Protein AF-A0A554XI48-F1 (afdb_monomer)

pLDDT: mean 73.0, std 20.29, range [30.0, 97.88]

Secondary structure (DSSP, 8-state):
-------------------HHHHHHHHHHHHHHHHHHHHHT-SHHHHHTTSTTTTPPPGGGGGGGGGTS-HHHHHHHHHHHHHHPPPPSSHHHHHHHHHHHHHHH-GGGS-----TT-HHHHHHHHHHHSHHHHHHHTT---SS-----------PPPPPP-PPP-PPPP---------------S-----TT------------EEEEEEEEE-SB-SS--SEEEEEEEEEES-EEEEEEEETTEEEEEEESB-TTS-B-TTSSEEEEEEEEEEEEEEEEES-GGGEEEEEEEEEEEESEEEEEETTEEEEETTS-S--EEEEEEETTEEEEEEE-SS-EEGGGG----EEEEEEEEE-GGG--SEEEEEEEEEEEEEEEEEEEEEEEEEBPPEEEEEEEEETTHHHHHH--

Mean predicted aligned error: 21.72 Å

Radius of gyration: 38.04 Å; Cα contacts (8 Å, |Δi|>4): 579; chains: 1; bounding box: 79×70×135 Å

Foldseek 3Di:
DDDDDDDDDDDDPDPPPPDPVNVVVVVVVVCVVCVVVVVVCPDLVVCPVVPPQRPHDDPCPVQCVVVPHDCPVVLVVLLVCLVPDDQDPDPVVRVVSVVSVVCVVPVVVDPDDPPPPPVVVVVVVCCVVCVVVVCVVVVNDDPDPDPPPDDDDDDDPDDDDDDDDDDDDDDDDDDDPPDDPDPDPPPDDDPPPDPPDDDDDDDFDKDKDKDKDAKDKQDQQAQWFLVPKDKDWAWHWDWADPPPSKIKGKTWQADPRRDDDFLNPHAFFDQDKTKMKMKTAGQDLQQWPFKWFFKKKKPAWKWKDKQNHTPDGRVPADDKDWDWDADPNDIDIFIDSNPDTDNCSQPRGIDMDGPVTDTCSVSDDGTMMIMMMMGRHGHRMTIMIIMMTMGIIDMDMDIDIDGRCPVVVVVVD

Structure (mmCIF, N/CA/C/O backbone):
data_AF-A0A554XI48-F1
#
_entry.id   AF-A0A554XI48-F1
#
loop_
_atom_site.group_PDB
_atom_site.id
_atom_site.type_symbol
_atom_site.label_atom_id
_atom_site.label_alt_id
_atom_site.label_comp_id
_atom_site.label_asym_id
_atom_site.label_entity_id
_atom_site.label_seq_id
_atom_site.pdbx_PDB_ins_code
_atom_site.Cartn_x
_atom_site.Cartn_y
_atom_site.Cartn_z
_atom_site.occupancy
_atom_site.B_iso_or_equiv
_atom_site.auth_seq_id
_atom_site.auth_comp_id
_atom_site.auth_asym_id
_atom_site.auth_atom_id
_atom_site.pdbx_PDB_model_num
ATOM 1 N N . MET A 1 1 ? 2.422 -46.432 98.053 1.00 32.00 1 MET A N 1
ATOM 2 C CA . MET A 1 1 ? 3.722 -46.283 97.356 1.00 32.00 1 MET A CA 1
ATOM 3 C C . MET A 1 1 ? 3.499 -45.469 96.081 1.00 32.00 1 MET A C 1
ATOM 5 O O . MET A 1 1 ? 2.577 -45.818 95.364 1.00 32.00 1 MET A O 1
ATOM 9 N N . ARG A 1 2 ? 4.260 -44.369 95.909 1.00 30.38 2 ARG A N 1
ATOM 10 C CA . ARG A 1 2 ? 4.817 -43.731 94.676 1.00 30.38 2 ARG A CA 1
ATOM 11 C C . ARG A 1 2 ? 4.247 -44.168 93.301 1.00 30.38 2 ARG A C 1
ATOM 13 O O . ARG A 1 2 ? 4.093 -45.359 93.110 1.00 30.38 2 ARG A O 1
ATOM 20 N N . VAL A 1 3 ? 4.059 -43.372 92.239 1.00 30.00 3 VAL A N 1
ATOM 21 C CA . VAL A 1 3 ? 4.449 -42.012 91.787 1.00 30.00 3 VAL A CA 1
ATOM 22 C C . VAL A 1 3 ? 3.707 -41.757 90.440 1.00 30.00 3 VAL A C 1
ATOM 24 O O . VAL A 1 3 ? 3.231 -42.695 89.811 1.00 30.00 3 VAL A O 1
ATOM 27 N N . ILE A 1 4 ? 3.608 -40.483 90.043 1.00 37.50 4 ILE A N 1
ATOM 28 C CA . ILE A 1 4 ? 3.011 -39.860 88.835 1.00 37.50 4 ILE A CA 1
ATOM 29 C C . ILE A 1 4 ? 3.762 -40.187 87.505 1.00 37.50 4 ILE A C 1
ATOM 31 O O . ILE A 1 4 ? 4.919 -40.588 87.572 1.00 37.50 4 ILE A O 1
ATOM 35 N N . VAL A 1 5 ? 3.121 -39.900 86.342 1.00 33.50 5 VAL A N 1
ATOM 36 C CA . VAL A 1 5 ? 3.626 -39.411 85.003 1.00 33.50 5 VAL A CA 1
ATOM 37 C C . VAL A 1 5 ? 3.056 -40.265 83.834 1.00 33.50 5 VAL A C 1
ATOM 39 O O . VAL A 1 5 ? 3.408 -41.427 83.713 1.00 33.50 5 VAL A O 1
ATOM 42 N N . ALA A 1 6 ? 1.989 -39.856 83.120 1.00 35.25 6 ALA A N 1
ATOM 43 C CA . ALA A 1 6 ? 1.841 -38.938 81.957 1.00 35.25 6 ALA A CA 1
ATOM 44 C C . ALA A 1 6 ? 2.116 -39.564 80.562 1.00 35.25 6 ALA A C 1
ATOM 46 O O . ALA A 1 6 ? 3.167 -40.158 80.365 1.00 35.25 6 ALA A O 1
ATOM 47 N N . VAL A 1 7 ? 1.199 -39.371 79.591 1.00 33.03 7 VAL A N 1
ATOM 48 C CA . VAL A 1 7 ? 1.411 -38.668 78.294 1.00 33.03 7 VAL A CA 1
ATOM 49 C C . VAL A 1 7 ? 0.184 -38.808 77.362 1.00 33.03 7 VAL A C 1
ATOM 51 O O . VAL A 1 7 ? -0.350 -39.886 77.128 1.00 33.03 7 VAL A O 1
ATOM 54 N N . LEU A 1 8 ? -0.229 -37.648 76.846 1.00 37.56 8 LEU A N 1
ATOM 55 C CA . LEU A 1 8 ? -1.227 -37.333 75.819 1.00 37.56 8 LEU A CA 1
ATOM 56 C C . LEU A 1 8 ? -0.728 -37.730 74.409 1.00 37.56 8 LEU A C 1
ATOM 58 O O . LEU A 1 8 ? 0.402 -37.380 74.081 1.00 37.56 8 LEU A O 1
ATOM 62 N N . SER A 1 9 ? -1.552 -38.357 73.557 1.00 31.34 9 SER A N 1
ATOM 63 C CA . SER A 1 9 ? -1.442 -38.419 72.072 1.00 31.34 9 SER A CA 1
ATOM 64 C C . SER A 1 9 ? -2.627 -39.242 71.538 1.00 31.34 9 SER A C 1
ATOM 66 O O . SER A 1 9 ? -2.832 -40.346 72.015 1.00 31.34 9 SER A O 1
ATOM 68 N N . GLY A 1 10 ? -3.481 -38.872 70.589 1.00 30.69 10 GLY A N 1
ATOM 69 C CA . GLY A 1 10 ? -3.668 -37.703 69.742 1.00 30.69 10 GLY A CA 1
ATOM 70 C C . GLY A 1 10 ? -4.784 -38.095 68.760 1.00 30.69 10 GLY A C 1
ATOM 71 O O . GLY A 1 10 ? -4.556 -38.916 67.879 1.00 30.69 10 GLY A O 1
ATOM 72 N N . LEU A 1 11 ? -6.004 -37.582 68.944 1.00 33.38 11 LEU A N 1
ATOM 73 C CA . LEU A 1 11 ? -7.137 -37.823 68.041 1.00 33.38 11 LEU A CA 1
ATOM 74 C C . LEU A 1 11 ? -7.285 -36.593 67.136 1.00 33.38 11 LEU A C 1
ATOM 76 O O . LEU A 1 11 ? -8.087 -35.701 67.389 1.00 33.38 11 LEU A O 1
ATOM 80 N N . MET A 1 12 ? -6.441 -36.521 66.107 1.00 31.02 12 MET A N 1
ATOM 81 C CA . MET A 1 12 ? -6.622 -35.599 64.986 1.00 31.02 12 MET A CA 1
ATOM 82 C C . MET A 1 12 ? -7.371 -36.353 63.889 1.00 31.02 12 MET A C 1
ATOM 84 O O . MET A 1 12 ? -6.783 -37.131 63.140 1.00 31.02 12 MET A O 1
ATOM 88 N N . VAL A 1 13 ? -8.684 -36.138 63.806 1.00 41.22 13 VAL A N 1
ATOM 89 C CA . VAL A 1 13 ? -9.455 -36.476 62.607 1.00 41.22 13 VAL A CA 1
ATOM 90 C C . VAL A 1 13 ? -8.989 -35.518 61.516 1.00 41.22 13 VAL A C 1
ATOM 92 O O . VAL A 1 13 ? -9.260 -34.319 61.569 1.00 41.22 13 VAL A O 1
ATOM 95 N N . GLY A 1 14 ? -8.233 -36.044 60.555 1.00 34.22 14 GLY A N 1
ATOM 96 C CA . GLY A 1 14 ? -7.857 -35.313 59.356 1.00 34.22 14 GLY A CA 1
ATOM 97 C C . GLY A 1 14 ? -9.111 -34.913 58.589 1.00 34.22 14 GLY A C 1
ATOM 98 O O . GLY A 1 14 ? -9.812 -35.760 58.039 1.00 34.22 14 GLY A O 1
ATOM 99 N N . ILE A 1 15 ? -9.389 -33.613 58.544 1.00 39.75 15 ILE A N 1
ATOM 100 C CA . ILE A 1 15 ? -10.274 -33.029 57.543 1.00 39.75 15 ILE A CA 1
ATOM 101 C C . ILE A 1 15 ? -9.544 -33.214 56.213 1.00 39.75 15 ILE A C 1
ATOM 103 O O . ILE A 1 15 ? -8.563 -32.525 55.934 1.00 39.75 15 ILE A O 1
ATOM 107 N N . ALA A 1 16 ? -9.976 -34.189 55.415 1.00 39.25 16 ALA A N 1
ATOM 108 C CA . ALA A 1 16 ? -9.546 -34.292 54.033 1.00 39.25 16 ALA A CA 1
ATOM 109 C C . ALA A 1 16 ? -10.015 -33.020 53.317 1.00 39.25 16 ALA A C 1
ATOM 111 O O . ALA A 1 16 ? -11.203 -32.846 53.044 1.00 39.25 16 ALA A O 1
ATOM 112 N N . ALA A 1 17 ? -9.086 -32.104 53.053 1.00 41.88 17 ALA A N 1
ATOM 113 C CA . ALA A 1 17 ? -9.305 -31.037 52.099 1.00 41.88 17 ALA A CA 1
ATOM 114 C C . ALA A 1 17 ? -9.581 -31.707 50.746 1.00 41.88 17 ALA A C 1
ATOM 116 O O . ALA A 1 17 ? -8.662 -32.213 50.104 1.00 41.88 17 ALA A O 1
ATOM 117 N N . ALA A 1 18 ? -10.853 -31.769 50.340 1.00 45.16 18 ALA A N 1
ATOM 118 C CA . ALA A 1 18 ? -11.215 -32.076 48.965 1.00 45.16 18 ALA A CA 1
ATOM 119 C C . ALA A 1 18 ? -10.543 -31.005 48.102 1.00 45.16 18 ALA A C 1
ATOM 121 O O . ALA A 1 18 ? -10.959 -29.845 48.092 1.00 45.16 18 ALA A O 1
ATOM 122 N N . GLY A 1 19 ? -9.412 -31.373 47.499 1.00 44.75 19 GLY A N 1
ATOM 123 C CA . GLY A 1 19 ? -8.557 -30.445 46.781 1.00 44.75 19 GLY A CA 1
ATOM 124 C C . GLY A 1 19 ? -9.353 -29.721 45.706 1.00 44.75 19 GLY A C 1
ATOM 125 O O . GLY A 1 19 ? -10.229 -30.300 45.060 1.00 44.75 19 GLY A O 1
ATOM 126 N N . THR A 1 20 ? -9.017 -28.455 45.489 1.00 56.38 20 THR A N 1
ATOM 127 C CA . THR A 1 20 ? -9.510 -27.624 44.382 1.00 56.38 20 THR A CA 1
ATOM 128 C C . THR A 1 20 ? -9.494 -28.354 43.036 1.00 56.38 20 THR A C 1
ATOM 130 O O . THR A 1 20 ? -10.349 -28.093 42.195 1.00 56.38 20 THR A O 1
ATOM 133 N N . ASP A 1 21 ? -8.605 -29.334 42.863 1.00 54.03 21 ASP A N 1
ATOM 134 C CA . ASP A 1 21 ? -8.532 -30.206 41.692 1.00 54.03 21 ASP A CA 1
ATOM 135 C C . ASP A 1 21 ? -9.756 -31.113 41.512 1.00 54.03 21 ASP A C 1
ATOM 137 O O . ASP A 1 21 ? -10.242 -31.250 40.393 1.00 54.03 21 ASP A O 1
ATOM 141 N N . GLN A 1 22 ? -10.317 -31.695 42.577 1.00 58.72 22 GLN A N 1
ATOM 142 C CA . GLN A 1 22 ? -11.538 -32.506 42.468 1.00 58.72 22 GLN A CA 1
ATOM 143 C C . GLN A 1 22 ? -12.747 -31.642 42.103 1.00 58.72 22 GLN A C 1
ATOM 145 O O . GLN A 1 22 ? -13.526 -32.016 41.226 1.00 58.72 22 GLN A O 1
ATOM 150 N N . ALA A 1 23 ? -12.870 -30.457 42.706 1.00 54.81 23 ALA A N 1
ATOM 151 C CA . ALA A 1 23 ? -13.915 -29.497 42.357 1.00 54.81 23 ALA A CA 1
ATOM 152 C C . ALA A 1 23 ? -13.763 -28.990 40.909 1.00 54.81 23 ALA A C 1
ATOM 154 O O . ALA A 1 23 ? -14.746 -28.877 40.174 1.00 54.81 23 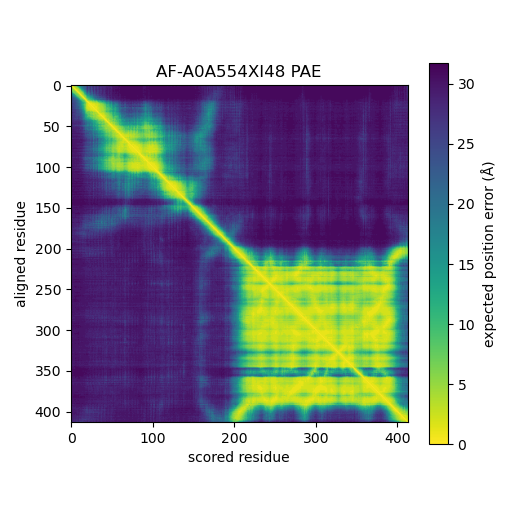ALA A O 1
ATOM 155 N N . PHE A 1 24 ? -12.528 -28.753 40.461 1.00 62.97 24 PHE A N 1
ATOM 156 C CA . PHE A 1 24 ? -12.227 -28.321 39.099 1.00 62.97 24 PHE A CA 1
ATOM 157 C C . PHE A 1 24 ? -12.508 -29.415 38.058 1.00 62.97 24 PHE A C 1
ATOM 159 O O . PHE A 1 24 ? -13.079 -29.132 37.003 1.00 62.97 24 PHE A O 1
ATOM 166 N N . GLN A 1 25 ? -12.178 -30.676 38.351 1.00 68.56 25 GLN A N 1
ATOM 167 C CA . GLN A 1 25 ? -12.485 -31.805 37.467 1.00 68.56 25 GLN A CA 1
ATOM 168 C C . GLN A 1 25 ? -13.983 -32.139 37.441 1.00 68.56 25 GLN A C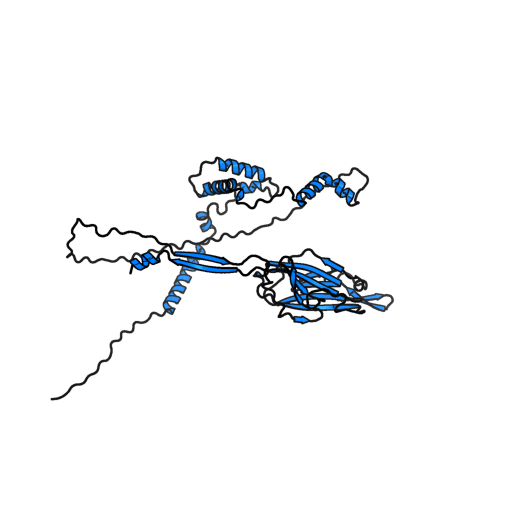 1
ATOM 170 O O . GLN A 1 25 ? -14.527 -32.434 36.374 1.00 68.56 25 GLN A O 1
ATOM 175 N N . ALA A 1 26 ? -14.682 -32.009 38.572 1.00 70.94 26 ALA A N 1
ATOM 176 C CA . ALA A 1 26 ? -16.139 -32.097 38.616 1.00 70.94 26 ALA A CA 1
ATOM 177 C C . ALA A 1 26 ? -16.789 -30.989 37.767 1.00 70.94 26 ALA A C 1
ATOM 179 O O . ALA A 1 26 ? -17.676 -31.271 36.961 1.00 70.94 26 ALA A O 1
ATOM 180 N N . GLY A 1 27 ? -16.283 -29.752 37.852 1.00 64.44 27 GLY A N 1
ATOM 181 C CA . GLY A 1 27 ? -16.721 -28.631 37.015 1.00 64.44 27 GLY A CA 1
ATOM 182 C C . GLY A 1 27 ? -16.474 -28.859 35.520 1.00 64.44 27 GLY A C 1
ATOM 183 O O . GLY A 1 27 ? -17.362 -28.616 34.701 1.00 64.44 27 GLY A O 1
ATOM 184 N N . LYS A 1 28 ? -15.307 -29.401 35.147 1.00 72.81 28 LYS A N 1
ATOM 185 C CA . LYS A 1 28 ? -15.009 -29.803 33.760 1.00 72.81 28 LYS A CA 1
ATOM 186 C C . LYS A 1 28 ? -15.962 -30.880 33.252 1.00 72.81 28 LYS A C 1
ATOM 188 O O . LYS A 1 28 ? -16.424 -30.785 32.116 1.00 72.81 28 LYS A O 1
ATOM 193 N N . THR A 1 29 ? -16.267 -31.873 34.082 1.00 74.88 29 THR A N 1
ATOM 194 C CA . THR A 1 29 ? -17.158 -32.987 33.730 1.00 74.88 29 THR A CA 1
ATOM 195 C C . THR A 1 29 ? -18.598 -32.504 33.555 1.00 74.88 29 THR A C 1
ATOM 197 O O . THR A 1 29 ? -19.223 -32.803 32.538 1.00 74.88 29 THR A O 1
ATOM 200 N N . LEU A 1 30 ? -19.093 -31.661 34.468 1.00 75.00 30 LEU A N 1
ATOM 201 C CA . LEU A 1 30 ? -20.401 -31.011 34.351 1.00 75.00 30 LEU A CA 1
ATOM 202 C C . LEU A 1 30 ? -20.483 -30.134 33.090 1.00 75.00 30 LEU A C 1
ATOM 204 O O . LEU A 1 30 ? -21.432 -30.232 32.315 1.00 75.00 30 LEU A O 1
ATOM 208 N N . GLY A 1 31 ? -19.458 -29.314 32.838 1.00 66.12 31 GLY A N 1
ATOM 209 C CA . GLY A 1 31 ? -19.380 -28.465 31.649 1.00 66.12 31 GLY A CA 1
ATOM 210 C C . GLY A 1 31 ? -19.231 -29.243 30.337 1.00 66.12 31 GLY A C 1
ATOM 211 O O . GLY A 1 31 ? -19.637 -28.754 29.284 1.00 66.12 31 GLY A O 1
ATOM 212 N N . ALA A 1 32 ? -18.660 -30.450 30.364 1.00 71.00 32 ALA A N 1
ATOM 213 C CA . ALA A 1 32 ? -18.615 -31.351 29.215 1.00 71.00 32 ALA A CA 1
ATOM 214 C C . ALA A 1 32 ? -19.981 -32.006 28.953 1.00 71.00 32 ALA A C 1
ATOM 216 O O . ALA A 1 32 ? -20.431 -31.990 27.808 1.00 71.00 32 ALA A O 1
ATOM 217 N N . GLY A 1 33 ? -20.668 -32.484 29.997 1.00 69.69 33 GLY A N 1
ATOM 218 C CA . GLY A 1 33 ? -22.002 -33.086 29.888 1.00 69.69 33 GLY A CA 1
ATOM 219 C C . GLY A 1 33 ? -23.068 -32.107 29.388 1.00 69.69 33 GLY A C 1
ATOM 220 O O . GLY A 1 33 ? -23.868 -32.440 28.517 1.00 69.69 33 GLY A O 1
ATOM 221 N N . SER A 1 34 ? -23.017 -30.854 29.845 1.00 67.56 34 SER A N 1
ATOM 222 C CA . SER A 1 34 ? -23.962 -29.810 29.425 1.00 67.56 34 SER A CA 1
ATOM 223 C C . SER A 1 34 ? -23.656 -29.218 28.042 1.00 67.56 34 SER A C 1
ATOM 225 O O . SER A 1 34 ? -24.498 -28.526 27.471 1.00 67.56 34 SER A O 1
ATOM 227 N N . ARG A 1 35 ? -22.466 -29.469 27.471 1.00 67.19 35 ARG A N 1
ATOM 228 C CA . ARG A 1 35 ? -22.011 -28.845 26.213 1.00 67.19 35 ARG A CA 1
ATOM 229 C C . ARG A 1 35 ? -22.795 -29.328 24.999 1.00 67.19 35 ARG A C 1
ATOM 231 O O . ARG A 1 35 ? -23.157 -28.523 24.151 1.00 67.19 35 ARG A O 1
ATOM 238 N N . GLN A 1 36 ? -23.065 -30.630 24.921 1.00 64.19 36 GLN A N 1
ATOM 239 C CA . GLN A 1 36 ? -23.799 -31.235 23.804 1.00 64.19 36 GLN A CA 1
ATOM 240 C C . GLN A 1 36 ? -25.292 -30.888 23.852 1.00 64.19 36 GLN A C 1
ATOM 242 O O . GLN A 1 36 ? -25.893 -30.590 22.820 1.00 64.19 36 GLN A O 1
ATOM 247 N N . GLN A 1 37 ? -25.882 -30.830 25.049 1.00 64.75 37 GLN A N 1
ATOM 248 C CA . GLN A 1 37 ? -27.247 -30.326 25.231 1.00 64.75 37 GLN A CA 1
ATOM 249 C C . GLN A 1 37 ? -27.347 -28.831 24.909 1.00 64.75 37 GLN A C 1
ATOM 251 O O . GLN A 1 37 ? -28.271 -28.420 24.221 1.00 64.75 37 GLN A O 1
ATOM 256 N N . ALA A 1 38 ? -26.372 -28.013 25.313 1.00 60.41 38 ALA A N 1
ATOM 257 C CA . ALA A 1 38 ? -26.355 -26.596 24.953 1.00 60.41 38 ALA A CA 1
ATOM 258 C C . ALA A 1 38 ? -26.162 -26.376 23.442 1.00 60.41 38 ALA A C 1
ATOM 260 O O . ALA A 1 38 ? -26.860 -25.556 22.855 1.00 60.41 38 ALA A O 1
ATOM 261 N N . ALA A 1 39 ? -25.261 -27.126 22.801 1.00 63.03 39 ALA A N 1
ATOM 262 C CA . ALA A 1 39 ? -25.014 -27.025 21.364 1.00 63.03 39 ALA A CA 1
ATOM 263 C C . ALA A 1 39 ? -26.219 -27.486 20.528 1.00 63.03 39 ALA A C 1
ATOM 265 O O . ALA A 1 39 ? -26.555 -26.841 19.543 1.00 63.03 39 ALA A O 1
ATOM 266 N N . SER A 1 40 ? -26.914 -28.552 20.940 1.00 63.09 40 SER A N 1
ATOM 267 C CA . SER A 1 40 ? -28.119 -29.037 20.243 1.00 63.09 40 SER A CA 1
ATOM 268 C C . SER A 1 40 ? -29.319 -28.087 20.348 1.00 63.09 40 SER A C 1
ATOM 270 O O . SER A 1 40 ? -30.193 -28.108 19.485 1.00 63.09 40 SER A O 1
ATOM 272 N N . GLN A 1 41 ? -29.344 -27.209 21.355 1.00 62.81 41 GLN A N 1
ATOM 273 C CA . GLN A 1 41 ? -30.341 -26.140 21.489 1.00 62.81 41 GLN A CA 1
ATOM 274 C C . GLN A 1 41 ? -30.011 -24.899 20.639 1.00 62.81 41 GLN A C 1
ATOM 276 O O . GLN A 1 41 ? -30.842 -24.000 20.534 1.00 62.81 41 GLN A O 1
ATOM 281 N N . ILE A 1 42 ? -28.833 -24.835 20.007 1.00 62.75 42 ILE A N 1
ATOM 282 C CA . ILE A 1 42 ? -28.461 -23.795 19.038 1.00 62.75 42 ILE A CA 1
ATOM 283 C C . ILE A 1 42 ? -28.714 -24.366 17.642 1.00 62.75 42 ILE A C 1
ATOM 285 O O . ILE A 1 42 ? -27.838 -24.954 17.013 1.00 62.75 42 ILE A O 1
ATOM 289 N N . SER A 1 43 ? -29.946 -24.231 17.163 1.00 64.31 43 SER A N 1
ATOM 290 C CA . SER A 1 43 ? -30.337 -24.675 15.828 1.00 64.31 43 SER A CA 1
ATOM 291 C C . SER A 1 43 ? -31.221 -23.622 15.168 1.00 64.31 43 SER A C 1
ATOM 293 O O . SER A 1 43 ? -31.833 -22.796 15.844 1.00 64.31 43 SER A O 1
ATOM 295 N N . ALA A 1 44 ? -31.328 -23.654 13.839 1.00 61.09 44 ALA A N 1
ATOM 296 C CA . ALA A 1 44 ? -32.233 -22.756 13.120 1.00 61.09 44 ALA A CA 1
ATOM 297 C C . ALA A 1 44 ? -33.682 -22.853 13.647 1.00 61.09 44 ALA A C 1
ATOM 299 O O . ALA A 1 44 ? -34.378 -21.846 13.714 1.00 61.09 44 ALA A O 1
ATOM 300 N N . GLY A 1 45 ? -34.104 -24.039 14.110 1.00 64.31 45 GLY A N 1
ATOM 301 C CA . GLY A 1 45 ? -35.430 -24.257 14.693 1.00 64.31 45 GLY A CA 1
ATOM 302 C C . GLY A 1 45 ? -35.638 -23.619 16.072 1.00 64.31 45 GLY A C 1
ATOM 303 O O . GLY A 1 45 ? -36.762 -23.237 16.393 1.00 64.31 45 GLY A O 1
ATOM 304 N N . SER A 1 46 ? -34.587 -23.446 16.886 1.00 64.12 46 SER A N 1
ATOM 305 C CA . SER A 1 46 ? -34.707 -22.753 18.180 1.00 64.12 46 SER A CA 1
ATOM 306 C C . SER A 1 46 ? -34.752 -21.229 18.032 1.00 64.12 46 SER A C 1
ATOM 308 O O . SER A 1 46 ? -35.351 -20.550 18.869 1.00 64.12 46 SER A O 1
ATOM 310 N N . ALA A 1 47 ? -34.199 -20.690 16.940 1.00 58.25 47 ALA A N 1
ATOM 311 C CA . ALA A 1 47 ? -34.279 -19.271 16.602 1.00 58.25 47 ALA A CA 1
ATOM 312 C C . ALA A 1 47 ? -35.684 -18.852 16.127 1.00 58.25 47 ALA A C 1
ATOM 314 O O . ALA A 1 47 ? -36.152 -17.776 16.505 1.00 58.25 47 ALA A O 1
ATOM 315 N N . THR A 1 48 ? -36.402 -19.718 15.397 1.00 60.59 48 THR A N 1
ATOM 316 C CA . THR A 1 48 ? -37.750 -19.435 14.861 1.00 60.59 48 THR A CA 1
ATOM 317 C C . THR A 1 48 ? -38.777 -19.067 15.939 1.00 60.59 48 THR A C 1
ATOM 319 O O . THR A 1 48 ? -39.680 -18.279 15.681 1.00 60.59 48 THR A O 1
ATOM 322 N N . GLY A 1 49 ? -38.641 -19.604 17.158 1.00 59.38 49 GLY A N 1
ATOM 323 C CA . GLY A 1 49 ? -39.548 -19.319 18.280 1.00 59.38 49 GLY A CA 1
ATOM 324 C C . GLY A 1 49 ? -39.076 -18.227 19.248 1.00 59.38 49 GLY A C 1
ATOM 325 O O . GLY A 1 49 ? -39.781 -17.933 20.213 1.00 59.38 49 GLY A O 1
ATOM 326 N N . LYS A 1 50 ? -37.873 -17.668 19.055 1.00 64.19 50 LYS A N 1
ATOM 327 C CA . LYS A 1 50 ? -37.242 -16.718 19.996 1.00 64.19 50 LYS A CA 1
ATOM 328 C C . LYS A 1 50 ? -36.910 -15.368 19.376 1.00 64.19 50 LYS A C 1
ATOM 330 O O . LYS A 1 50 ? -36.823 -14.385 20.105 1.00 64.19 50 LYS A O 1
ATOM 335 N N . VAL A 1 51 ? -36.742 -15.318 18.060 1.00 64.88 51 VAL A N 1
ATOM 336 C CA . VAL A 1 51 ? -36.471 -14.092 17.313 1.00 64.88 51 VAL A CA 1
ATOM 337 C C . VAL A 1 51 ? -37.699 -13.789 16.453 1.00 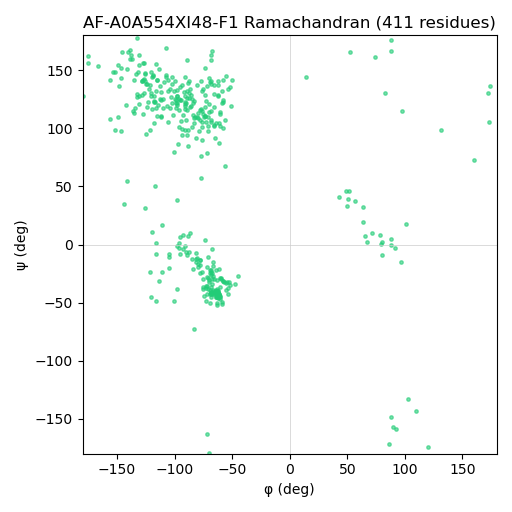64.88 51 VAL A C 1
ATOM 339 O O . VAL A 1 51 ? -37.981 -14.542 15.517 1.00 64.88 51 VAL A O 1
ATOM 342 N N . PRO A 1 52 ? -38.457 -12.721 16.763 1.00 65.69 52 PRO A N 1
ATOM 343 C CA . PRO A 1 52 ? -39.578 -12.306 15.933 1.00 65.69 52 PRO A CA 1
ATOM 344 C C . PRO A 1 52 ? -39.143 -12.124 14.473 1.00 65.69 52 PRO A C 1
ATOM 346 O O . PRO A 1 52 ? -38.102 -11.529 14.203 1.00 65.69 52 PRO A O 1
ATOM 349 N N . SER A 1 53 ? -39.928 -12.666 13.539 1.00 68.25 53 SER A N 1
ATOM 350 C CA . SER A 1 53 ? -39.674 -12.612 12.088 1.00 68.25 53 SER A CA 1
ATOM 351 C C . SER A 1 53 ? -38.398 -13.325 11.598 1.00 68.25 53 SER A C 1
ATOM 353 O O . SER A 1 53 ? -37.951 -13.076 10.479 1.00 68.25 53 SER A O 1
ATOM 355 N N . TYR A 1 54 ? -37.816 -14.246 12.377 1.00 66.50 54 TYR A N 1
ATOM 356 C CA . TYR A 1 54 ? -36.666 -15.044 11.931 1.00 66.50 54 TYR A CA 1
ATOM 357 C C . TYR A 1 54 ? -36.978 -15.852 10.662 1.00 66.50 54 TYR A C 1
ATOM 359 O O . TYR A 1 54 ? -37.902 -16.665 10.640 1.00 66.50 54 TYR A O 1
ATOM 367 N N . GLY A 1 55 ? -36.191 -15.630 9.605 1.00 68.38 55 GLY A N 1
ATOM 368 C CA . GLY A 1 55 ? -36.374 -16.269 8.297 1.00 68.38 55 GLY A CA 1
ATOM 369 C C . GLY A 1 55 ? -37.474 -15.652 7.425 1.00 68.38 55 GLY A C 1
ATOM 370 O O . GLY A 1 55 ? -37.679 -16.119 6.307 1.00 68.38 55 GLY A O 1
ATOM 371 N N . ALA A 1 56 ? -38.162 -14.605 7.893 1.00 70.31 56 ALA A N 1
ATOM 372 C CA . ALA A 1 56 ? -39.132 -13.867 7.094 1.00 70.31 56 ALA A CA 1
ATOM 373 C C . ALA A 1 56 ? -38.447 -12.732 6.317 1.00 70.31 56 ALA A C 1
ATOM 375 O O . ALA A 1 56 ? -37.594 -12.019 6.844 1.00 70.31 56 ALA A O 1
ATOM 376 N N . SER A 1 57 ? -38.839 -12.541 5.058 1.00 68.44 57 SER A N 1
ATOM 377 C CA . SER A 1 57 ? -38.446 -11.362 4.284 1.00 68.44 57 SER A CA 1
ATOM 378 C C . SER A 1 57 ? -39.331 -10.175 4.656 1.00 68.44 57 SER A C 1
ATOM 380 O O . SER A 1 57 ? -40.549 -10.321 4.768 1.00 68.44 57 SER A O 1
ATOM 382 N N . ALA A 1 58 ? -38.733 -8.993 4.817 1.00 71.00 58 ALA A N 1
ATOM 383 C CA . ALA A 1 58 ? -39.492 -7.771 5.060 1.00 71.00 58 ALA A CA 1
ATOM 384 C C . ALA A 1 58 ? -40.420 -7.473 3.859 1.00 71.00 58 ALA A C 1
ATOM 386 O O . ALA A 1 58 ? -39.967 -7.594 2.713 1.00 71.00 58 ALA A O 1
ATOM 387 N N . PRO A 1 59 ? -41.685 -7.069 4.070 1.00 73.00 59 PRO A N 1
ATOM 388 C CA . PRO A 1 59 ? -42.602 -6.666 2.994 1.00 73.00 59 PRO A CA 1
ATOM 389 C C . PRO A 1 59 ? -42.021 -5.592 2.059 1.00 73.00 59 PRO A C 1
ATOM 391 O O . PRO A 1 59 ? -42.280 -5.581 0.855 1.00 73.00 59 PRO A O 1
ATOM 394 N N . GLU A 1 60 ? -41.183 -4.721 2.615 1.00 75.56 60 GLU A N 1
ATOM 395 C CA . GLU A 1 60 ? -40.509 -3.605 1.959 1.00 75.56 60 GLU A CA 1
ATOM 396 C C . GLU A 1 60 ? -39.399 -4.045 0.990 1.00 75.56 60 GLU A C 1
ATOM 398 O O . GLU A 1 60 ? -38.915 -3.235 0.200 1.00 75.56 60 GLU A O 1
ATOM 403 N N . THR A 1 61 ? -39.015 -5.328 0.992 1.00 72.94 61 THR A N 1
ATOM 404 C CA . THR A 1 61 ? -37.957 -5.877 0.119 1.00 72.94 61 THR A CA 1
ATOM 405 C C . THR A 1 61 ? -38.242 -5.603 -1.364 1.00 72.94 61 THR A C 1
ATOM 407 O O . THR A 1 61 ? -37.330 -5.330 -2.146 1.00 72.94 61 THR A O 1
ATOM 410 N N . ASN A 1 62 ? -39.522 -5.591 -1.749 1.00 79.56 62 ASN A N 1
ATOM 411 C CA . ASN A 1 62 ? -39.956 -5.311 -3.118 1.00 79.56 62 ASN A CA 1
ATOM 412 C C . ASN A 1 62 ? -39.715 -3.853 -3.546 1.00 79.56 62 ASN A C 1
ATOM 414 O O . ASN A 1 62 ? -39.579 -3.586 -4.740 1.00 79.56 62 ASN A O 1
ATOM 418 N N . TYR A 1 63 ? -39.619 -2.910 -2.601 1.00 80.75 63 TYR A N 1
ATOM 419 C CA . TYR A 1 63 ? -39.394 -1.491 -2.902 1.00 80.75 63 TYR A CA 1
ATOM 420 C C . TYR A 1 63 ? -37.993 -1.226 -3.438 1.00 80.75 63 TYR A C 1
ATOM 422 O O . TYR A 1 63 ? -37.792 -0.269 -4.177 1.00 80.75 63 TYR A O 1
ATOM 430 N N . PHE A 1 64 ? -37.027 -2.088 -3.121 1.00 74.94 64 PHE A N 1
ATOM 431 C CA . PHE A 1 64 ? -35.660 -1.940 -3.603 1.00 74.94 64 PHE A CA 1
ATOM 432 C C . PHE A 1 64 ? -35.552 -2.146 -5.123 1.00 74.94 64 PHE A C 1
ATOM 434 O O . PHE A 1 64 ? -34.692 -1.538 -5.757 1.00 74.94 64 PHE A O 1
ATOM 441 N N . GLN A 1 65 ? -36.419 -2.977 -5.724 1.00 76.56 65 GLN A N 1
ATOM 442 C CA . GLN A 1 65 ? -36.437 -3.305 -7.163 1.00 76.56 65 GLN A CA 1
ATOM 443 C C . GLN A 1 65 ? -35.032 -3.549 -7.759 1.00 76.56 65 GLN A C 1
ATOM 445 O O . GLN A 1 65 ? -34.699 -3.057 -8.839 1.00 76.56 65 GLN A O 1
ATOM 450 N N . GLY A 1 66 ? -34.161 -4.251 -7.023 1.00 67.94 66 GLY A N 1
ATOM 451 C CA . GLY A 1 66 ? -32.772 -4.488 -7.438 1.00 67.94 66 GLY A CA 1
ATOM 452 C C . GLY A 1 66 ? -31.916 -3.216 -7.558 1.00 67.94 66 GLY A C 1
ATOM 453 O O . GLY A 1 66 ? -31.059 -3.143 -8.433 1.00 67.94 66 GLY A O 1
ATOM 454 N N . GLY A 1 67 ? -32.169 -2.201 -6.726 1.00 62.41 67 GLY A N 1
ATOM 455 C CA . GLY A 1 67 ? -31.468 -0.911 -6.720 1.00 62.41 67 GLY A CA 1
ATOM 456 C C . GLY A 1 67 ? -32.056 0.142 -7.665 1.00 62.41 67 GLY A C 1
ATOM 457 O O . GLY A 1 67 ? -31.478 1.215 -7.816 1.00 62.41 67 GLY A O 1
ATOM 458 N N . ARG A 1 68 ? -33.188 -0.153 -8.317 1.00 64.25 68 ARG A N 1
ATOM 459 C CA . ARG A 1 68 ? -33.855 0.745 -9.280 1.00 64.25 68 ARG A CA 1
ATOM 460 C C . ARG A 1 68 ? -35.108 1.417 -8.719 1.00 64.25 68 ARG A C 1
ATOM 462 O O . ARG A 1 68 ? -35.671 2.282 -9.384 1.00 64.25 68 ARG A O 1
ATOM 469 N N . GLY A 1 69 ? -35.549 1.001 -7.534 1.00 71.69 69 GLY A N 1
ATOM 470 C CA . GLY A 1 69 ? -36.755 1.511 -6.902 1.00 71.69 69 GLY A CA 1
ATOM 471 C C . GLY A 1 69 ? -36.540 2.881 -6.268 1.00 71.69 69 GLY A C 1
ATOM 472 O O . GLY A 1 69 ? -35.500 3.162 -5.673 1.00 71.69 69 GLY A O 1
ATOM 473 N N . GLU A 1 70 ? -37.544 3.742 -6.396 1.00 77.38 70 GLU A N 1
ATOM 474 C CA . GLU A 1 70 ? -37.577 5.045 -5.743 1.00 77.38 70 GLU A CA 1
ATOM 475 C C . GLU A 1 70 ? -38.065 4.854 -4.300 1.00 77.38 70 GLU A C 1
ATOM 477 O O . GLU A 1 70 ? -39.209 4.479 -4.060 1.00 77.38 70 GLU A O 1
ATOM 482 N N . LEU A 1 71 ? -37.167 5.028 -3.327 1.00 77.00 71 LEU A N 1
ATOM 483 C CA . LEU A 1 71 ? -37.460 4.760 -1.911 1.00 77.00 71 LEU A CA 1
ATOM 484 C C . LEU A 1 71 ? -38.026 5.979 -1.168 1.00 77.00 71 LEU A C 1
ATOM 486 O O . LEU A 1 71 ? -38.462 5.863 -0.023 1.00 77.00 71 LEU A O 1
ATOM 490 N N . SER A 1 72 ? -38.016 7.150 -1.804 1.00 77.31 72 SER A N 1
ATOM 491 C CA . SER A 1 72 ? -38.414 8.423 -1.207 1.00 77.31 72 SER A CA 1
ATOM 492 C C . SER A 1 72 ? -39.915 8.458 -0.938 1.00 77.31 72 SER A C 1
ATOM 494 O O . SER A 1 72 ? -40.340 8.720 0.187 1.00 77.31 72 SER A O 1
ATOM 496 N N . GLY A 1 73 ? -40.726 8.112 -1.943 1.00 81.50 73 GLY A N 1
ATOM 497 C CA . GLY A 1 73 ? -42.182 8.083 -1.839 1.00 81.50 73 GLY A CA 1
ATOM 498 C C . GLY A 1 73 ? -42.666 7.035 -0.839 1.00 81.50 73 GLY A C 1
ATOM 499 O O . GLY A 1 73 ? -43.539 7.317 -0.012 1.00 81.50 73 GLY A O 1
ATOM 500 N N . HIS A 1 74 ? -42.046 5.851 -0.842 1.00 81.19 74 HIS A N 1
ATOM 501 C CA . HIS A 1 74 ? -42.329 4.803 0.141 1.00 81.19 74 HIS A CA 1
ATOM 502 C C . HIS A 1 74 ? -41.945 5.234 1.566 1.00 81.19 74 HIS A C 1
ATOM 504 O O . HIS A 1 74 ? -42.723 5.020 2.497 1.00 81.19 74 HIS A O 1
ATOM 510 N N . GLY A 1 75 ? -40.804 5.911 1.737 1.00 81.19 75 GLY A N 1
ATOM 511 C CA . GLY A 1 75 ? -40.371 6.461 3.023 1.00 81.19 75 GLY A CA 1
ATOM 512 C C . GLY A 1 75 ? -41.309 7.545 3.564 1.00 81.19 75 GLY A C 1
ATOM 513 O O . GLY A 1 75 ? -41.707 7.485 4.728 1.00 81.19 75 GLY A O 1
ATOM 514 N N . ILE A 1 76 ? -41.730 8.492 2.718 1.00 82.06 76 ILE A N 1
ATOM 515 C CA . ILE A 1 76 ? -42.700 9.541 3.081 1.00 82.06 76 ILE A CA 1
ATOM 516 C C . ILE A 1 76 ? -44.040 8.914 3.486 1.00 82.06 76 ILE A C 1
ATOM 518 O O . ILE A 1 76 ? -44.602 9.271 4.522 1.00 82.06 76 ILE A O 1
ATOM 522 N N . THR A 1 77 ? -44.519 7.934 2.718 1.00 84.94 77 THR A N 1
ATOM 523 C CA . THR A 1 77 ? -45.769 7.216 3.013 1.00 84.94 77 THR A CA 1
ATOM 524 C C . THR A 1 77 ? -45.687 6.489 4.357 1.00 84.94 77 THR A C 1
ATOM 526 O O . THR A 1 77 ? -46.619 6.564 5.163 1.00 84.94 77 THR A O 1
ATOM 529 N N . LYS A 1 78 ? -44.556 5.832 4.651 1.00 86.88 78 LYS A N 1
ATOM 530 C CA . LYS A 1 78 ? -44.333 5.156 5.937 1.00 86.88 78 LYS A CA 1
ATOM 531 C C . LYS A 1 78 ? -44.316 6.150 7.098 1.00 86.88 78 LYS A C 1
ATOM 533 O O . LYS A 1 78 ? -44.953 5.898 8.118 1.00 86.88 78 LYS A O 1
ATOM 538 N N . MET A 1 79 ? -43.668 7.305 6.932 1.00 85.94 79 MET A N 1
ATOM 539 C CA . MET A 1 79 ? -43.677 8.376 7.933 1.00 85.94 79 MET A CA 1
ATOM 540 C C . MET A 1 79 ? -45.090 8.900 8.213 1.00 85.94 79 MET A C 1
ATOM 542 O O . MET A 1 79 ? -45.463 9.040 9.374 1.00 85.94 79 MET A O 1
ATOM 546 N N . GLN A 1 80 ? -45.891 9.153 7.177 1.00 87.31 80 GLN A N 1
ATOM 547 C CA . GLN A 1 80 ? -47.275 9.622 7.328 1.00 87.31 80 GLN A CA 1
ATOM 548 C C . GLN A 1 80 ? -48.175 8.571 7.992 1.00 87.31 80 GLN A C 1
ATOM 550 O O . GLN A 1 80 ? -48.978 8.895 8.869 1.00 87.31 80 GLN A O 1
ATOM 555 N N . THR A 1 81 ? -47.992 7.302 7.621 1.00 87.69 81 THR A N 1
ATOM 556 C CA . THR A 1 81 ? -48.721 6.174 8.213 1.00 87.69 81 THR A CA 1
ATOM 557 C C . THR A 1 81 ? -48.383 6.040 9.696 1.00 87.69 81 THR A C 1
ATOM 559 O O . THR A 1 81 ? -49.275 6.033 10.536 1.00 87.69 81 THR A O 1
ATOM 562 N N . CYS A 1 82 ? -47.096 6.025 10.051 1.00 87.25 82 CYS A N 1
ATOM 563 C CA . CYS A 1 82 ? -46.669 5.910 11.445 1.00 87.25 82 CYS A CA 1
ATOM 564 C C . CYS A 1 82 ? -47.002 7.142 12.296 1.00 87.25 82 CYS A C 1
ATOM 566 O O . CYS A 1 82 ? -47.186 7.004 13.505 1.00 87.25 82 CYS A O 1
ATOM 568 N N . ALA A 1 83 ? -47.127 8.327 11.693 1.00 85.81 83 ALA A N 1
ATOM 569 C CA . ALA A 1 83 ? -47.539 9.536 12.402 1.00 85.81 83 ALA A CA 1
ATOM 570 C C . ALA A 1 83 ? -48.997 9.482 12.893 1.00 85.81 83 ALA A C 1
ATOM 572 O O . ALA A 1 83 ? -49.336 10.172 13.854 1.00 85.81 83 ALA A O 1
ATOM 573 N N . THR A 1 84 ? -49.848 8.679 12.243 1.00 85.38 84 THR A N 1
ATOM 574 C CA . THR A 1 84 ? -51.290 8.574 12.533 1.00 85.38 84 THR A CA 1
ATOM 575 C C . THR A 1 84 ? -51.722 7.191 13.024 1.00 85.38 84 THR A C 1
ATOM 577 O O . THR A 1 84 ? -52.855 7.032 13.476 1.00 85.38 84 THR A O 1
ATOM 580 N N . ALA A 1 85 ? -50.831 6.198 12.977 1.00 82.56 85 ALA A N 1
ATOM 581 C CA . ALA A 1 85 ? -51.101 4.848 13.444 1.00 82.56 85 ALA A CA 1
ATOM 582 C C . ALA A 1 85 ? -51.400 4.823 14.950 1.00 82.56 85 ALA A C 1
ATOM 584 O O . ALA A 1 85 ? -50.621 5.314 15.772 1.00 82.56 85 ALA A O 1
ATOM 585 N N . THR A 1 86 ? -52.512 4.191 15.325 1.00 82.69 86 THR A N 1
ATOM 586 C CA . THR A 1 86 ? -52.777 3.836 16.720 1.00 82.69 86 THR A CA 1
ATOM 587 C C . THR A 1 86 ? -51.756 2.793 17.182 1.00 82.69 86 THR A C 1
ATOM 589 O O . THR A 1 86 ? -51.595 1.784 16.492 1.00 82.69 86 THR A O 1
ATOM 592 N N . PRO A 1 87 ? -51.079 3.002 18.327 1.00 78.31 87 PRO A N 1
ATOM 593 C CA . PRO A 1 87 ? -50.105 2.059 18.869 1.00 78.31 87 PRO A CA 1
ATOM 594 C C . PRO A 1 87 ? -50.666 0.635 18.971 1.00 78.31 87 PRO A C 1
ATOM 596 O O . PRO A 1 87 ? -51.637 0.410 19.693 1.00 78.31 87 PRO A O 1
ATOM 599 N N . ASP A 1 88 ? -50.051 -0.326 18.273 1.00 80.19 88 ASP A N 1
ATOM 600 C CA . ASP A 1 88 ? -50.405 -1.741 18.428 1.00 80.19 88 ASP A CA 1
ATOM 601 C C . ASP A 1 88 ? -50.120 -2.174 19.876 1.00 80.19 88 ASP A C 1
ATOM 603 O O . ASP A 1 88 ? -49.134 -1.749 20.490 1.00 80.19 88 ASP A O 1
ATOM 607 N N . SER A 1 89 ? -51.000 -2.999 20.440 1.00 81.25 89 SER A N 1
ATOM 608 C CA . SER A 1 89 ? -50.819 -3.593 21.766 1.00 81.25 89 SER A CA 1
ATOM 609 C C . SER A 1 89 ? -49.567 -4.475 21.855 1.00 81.25 89 SER A C 1
ATOM 611 O O . SER A 1 89 ? -48.957 -4.545 22.922 1.00 81.25 89 SER A O 1
ATOM 613 N N . ASP A 1 90 ? -49.151 -5.087 20.741 1.00 78.44 90 ASP A N 1
ATOM 614 C CA . ASP A 1 90 ? -47.930 -5.881 20.619 1.00 78.44 90 ASP A CA 1
ATOM 615 C C . ASP A 1 90 ? -46.691 -4.962 20.529 1.00 78.44 90 ASP A C 1
ATOM 617 O O . ASP A 1 90 ? -46.531 -4.231 19.541 1.00 78.44 90 ASP A O 1
ATOM 621 N N . PRO A 1 91 ? -45.778 -4.992 21.525 1.00 74.31 91 PRO A N 1
ATOM 622 C CA . PRO A 1 91 ? -44.579 -4.156 21.529 1.00 74.31 91 PRO A CA 1
ATOM 623 C C . PRO A 1 91 ? -43.680 -4.352 20.302 1.00 74.31 91 PRO A C 1
ATOM 625 O O . PRO A 1 91 ? -43.050 -3.393 19.864 1.00 74.31 91 PRO A O 1
ATOM 628 N N . ILE A 1 92 ? -43.634 -5.560 19.728 1.00 73.50 92 ILE A N 1
ATOM 629 C CA . ILE A 1 92 ? -42.785 -5.862 18.568 1.00 73.50 92 ILE A CA 1
ATOM 630 C C . ILE A 1 92 ? -43.340 -5.201 17.307 1.00 73.50 92 ILE A C 1
ATOM 632 O O . ILE A 1 92 ? -42.593 -4.593 16.544 1.00 73.50 92 ILE A O 1
ATOM 636 N N . LYS A 1 93 ? -44.659 -5.257 17.103 1.00 73.12 93 LYS A N 1
ATOM 637 C CA . LYS A 1 93 ? -45.312 -4.598 15.959 1.00 73.12 93 LYS A CA 1
ATOM 638 C C . LYS A 1 93 ? -45.291 -3.078 16.085 1.00 73.12 93 LYS A C 1
ATOM 640 O O . LYS A 1 93 ? -45.229 -2.373 15.082 1.00 73.12 93 LYS A O 1
ATOM 645 N N . ARG A 1 94 ? -45.311 -2.565 17.317 1.00 79.94 94 ARG A N 1
ATOM 646 C CA . ARG A 1 94 ? -45.274 -1.127 17.600 1.00 79.94 94 ARG A CA 1
ATOM 647 C C . ARG A 1 94 ? -43.884 -0.502 17.419 1.00 79.94 94 ARG A C 1
ATOM 649 O O . ARG A 1 94 ? -43.800 0.670 17.044 1.00 79.94 94 ARG A O 1
ATOM 656 N N . GLN A 1 95 ? -42.816 -1.273 17.633 1.00 80.25 95 GLN A N 1
ATOM 657 C CA . GLN A 1 95 ? -41.427 -0.797 17.608 1.00 80.25 95 GLN A CA 1
ATOM 658 C C . GLN A 1 95 ? -41.061 -0.052 16.315 1.00 80.25 95 GLN A C 1
ATOM 660 O O . GLN A 1 95 ? -40.335 0.942 16.356 1.00 80.25 95 GLN A O 1
ATOM 665 N N . GLU A 1 96 ? -41.575 -0.497 15.166 1.00 80.06 96 GLU A N 1
ATOM 666 C CA . GLU A 1 96 ? -41.260 0.112 13.873 1.00 80.06 96 GLU A CA 1
ATOM 667 C C . GLU A 1 96 ? -41.746 1.567 13.790 1.00 80.06 96 GLU A C 1
ATOM 669 O O . GLU A 1 96 ? -40.965 2.476 13.503 1.00 80.06 96 GLU A O 1
ATOM 674 N N . CYS A 1 97 ? -43.021 1.819 14.093 1.00 82.81 97 CYS A N 1
ATOM 675 C CA . CYS A 1 97 ? -43.558 3.176 14.042 1.00 82.81 97 CYS A CA 1
ATOM 676 C C . CYS A 1 97 ? -43.040 4.065 15.176 1.00 82.81 97 CYS A C 1
ATOM 678 O O . CYS A 1 97 ? -42.914 5.274 14.979 1.00 82.81 97 CYS A O 1
ATOM 680 N N . GLU A 1 98 ? -42.677 3.503 16.331 1.00 82.88 98 GLU A N 1
ATOM 681 C CA . GLU A 1 98 ? -41.966 4.244 17.379 1.00 82.88 98 GLU A CA 1
ATOM 682 C C . GLU A 1 98 ? -40.589 4.715 16.896 1.00 82.88 98 GLU A C 1
ATOM 684 O O . GLU A 1 98 ? -40.256 5.890 17.063 1.00 82.88 98 GLU A O 1
ATOM 689 N N . ALA A 1 99 ? -39.826 3.849 16.224 1.00 80.62 99 ALA A N 1
ATOM 690 C CA . ALA A 1 99 ? -38.540 4.210 15.636 1.00 80.62 99 ALA A CA 1
ATOM 691 C C . ALA A 1 99 ? -38.695 5.263 14.526 1.00 80.62 99 ALA A C 1
ATOM 693 O O . ALA A 1 99 ? -37.980 6.266 14.527 1.00 80.62 99 ALA A O 1
ATOM 694 N N . VAL A 1 100 ? -39.666 5.097 13.619 1.00 83.38 100 VAL A N 1
ATOM 695 C CA . VAL A 1 100 ? -39.960 6.073 12.552 1.00 83.38 100 VAL A CA 1
ATOM 696 C C . VAL A 1 100 ? -40.359 7.430 13.137 1.00 83.38 100 VAL A C 1
ATOM 698 O O . VAL A 1 100 ? -39.843 8.459 12.700 1.00 83.38 100 VAL A O 1
ATOM 701 N N . ASN A 1 101 ? -41.222 7.457 14.154 1.00 82.94 101 ASN A N 1
ATOM 702 C CA . ASN A 1 101 ? -41.653 8.694 14.805 1.00 82.94 101 ASN A CA 1
ATOM 703 C C . ASN A 1 101 ? -40.531 9.350 15.615 1.00 82.94 101 ASN A C 1
ATOM 705 O O . ASN A 1 101 ? -40.397 10.574 15.587 1.00 82.94 101 ASN A O 1
ATOM 709 N N . PHE A 1 102 ? -39.703 8.561 16.305 1.00 81.12 102 PHE A N 1
ATOM 710 C CA . PHE A 1 102 ? -38.511 9.057 16.991 1.00 81.12 102 PHE A CA 1
ATOM 711 C C . PHE A 1 102 ? -37.571 9.735 15.997 1.00 81.12 102 PHE A C 1
ATOM 713 O O . PHE A 1 102 ? -37.163 10.879 16.195 1.00 81.12 102 PHE A O 1
ATOM 720 N N . LEU A 1 103 ? -37.291 9.060 14.887 1.00 78.25 103 LEU A N 1
ATOM 721 C CA . LEU A 1 103 ? -36.482 9.596 13.810 1.00 78.25 103 LEU A CA 1
ATOM 722 C C . LEU A 1 103 ? -37.111 10.889 13.263 1.00 78.25 103 LEU A C 1
ATOM 724 O O . LEU A 1 103 ? -36.421 11.908 13.180 1.00 78.25 103 LEU A O 1
ATOM 728 N N . ALA A 1 104 ? -38.396 10.885 12.912 1.00 77.88 104 ALA A N 1
ATOM 729 C CA . ALA A 1 104 ? -39.092 12.034 12.328 1.00 77.88 104 ALA A CA 1
ATOM 730 C C . ALA A 1 104 ? -39.113 13.272 13.243 1.00 77.88 104 ALA A C 1
ATOM 732 O O . ALA A 1 104 ? -38.994 14.394 12.757 1.00 77.88 104 ALA A O 1
ATOM 733 N N . ARG A 1 105 ? -39.238 13.079 14.562 1.00 78.50 105 ARG A N 1
ATOM 734 C CA . ARG A 1 105 ? -39.335 14.164 15.556 1.00 78.50 105 ARG A CA 1
ATOM 735 C C . ARG A 1 105 ? -37.988 14.716 16.017 1.00 78.50 105 ARG A C 1
ATOM 737 O O . ARG A 1 105 ? -37.962 15.781 16.624 1.00 78.50 105 ARG A O 1
ATOM 744 N N . ASN A 1 106 ? -36.881 14.038 15.712 1.00 72.44 106 ASN A N 1
ATOM 745 C CA . ASN A 1 106 ? -35.537 14.450 16.126 1.00 72.44 106 ASN A CA 1
ATOM 746 C C . ASN A 1 106 ? -34.603 14.778 14.936 1.00 72.44 106 ASN A C 1
ATOM 748 O O . ASN A 1 106 ? -33.470 14.284 14.897 1.00 72.44 106 ASN A O 1
ATOM 752 N N . PRO A 1 107 ? -35.009 15.617 13.959 1.00 65.25 107 PRO A N 1
ATOM 753 C CA . PRO A 1 107 ? -34.209 15.881 12.758 1.00 65.25 107 PRO A CA 1
ATOM 754 C C . PRO A 1 107 ? -32.859 16.550 13.068 1.00 65.25 107 PRO A C 1
ATOM 756 O O . PRO A 1 107 ? -31.872 16.275 12.389 1.00 65.25 107 PRO A O 1
ATOM 759 N N . ASN A 1 108 ? -32.793 17.354 14.134 1.00 63.16 108 ASN A N 1
ATOM 760 C CA . ASN A 1 108 ? -31.606 18.127 14.526 1.00 63.16 108 ASN A CA 1
ATOM 761 C C . ASN A 1 108 ? -30.552 17.311 15.293 1.00 63.16 108 ASN A C 1
ATOM 763 O O . ASN A 1 108 ? -29.445 17.788 15.502 1.00 63.16 108 ASN A O 1
ATOM 767 N N . THR A 1 109 ? -30.886 16.092 15.727 1.00 62.62 109 THR A N 1
ATOM 768 C CA . THR A 1 109 ? -29.920 15.174 16.368 1.00 62.62 109 THR A CA 1
ATOM 769 C C . THR A 1 109 ? -29.177 14.308 15.355 1.00 62.62 109 THR A C 1
ATOM 771 O O . THR A 1 109 ? -28.254 13.578 15.712 1.00 62.62 109 THR A O 1
ATOM 774 N N . ARG A 1 110 ? -29.570 14.385 14.079 1.00 56.03 110 ARG A N 1
ATOM 775 C CA . ARG A 1 110 ? -28.902 13.681 12.991 1.00 56.03 110 ARG A CA 1
ATOM 776 C C . ARG A 1 110 ? -27.815 14.569 12.390 1.00 56.03 110 ARG A C 1
ATOM 778 O O . ARG A 1 110 ? -28.049 15.768 12.241 1.00 56.03 110 ARG A O 1
ATOM 785 N N . PRO A 1 111 ? -26.682 13.998 11.957 1.00 50.66 111 PRO A N 1
ATOM 786 C CA . PRO A 1 111 ? -25.778 14.681 11.044 1.00 50.66 111 PRO A CA 1
ATOM 787 C C . PRO A 1 111 ? -26.554 15.093 9.784 1.00 50.66 111 PRO A C 1
ATOM 789 O O . PRO A 1 111 ? -26.957 14.247 8.985 1.00 50.66 111 PRO A O 1
ATOM 792 N N . GLN A 1 112 ? -26.833 16.387 9.645 1.00 55.47 112 GLN A N 1
ATOM 793 C CA . GLN A 1 112 ? -27.439 16.951 8.445 1.00 55.47 112 GLN A CA 1
ATOM 794 C C . GLN A 1 112 ? -26.310 17.264 7.466 1.00 55.47 112 GLN A C 1
ATOM 796 O O . GLN A 1 112 ? -25.412 18.047 7.774 1.00 55.47 112 GLN A O 1
ATOM 801 N N . PHE A 1 113 ? -26.342 16.638 6.295 1.00 56.00 113 PHE A N 1
ATOM 802 C CA . PHE A 1 113 ? -25.409 16.952 5.221 1.00 56.00 113 PHE A CA 1
ATOM 803 C C . PHE A 1 113 ? -26.052 18.001 4.324 1.00 56.00 113 PHE A C 1
ATOM 805 O O . PHE A 1 113 ? -27.024 17.716 3.625 1.00 56.00 113 PHE A O 1
ATOM 812 N N . ASP A 1 114 ? -25.512 19.216 4.346 1.00 60.38 114 ASP A N 1
ATOM 813 C CA . ASP A 1 114 ? -25.903 20.234 3.382 1.00 60.38 114 ASP A CA 1
ATOM 814 C C . ASP A 1 114 ? -25.318 19.883 2.008 1.00 60.38 114 ASP A C 1
ATOM 816 O O . ASP A 1 114 ? -24.116 19.992 1.756 1.00 60.38 114 ASP A O 1
ATOM 820 N N . LEU A 1 115 ? -26.186 19.415 1.115 1.00 60.94 115 LEU A N 1
ATOM 821 C CA . LEU A 1 115 ? -25.833 19.073 -0.261 1.00 60.94 115 LEU A CA 1
ATOM 822 C C . LEU A 1 115 ? -26.128 20.215 -1.244 1.00 60.94 115 LEU A C 1
ATOM 824 O O . LEU A 1 115 ? -25.906 20.046 -2.444 1.00 60.94 115 LEU A O 1
ATOM 828 N N . SER A 1 116 ? -26.629 21.362 -0.768 1.00 62.56 116 SER A N 1
ATOM 829 C CA . SER A 1 116 ? -27.096 22.457 -1.627 1.00 62.56 116 SER A CA 1
ATOM 830 C C . SER A 1 116 ? -25.963 23.129 -2.413 1.00 62.56 116 SER A C 1
ATOM 832 O O . SER A 1 116 ? -26.157 23.468 -3.579 1.00 62.56 116 SER A O 1
ATOM 834 N N . ASN A 1 117 ? -24.762 23.218 -1.829 1.00 59.81 117 ASN A N 1
ATOM 835 C CA . ASN A 1 117 ? -23.587 23.876 -2.418 1.00 59.81 117 ASN A CA 1
ATOM 836 C C . ASN A 1 117 ? -22.460 22.917 -2.820 1.00 59.81 117 ASN A C 1
ATOM 838 O O . ASN A 1 117 ? -21.319 23.332 -3.024 1.00 59.81 117 ASN A O 1
ATOM 842 N N . ASN A 1 118 ? -22.743 21.620 -2.934 1.00 64.62 118 ASN A N 1
ATOM 843 C CA . ASN A 1 118 ? -21.699 20.657 -3.248 1.00 64.62 118 ASN A CA 1
ATOM 844 C C . ASN A 1 118 ? -21.344 20.703 -4.758 1.00 64.62 118 ASN A C 1
ATOM 846 O O . ASN A 1 118 ? -22.181 20.365 -5.609 1.00 64.62 118 ASN A O 1
ATOM 850 N N . PRO A 1 119 ? -20.095 21.070 -5.115 1.00 66.38 119 PRO A N 1
ATOM 851 C CA . PRO A 1 119 ? -19.677 21.269 -6.501 1.00 66.38 119 PRO A CA 1
ATOM 852 C C . PRO A 1 119 ? -19.729 19.983 -7.336 1.00 66.38 119 PRO A C 1
ATOM 854 O O . PRO A 1 119 ? -19.873 20.060 -8.555 1.00 66.38 119 PRO A O 1
ATOM 857 N N . MET A 1 120 ? -19.683 18.798 -6.712 1.00 65.25 120 MET A N 1
ATOM 858 C CA . MET A 1 120 ? -19.846 17.521 -7.414 1.00 65.25 120 MET A CA 1
ATOM 859 C C . MET A 1 120 ? -21.273 17.333 -7.929 1.00 65.25 120 MET A C 1
ATOM 861 O O . MET A 1 120 ? -21.450 16.944 -9.081 1.00 65.25 120 MET A O 1
ATOM 865 N N . PHE A 1 121 ? -22.296 17.671 -7.137 1.00 66.94 121 PHE A N 1
ATOM 866 C CA . PHE A 1 121 ? -23.691 17.572 -7.582 1.00 66.94 121 PHE A CA 1
ATOM 867 C C . PHE A 1 121 ? -24.035 18.636 -8.626 1.00 66.94 121 PHE A C 1
ATOM 869 O O . PHE A 1 121 ? -24.737 18.338 -9.594 1.00 66.94 121 PHE A O 1
ATOM 876 N N . ALA A 1 122 ? -23.510 19.856 -8.471 1.00 71.25 122 ALA A N 1
ATOM 877 C CA . ALA A 1 122 ? -23.667 20.918 -9.463 1.00 71.25 122 ALA A CA 1
ATOM 878 C C . ALA A 1 122 ? -23.025 20.529 -10.805 1.00 71.25 122 ALA A C 1
ATOM 880 O O . ALA A 1 122 ? -23.666 20.625 -11.854 1.00 71.25 122 ALA A O 1
ATOM 881 N N . ARG A 1 123 ? -21.795 20.001 -10.770 1.00 68.81 123 ARG A N 1
ATOM 882 C CA . ARG A 1 123 ? -21.082 19.531 -11.961 1.00 68.81 123 ARG A CA 1
ATOM 883 C C . ARG A 1 123 ? -21.753 18.310 -12.589 1.00 68.81 123 ARG A C 1
ATOM 885 O O . ARG A 1 123 ? -21.925 18.292 -13.801 1.00 68.81 123 ARG A O 1
ATOM 892 N N . ALA A 1 124 ? -22.205 17.335 -11.800 1.00 68.31 124 ALA A N 1
ATOM 893 C CA . ALA A 1 124 ? -22.931 16.169 -12.306 1.00 68.31 124 ALA A CA 1
ATOM 894 C C . ALA A 1 124 ? -24.260 16.557 -12.981 1.00 68.31 124 ALA A C 1
ATOM 896 O O . ALA A 1 124 ? -24.570 16.057 -14.062 1.00 68.31 124 ALA A O 1
ATOM 897 N N . LYS A 1 125 ? -25.024 17.495 -12.398 1.00 70.81 125 LYS A N 1
ATOM 898 C CA . LYS A 1 125 ? -26.233 18.053 -13.033 1.00 70.81 125 LYS A CA 1
ATOM 899 C C . LYS A 1 125 ? -25.900 18.805 -14.320 1.00 70.81 125 LYS A C 1
ATOM 901 O O . LYS A 1 125 ? -26.610 18.639 -15.307 1.00 70.81 125 LYS A O 1
ATOM 906 N N . ASN A 1 126 ? -24.830 19.602 -14.325 1.00 73.88 126 ASN A N 1
ATOM 907 C CA . ASN A 1 126 ? -24.394 20.336 -15.510 1.00 73.88 126 ASN A CA 1
ATOM 908 C C . ASN A 1 126 ? -23.974 19.385 -16.644 1.00 73.88 126 ASN A C 1
ATOM 910 O O . ASN A 1 126 ? -24.437 19.573 -17.765 1.00 73.88 126 ASN A O 1
ATOM 914 N N . ILE A 1 127 ? -23.208 18.330 -16.335 1.00 68.00 127 ILE A N 1
ATOM 915 C CA . ILE A 1 127 ? -22.812 17.293 -17.298 1.00 68.00 127 ILE A CA 1
ATOM 916 C C . ILE A 1 127 ? -24.030 16.559 -17.847 1.00 68.00 127 ILE A C 1
ATOM 918 O O . ILE A 1 127 ? -24.140 16.387 -19.053 1.00 68.00 127 ILE A O 1
ATOM 922 N N . ARG A 1 128 ? -24.974 16.168 -16.987 1.00 67.12 128 ARG A N 1
ATOM 923 C CA . ARG A 1 128 ? -26.195 15.484 -17.426 1.00 67.12 128 ARG A CA 1
ATOM 924 C C . ARG A 1 128 ? -27.050 16.353 -18.351 1.00 67.12 128 ARG A C 1
ATOM 926 O O . ARG A 1 128 ? -27.587 15.848 -19.326 1.00 67.12 128 ARG A O 1
ATOM 933 N N . ASN A 1 129 ? -27.193 17.638 -18.034 1.00 71.94 129 ASN A N 1
ATOM 934 C CA . ASN A 1 129 ? -28.080 18.541 -18.769 1.00 71.94 129 ASN A CA 1
ATOM 935 C C . ASN A 1 129 ? -27.426 19.141 -20.029 1.00 71.94 129 ASN A C 1
ATOM 937 O O . ASN A 1 129 ? -28.144 19.584 -20.914 1.00 71.94 129 ASN A O 1
ATOM 941 N N . ASN A 1 130 ? -26.090 19.166 -20.112 1.00 69.12 130 ASN A N 1
ATOM 942 C CA . ASN A 1 130 ? -25.327 19.761 -21.220 1.00 69.12 130 ASN A CA 1
ATOM 943 C C . ASN A 1 130 ? -24.326 18.764 -21.827 1.00 69.12 130 ASN A C 1
ATOM 945 O O . ASN A 1 130 ? -23.244 19.158 -22.268 1.00 69.12 130 ASN A O 1
ATOM 949 N N . ALA A 1 131 ? -24.664 17.471 -21.810 1.00 62.69 131 ALA A N 1
ATOM 950 C CA . ALA A 1 131 ? -23.759 16.384 -22.179 1.00 62.69 131 ALA A CA 1
ATOM 951 C C . ALA A 1 131 ? -23.131 16.586 -23.568 1.00 62.69 131 ALA A C 1
ATOM 953 O O . ALA A 1 131 ? -21.925 16.415 -23.710 1.00 62.69 131 ALA A O 1
ATOM 954 N N . GLU A 1 132 ? -23.918 17.029 -24.554 1.00 66.38 132 GLU A N 1
ATOM 955 C CA . GLU A 1 132 ? -23.462 17.274 -25.931 1.00 66.38 132 GLU A CA 1
ATOM 956 C C . GLU A 1 132 ? -22.401 18.381 -26.017 1.00 66.38 132 GLU A C 1
ATOM 958 O O . GLU A 1 132 ? -21.365 18.203 -26.654 1.00 66.38 132 GLU A O 1
ATOM 963 N N . ASN A 1 133 ? -22.606 19.496 -25.309 1.00 64.31 133 ASN A N 1
ATOM 964 C CA . ASN A 1 133 ? -21.666 20.620 -25.299 1.00 64.31 133 ASN A CA 1
ATOM 965 C C . ASN A 1 133 ? -20.350 20.261 -24.599 1.00 64.31 133 ASN A C 1
ATOM 967 O O . ASN A 1 133 ? -19.276 20.678 -25.034 1.00 64.31 133 ASN A O 1
ATOM 971 N N . ILE A 1 134 ? -20.414 19.454 -23.536 1.00 65.50 134 ILE A N 1
ATOM 972 C CA . ILE A 1 134 ? -19.210 18.954 -22.864 1.00 65.50 134 ILE A CA 1
ATOM 973 C C . ILE A 1 134 ? -18.463 17.970 -23.767 1.00 65.50 134 ILE A C 1
ATOM 975 O O . ILE A 1 134 ? -17.241 18.057 -23.866 1.00 65.50 134 ILE A O 1
ATOM 979 N N . PHE A 1 135 ? -19.173 17.095 -24.480 1.00 63.81 135 PHE A N 1
ATOM 980 C CA . PHE A 1 135 ? -18.566 16.173 -25.442 1.00 63.81 135 PHE A CA 1
ATOM 981 C C . PHE A 1 135 ? -17.870 16.918 -26.595 1.00 63.81 135 PHE A C 1
ATOM 983 O O . PHE A 1 135 ? -16.738 16.590 -26.952 1.00 63.81 135 PHE A O 1
ATOM 990 N N . ALA A 1 136 ? -18.494 17.981 -27.112 1.00 60.84 136 ALA A N 1
ATOM 991 C CA . ALA A 1 136 ? -17.903 18.858 -28.123 1.00 60.84 136 ALA A CA 1
ATOM 992 C C . ALA A 1 136 ? -16.646 19.589 -27.606 1.00 60.84 136 ALA A C 1
ATOM 994 O O . ALA A 1 136 ? -15.658 19.706 -28.331 1.00 60.84 136 ALA A O 1
ATOM 995 N N . SER A 1 137 ? -16.645 20.022 -26.337 1.00 60.88 137 SER A N 1
ATOM 996 C CA . SER A 1 137 ? -15.506 20.713 -25.701 1.00 60.88 137 SER A CA 1
ATOM 997 C C . SER A 1 137 ? -14.258 19.840 -25.514 1.00 60.88 137 SER A C 1
ATOM 999 O O . SER A 1 137 ? -13.160 20.368 -25.362 1.00 60.88 137 SER A O 1
ATOM 1001 N N . LEU A 1 138 ? -14.405 18.511 -25.573 1.00 60.00 138 LEU A N 1
ATOM 1002 C CA . LEU A 1 138 ? -13.304 17.543 -25.502 1.00 60.00 138 LEU A CA 1
ATOM 1003 C C . LEU A 1 138 ? -12.671 17.260 -26.878 1.00 60.00 138 LEU A C 1
ATOM 1005 O O . LEU A 1 138 ? -11.874 16.337 -27.014 1.00 60.00 138 LEU A O 1
ATOM 1009 N N . GLY A 1 139 ? -13.026 18.040 -27.907 1.00 51.28 139 GLY A N 1
ATOM 1010 C CA . GLY A 1 139 ? -12.467 17.918 -29.257 1.00 51.28 139 GLY A CA 1
ATOM 1011 C C . GLY A 1 139 ? -13.059 16.770 -30.078 1.00 51.28 139 GLY A C 1
ATOM 1012 O O . GLY A 1 139 ? -12.583 16.492 -31.174 1.00 51.28 139 GLY A O 1
ATOM 1013 N N . MET A 1 140 ? -14.115 16.119 -29.583 1.00 53.41 140 MET A N 1
ATOM 1014 C CA . MET A 1 140 ? -14.793 14.992 -30.234 1.00 53.41 140 MET A CA 1
ATOM 1015 C C . MET A 1 140 ? -16.058 15.439 -30.992 1.00 53.41 140 MET A C 1
ATOM 1017 O O . MET A 1 140 ? -17.090 14.773 -30.954 1.00 53.41 140 MET A O 1
ATOM 1021 N N . GLY A 1 141 ? -16.006 16.605 -31.641 1.00 49.31 141 GLY A N 1
ATOM 1022 C CA . GLY A 1 141 ? -17.125 17.182 -32.388 1.00 49.31 141 GLY A CA 1
ATOM 1023 C C . GLY A 1 141 ? -17.082 16.812 -33.870 1.00 49.31 141 GLY A C 1
ATOM 1024 O O . GLY A 1 141 ? -16.445 17.504 -34.658 1.00 49.31 141 GLY A O 1
ATOM 1025 N N . GLY A 1 142 ? -17.776 15.744 -34.263 1.00 45.62 142 GLY A N 1
ATOM 1026 C CA . GLY A 1 142 ? -18.132 15.517 -35.665 1.00 45.62 142 GLY A CA 1
ATOM 1027 C C . GLY A 1 142 ? -19.291 16.431 -36.069 1.00 45.62 142 GLY A C 1
ATOM 1028 O O . GLY A 1 142 ? -20.286 16.530 -35.354 1.00 45.62 142 GLY A O 1
ATOM 1029 N N . THR A 1 143 ? -19.168 17.112 -37.206 1.00 48.84 143 THR A N 1
ATOM 1030 C CA . THR A 1 143 ? -20.212 17.944 -37.815 1.00 48.84 143 THR A CA 1
ATOM 1031 C C . THR A 1 143 ? -21.410 17.093 -38.239 1.00 48.84 143 THR A C 1
ATOM 1033 O O . THR A 1 143 ? -21.475 16.575 -39.350 1.00 48.84 143 THR A O 1
ATOM 1036 N N . GLY A 1 144 ? -22.384 16.946 -37.347 1.00 47.56 144 GLY A N 1
ATOM 1037 C CA . GLY A 1 144 ? -23.656 16.306 -37.653 1.00 47.56 144 GLY A CA 1
ATOM 1038 C C . GLY A 1 144 ? -24.512 16.145 -36.406 1.00 47.56 144 GLY A C 1
ATOM 1039 O O . GLY A 1 144 ? -24.020 15.745 -35.356 1.00 47.56 144 GLY A O 1
ATOM 1040 N N . SER A 1 145 ? -25.806 16.448 -36.526 1.00 50.28 145 SER A N 1
ATOM 1041 C CA . SER A 1 145 ? -26.819 16.048 -35.547 1.00 50.28 145 SER A CA 1
ATOM 1042 C C . SER A 1 145 ? -26.854 14.519 -35.492 1.00 50.28 145 SER A C 1
ATOM 1044 O O . SER A 1 145 ? -27.574 13.873 -36.248 1.00 50.28 145 SER A O 1
ATOM 1046 N N . THR A 1 146 ? -26.010 13.917 -34.656 1.00 44.75 146 THR A N 1
ATOM 1047 C CA . THR A 1 146 ? -26.036 12.476 -34.416 1.00 44.75 146 THR A CA 1
ATOM 1048 C C . THR A 1 146 ? -25.923 12.200 -32.932 1.00 44.75 146 THR A C 1
ATOM 1050 O O . THR A 1 146 ? -24.904 12.443 -32.291 1.00 44.75 146 THR A O 1
ATOM 1053 N N . THR A 1 147 ? -27.024 11.671 -32.427 1.00 51.94 147 THR A N 1
ATOM 1054 C CA . THR A 1 147 ? -27.327 11.134 -31.107 1.00 51.94 147 THR A CA 1
ATOM 1055 C C . THR A 1 147 ? -26.352 10.009 -30.708 1.00 51.94 147 THR A C 1
ATOM 1057 O O . THR A 1 147 ? -26.730 8.845 -30.637 1.00 51.94 147 THR A O 1
ATOM 1060 N N . GLN A 1 148 ? -25.068 10.318 -30.486 1.00 50.38 148 GLN A N 1
ATOM 1061 C CA . GLN A 1 148 ? -24.051 9.316 -30.112 1.00 50.38 148 GLN A CA 1
ATOM 1062 C C . GLN A 1 148 ? -24.058 8.961 -28.614 1.00 50.38 148 GLN A C 1
ATOM 1064 O O . GLN A 1 148 ? -23.466 7.959 -28.209 1.00 50.38 148 GLN A O 1
ATOM 1069 N N . CYS A 1 149 ? -24.758 9.730 -27.777 1.00 50.53 149 CYS A N 1
ATOM 1070 C CA . CYS A 1 149 ? -25.012 9.357 -26.389 1.00 50.53 149 CYS A CA 1
ATOM 1071 C C . CYS A 1 149 ? -26.100 8.275 -26.328 1.00 50.53 149 CYS A C 1
ATOM 1073 O O . CYS A 1 149 ? -27.287 8.571 -26.216 1.00 50.53 149 CYS A O 1
ATOM 1075 N N . VAL A 1 150 ? -25.697 7.007 -26.387 1.00 50.75 150 VAL A N 1
ATOM 1076 C CA . VAL A 1 150 ? -26.584 5.876 -26.088 1.00 50.75 150 VAL A CA 1
ATOM 1077 C C . VAL A 1 150 ? -26.572 5.576 -24.585 1.00 50.75 150 VAL A C 1
ATOM 1079 O O . VAL A 1 150 ? -25.493 5.508 -23.988 1.00 50.75 150 VAL A O 1
ATOM 1082 N N . PRO A 1 151 ? -27.738 5.369 -23.943 1.00 46.28 151 PRO A N 1
ATOM 1083 C CA . PRO A 1 151 ? -27.787 4.957 -22.547 1.00 46.28 151 PRO A CA 1
ATOM 1084 C C . PRO A 1 151 ? -27.074 3.607 -22.382 1.00 46.28 151 PRO A C 1
ATOM 1086 O O . PRO A 1 151 ? -27.507 2.584 -22.907 1.00 46.28 151 PRO A O 1
ATOM 1089 N N . ARG A 1 152 ? -25.958 3.606 -21.649 1.00 37.22 152 ARG A N 1
ATOM 1090 C CA . ARG A 1 152 ? -25.234 2.398 -21.236 1.00 37.22 152 ARG A CA 1
ATOM 1091 C C . ARG A 1 152 ? -25.642 2.048 -19.812 1.00 37.22 152 ARG A C 1
ATOM 1093 O O . ARG A 1 152 ? -25.433 2.832 -18.891 1.00 37.22 152 ARG A O 1
ATOM 1100 N N . THR A 1 153 ? -26.199 0.859 -19.622 1.00 38.84 153 THR A N 1
ATOM 1101 C CA . THR A 1 153 ? -26.426 0.302 -18.286 1.00 38.84 153 THR A CA 1
ATOM 1102 C C . THR A 1 153 ? -25.112 -0.285 -17.782 1.00 38.84 153 THR A C 1
ATOM 1104 O O . THR A 1 153 ? -24.606 -1.247 -18.353 1.00 38.84 153 THR A O 1
ATOM 1107 N N . ILE A 1 154 ? -24.538 0.312 -16.738 1.00 41.31 154 ILE A N 1
ATOM 1108 C CA . ILE A 1 154 ? -23.427 -0.282 -15.993 1.00 41.31 154 ILE A CA 1
ATOM 1109 C C . ILE A 1 154 ? -24.037 -0.975 -14.778 1.00 41.31 154 ILE A C 1
ATOM 1111 O O . ILE A 1 154 ? -24.651 -0.326 -13.934 1.00 41.31 154 ILE A O 1
ATOM 1115 N N . THR A 1 155 ? -23.907 -2.297 -14.718 1.00 32.16 155 THR A N 1
ATOM 1116 C CA . THR A 1 155 ? -24.389 -3.101 -13.594 1.00 32.16 155 THR A CA 1
ATOM 1117 C C . THR A 1 155 ? -23.322 -3.101 -12.508 1.00 32.16 155 THR A C 1
ATOM 1119 O O . THR A 1 155 ? -22.321 -3.807 -12.614 1.00 32.16 155 THR A O 1
ATOM 1122 N N . THR A 1 156 ? -23.507 -2.289 -11.471 1.00 34.94 156 THR A N 1
ATOM 1123 C CA . THR A 1 156 ? -22.656 -2.332 -10.278 1.00 34.94 156 THR A CA 1
ATOM 1124 C C . THR A 1 156 ? -23.006 -3.595 -9.480 1.00 34.94 156 THR A C 1
ATOM 1126 O O . THR A 1 156 ? -24.179 -3.770 -9.142 1.00 34.94 156 THR A O 1
ATOM 1129 N N . PRO A 1 157 ? -22.050 -4.495 -9.185 1.00 34.25 157 PRO A N 1
ATOM 1130 C CA . PRO A 1 157 ? -22.317 -5.672 -8.363 1.00 34.25 157 PRO A CA 1
ATOM 1131 C C . PRO A 1 157 ? -22.849 -5.261 -6.989 1.00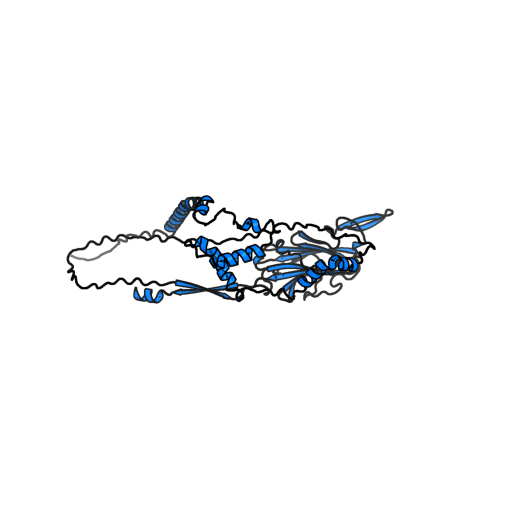 34.25 157 PRO A C 1
ATOM 1133 O O . PRO A 1 157 ? -22.392 -4.268 -6.417 1.00 34.25 157 PRO A O 1
ATOM 1136 N N . ALA A 1 158 ? -23.806 -6.023 -6.458 1.00 35.25 158 ALA A N 1
ATOM 1137 C CA . ALA A 1 158 ? -24.345 -5.787 -5.126 1.00 35.25 158 ALA A CA 1
ATOM 1138 C C . ALA A 1 158 ? -23.215 -5.836 -4.084 1.00 35.25 158 ALA A C 1
ATOM 1140 O O . ALA A 1 158 ? -22.465 -6.808 -4.001 1.00 35.25 158 ALA A O 1
ATOM 1141 N N . GLN A 1 159 ? -23.085 -4.762 -3.310 1.00 31.72 159 GLN A N 1
ATOM 1142 C CA . GLN A 1 159 ? -22.198 -4.698 -2.156 1.00 31.72 159 GLN A CA 1
ATOM 1143 C C . GLN A 1 159 ? -22.980 -5.256 -0.965 1.00 31.72 159 GLN A C 1
ATOM 1145 O O . GLN A 1 159 ? -24.033 -4.723 -0.617 1.00 31.72 159 GLN A O 1
ATOM 1150 N N . TYR A 1 160 ? -22.496 -6.341 -0.368 1.00 33.03 160 TYR A N 1
ATOM 1151 C CA . TYR A 1 160 ? -23.101 -6.932 0.823 1.00 33.03 160 TYR A CA 1
ATOM 1152 C C . TYR A 1 160 ? -22.331 -6.456 2.060 1.00 33.03 160 TYR A C 1
ATOM 1154 O O . TYR A 1 160 ? -21.109 -6.582 2.106 1.00 33.03 160 TYR A O 1
ATOM 1162 N N . SER A 1 161 ? -23.043 -5.914 3.052 1.00 31.17 161 SER A N 1
ATOM 1163 C CA . SER A 1 161 ? -22.517 -5.696 4.406 1.00 31.17 161 SER A CA 1
ATOM 1164 C C . SER A 1 161 ? -22.981 -6.845 5.292 1.00 31.17 161 SER A C 1
ATOM 1166 O O . SER A 1 161 ? -24.159 -7.205 5.267 1.00 31.17 161 SER A O 1
ATOM 1168 N N . THR A 1 162 ? -22.065 -7.421 6.066 1.00 31.77 162 THR A N 1
ATOM 1169 C CA . THR A 1 162 ? -22.401 -8.405 7.096 1.00 31.77 162 THR A CA 1
ATOM 1170 C C . THR A 1 162 ? -22.513 -7.675 8.425 1.00 31.77 162 THR A C 1
ATOM 1172 O O . THR A 1 162 ? -21.500 -7.384 9.058 1.00 31.77 162 THR A O 1
ATOM 1175 N N . ASP A 1 163 ? -23.740 -7.408 8.859 1.00 32.88 163 ASP A N 1
ATOM 1176 C CA . ASP A 1 163 ? -24.001 -6.842 10.179 1.00 32.88 163 ASP A CA 1
ATOM 1177 C C . ASP A 1 163 ? -24.179 -7.984 11.192 1.00 32.88 163 ASP A C 1
ATOM 1179 O O . ASP A 1 163 ? -25.035 -8.855 11.035 1.00 32.88 163 ASP A O 1
ATOM 1183 N N . THR A 1 164 ? -23.359 -8.008 12.245 1.00 34.44 164 THR A N 1
ATOM 1184 C CA . THR A 1 164 ? -23.486 -8.979 13.344 1.00 34.44 164 THR A CA 1
ATOM 1185 C C . THR A 1 164 ? -24.209 -8.357 14.533 1.00 34.44 164 THR A C 1
ATOM 1187 O O . THR A 1 164 ? -23.715 -7.395 15.121 1.00 34.44 164 THR A O 1
ATOM 1190 N N . CYS A 1 165 ? -25.333 -8.940 14.955 1.00 33.22 165 CYS A N 1
ATOM 1191 C CA . CYS A 1 165 ? -25.949 -8.626 16.244 1.00 33.22 165 CYS A CA 1
ATOM 1192 C C . CYS A 1 165 ? -25.278 -9.439 17.360 1.00 33.22 165 CYS A C 1
ATOM 1194 O O . CYS A 1 165 ? -25.275 -10.669 17.326 1.00 33.22 165 CYS A O 1
ATOM 1196 N N . SER A 1 166 ? -24.746 -8.772 18.382 1.00 35.78 166 SER A N 1
ATOM 1197 C CA . SER A 1 166 ? -24.321 -9.425 19.620 1.00 35.78 166 SER A CA 1
ATOM 1198 C C . SER A 1 166 ? -25.540 -9.678 20.515 1.00 35.78 166 SER A C 1
ATOM 1200 O O . SER A 1 166 ? -26.140 -8.755 21.060 1.00 35.78 166 SER A O 1
ATOM 1202 N N . SER A 1 167 ? -25.931 -10.945 20.678 1.00 38.00 167 SER A N 1
ATOM 1203 C CA . SER A 1 167 ? -26.952 -11.340 21.654 1.00 38.00 167 SER A CA 1
ATOM 1204 C C . SER A 1 167 ? -26.314 -11.531 23.029 1.00 38.00 167 SER A C 1
ATOM 1206 O O . SER A 1 167 ? -25.425 -12.371 23.192 1.00 38.00 167 SER A O 1
ATOM 1208 N N . ILE A 1 168 ? -26.787 -10.796 24.031 1.00 38.94 168 ILE A N 1
ATOM 1209 C CA . ILE A 1 168 ? -26.428 -11.024 25.433 1.00 38.94 168 ILE A CA 1
ATOM 1210 C C . ILE A 1 168 ? -27.381 -12.089 25.988 1.00 38.94 168 ILE A C 1
ATOM 1212 O O . ILE A 1 168 ? -28.595 -11.980 25.832 1.00 38.94 168 ILE A O 1
ATOM 1216 N N . ARG A 1 169 ? -26.841 -13.137 26.615 1.00 39.31 169 ARG A N 1
ATOM 1217 C CA . ARG A 1 169 ? -27.629 -14.190 27.270 1.00 39.31 169 ARG A CA 1
ATOM 1218 C C . ARG A 1 169 ? -27.992 -13.747 28.687 1.00 39.31 169 ARG A C 1
ATOM 1220 O O . ARG A 1 169 ? -27.093 -13.480 29.480 1.00 39.31 169 ARG A O 1
ATOM 1227 N N . GLU A 1 170 ? -29.276 -13.753 29.036 1.00 35.56 170 GLU A N 1
ATOM 1228 C CA . GLU A 1 170 ? -29.684 -13.745 30.443 1.00 35.56 170 GLU A CA 1
ATOM 1229 C C . GLU A 1 170 ? -29.344 -15.102 31.073 1.00 35.56 170 GLU A C 1
ATOM 1231 O O . GLU A 1 170 ? -29.765 -16.167 30.608 1.00 35.56 170 GLU A O 1
ATOM 1236 N N . VAL A 1 171 ? -28.519 -15.071 32.118 1.00 37.50 171 VAL A N 1
ATOM 1237 C CA . VAL A 1 171 ? -28.251 -16.231 32.968 1.00 37.50 171 VAL A CA 1
ATOM 1238 C C . VAL A 1 171 ? -29.434 -16.343 33.924 1.00 37.50 171 VAL A C 1
ATOM 1240 O O . VAL A 1 171 ? -29.597 -15.495 34.793 1.00 37.50 171 VAL A O 1
ATOM 1243 N N . GLY A 1 172 ? -30.284 -17.354 33.737 1.00 40.09 172 GLY A N 1
ATOM 1244 C CA . GLY A 1 172 ? -31.402 -17.611 34.645 1.00 40.09 172 GLY A CA 1
ATOM 1245 C C . GLY A 1 172 ? -30.909 -17.852 36.074 1.00 40.09 172 GLY A C 1
ATOM 1246 O O . GLY A 1 172 ? -29.976 -18.630 36.288 1.00 40.09 172 GLY A O 1
ATOM 1247 N N . GLU A 1 173 ? -31.530 -17.182 37.043 1.00 38.38 173 GLU A N 1
ATOM 1248 C CA . GLU A 1 173 ? -31.268 -17.389 38.466 1.00 38.38 173 GLU A CA 1
ATOM 1249 C C . GLU A 1 173 ? -31.708 -18.802 38.877 1.00 38.38 173 GLU A C 1
ATOM 1251 O O . GLU A 1 173 ? -32.887 -19.147 38.796 1.00 38.38 173 GLU A O 1
ATOM 1256 N N . GLN A 1 174 ? -30.773 -19.632 39.348 1.00 38.66 174 GLN A N 1
ATOM 1257 C CA . GLN A 1 174 ? -31.136 -20.801 40.145 1.00 38.66 174 GLN A CA 1
ATOM 1258 C C . GLN A 1 174 ? -31.328 -20.360 41.596 1.00 38.66 174 GLN A C 1
ATOM 1260 O O . GLN A 1 174 ? -30.374 -20.032 42.298 1.00 38.66 174 GLN A O 1
ATOM 1265 N N . GLN A 1 175 ? -32.581 -20.351 42.041 1.00 38.12 175 GLN A N 1
ATOM 1266 C CA . GLN A 1 175 ? -32.935 -20.210 43.448 1.00 38.12 175 GLN A CA 1
ATOM 1267 C C . GLN A 1 175 ? -32.621 -21.532 44.168 1.00 38.12 175 GLN A C 1
ATOM 1269 O O . GLN A 1 175 ? -33.294 -22.539 43.954 1.00 38.12 175 GLN A O 1
ATOM 1274 N N . CYS A 1 176 ? -31.609 -21.538 45.038 1.00 30.80 176 CYS A N 1
ATOM 1275 C CA . CYS A 1 176 ? -31.418 -22.607 46.019 1.00 30.80 176 CYS A CA 1
ATOM 1276 C C . CYS A 1 176 ? -32.385 -22.384 47.187 1.00 30.80 176 CYS A C 1
ATOM 1278 O O . CYS A 1 176 ? -32.098 -21.609 48.099 1.00 30.80 176 CYS A O 1
ATOM 1280 N N . THR A 1 177 ? -33.529 -23.069 47.190 1.00 36.91 177 THR A N 1
ATOM 1281 C CA . THR A 1 177 ? -34.388 -23.136 48.378 1.00 36.91 177 THR A CA 1
ATOM 1282 C C . THR A 1 177 ? -33.833 -24.200 49.326 1.00 36.91 177 THR A C 1
ATOM 1284 O O . THR A 1 177 ? -34.148 -25.383 49.231 1.00 36.91 177 THR A O 1
ATOM 1287 N N . MET A 1 178 ? -32.971 -23.783 50.252 1.00 30.08 178 MET A N 1
ATOM 1288 C CA . MET A 1 178 ? -32.624 -24.590 51.422 1.00 30.08 178 MET A CA 1
ATOM 1289 C C . MET A 1 178 ? -33.839 -24.627 52.357 1.00 30.08 178 MET A C 1
ATOM 1291 O O . MET A 1 178 ? -34.077 -23.690 53.120 1.00 30.08 178 MET A O 1
ATOM 1295 N N . GLY A 1 179 ? -34.631 -25.698 52.291 1.00 35.81 179 GLY A N 1
ATOM 1296 C CA . GLY A 1 179 ? -35.700 -25.953 53.253 1.00 35.81 179 GLY A CA 1
ATOM 1297 C C . GLY A 1 179 ? -35.111 -26.170 54.646 1.00 35.81 179 GLY A C 1
ATOM 1298 O O . GLY A 1 179 ? -34.546 -27.223 54.931 1.00 35.81 179 GLY A O 1
ATOM 1299 N N . ARG A 1 180 ? -35.221 -25.173 55.527 1.00 32.53 180 ARG A N 1
ATOM 1300 C CA . ARG A 1 180 ? -34.900 -25.333 56.946 1.00 32.53 180 ARG A CA 1
ATOM 1301 C C . ARG A 1 180 ? -36.131 -25.906 57.643 1.00 32.53 180 ARG A C 1
ATOM 1303 O O . ARG A 1 180 ? -37.135 -25.217 57.783 1.00 32.53 180 ARG A O 1
ATOM 1310 N N . VAL A 1 181 ? -36.053 -27.154 58.100 1.00 36.56 181 VAL A N 1
ATOM 1311 C CA . VAL A 1 181 ? -37.040 -27.697 59.042 1.00 36.56 181 VAL A CA 1
ATOM 1312 C C . VAL A 1 181 ? -36.793 -27.015 60.387 1.00 36.56 181 VAL A C 1
ATOM 1314 O O . VAL A 1 181 ? -35.828 -27.327 61.084 1.00 36.56 181 VAL A O 1
ATOM 1317 N N . ILE A 1 182 ? -37.623 -26.031 60.732 1.00 39.47 182 ILE A N 1
ATOM 1318 C CA . ILE A 1 182 ? -37.647 -25.465 62.081 1.00 39.47 182 ILE A CA 1
ATOM 1319 C C . ILE A 1 182 ? -38.416 -26.453 62.952 1.00 39.47 182 ILE A C 1
ATOM 1321 O O . ILE A 1 182 ? -39.634 -26.574 62.845 1.00 39.47 182 ILE A O 1
ATOM 1325 N N . LYS A 1 183 ? -37.697 -27.177 63.811 1.00 33.59 183 LYS A N 1
ATOM 1326 C CA . LYS A 1 183 ? -38.314 -27.892 64.924 1.00 33.59 183 LYS A CA 1
ATOM 1327 C C . LYS A 1 183 ? -38.651 -26.839 65.981 1.00 33.59 183 LYS A C 1
ATOM 1329 O O . LYS A 1 183 ? -37.754 -26.325 66.643 1.00 33.59 183 LYS A O 1
ATOM 1334 N N . ILE A 1 184 ? -39.920 -26.449 66.044 1.00 37.09 184 ILE A N 1
ATOM 1335 C CA . ILE A 1 184 ? -40.434 -25.565 67.090 1.00 37.09 184 ILE A CA 1
ATOM 1336 C C . ILE A 1 184 ? -40.581 -26.434 68.341 1.00 37.09 184 ILE A C 1
ATOM 1338 O O . ILE A 1 184 ? -41.477 -27.274 68.393 1.00 37.09 184 ILE A O 1
ATOM 1342 N N . ASP A 1 185 ? -39.682 -26.271 69.312 1.00 34.66 185 ASP A N 1
ATOM 1343 C CA . ASP A 1 185 ? -40.000 -26.644 70.690 1.00 34.66 185 ASP A CA 1
ATOM 1344 C C . ASP A 1 185 ? -41.028 -25.626 71.185 1.00 34.66 185 ASP A C 1
ATOM 1346 O O . ASP A 1 185 ? -40.775 -24.419 71.222 1.00 34.66 185 ASP A O 1
ATOM 1350 N N . ALA A 1 186 ? -42.237 -26.112 71.441 1.00 39.16 186 ALA A N 1
ATOM 1351 C CA . ALA A 1 186 ? -43.380 -25.302 71.818 1.00 39.16 186 ALA A CA 1
ATOM 1352 C C . ALA A 1 186 ? -43.274 -24.886 73.291 1.00 39.16 186 ALA A C 1
ATOM 1354 O O . ALA A 1 186 ? -43.974 -25.432 74.127 1.00 39.16 186 ALA A O 1
ATOM 1355 N N . ASP A 1 187 ? -42.414 -23.910 73.580 1.00 38.00 187 ASP A N 1
ATOM 1356 C CA . ASP A 1 187 ? -42.413 -23.151 74.839 1.00 38.00 187 ASP A CA 1
ATOM 1357 C C . ASP A 1 187 ? -42.101 -21.672 74.552 1.00 38.00 187 ASP A C 1
ATOM 1359 O O . ASP A 1 187 ? -41.152 -21.071 75.053 1.00 38.00 187 ASP A O 1
ATOM 1363 N N . SER A 1 188 ? -42.879 -21.054 73.660 1.00 36.59 188 SER A N 1
ATOM 1364 C CA . SER A 1 188 ? -42.762 -19.622 73.360 1.00 36.59 188 SER A CA 1
ATOM 1365 C C . SER A 1 188 ? -44.136 -18.964 73.332 1.00 36.59 188 SER A C 1
ATOM 1367 O O . SER A 1 188 ? -44.997 -19.301 72.524 1.00 36.59 188 SER A O 1
ATOM 1369 N N . ASN A 1 189 ? -44.321 -18.022 74.253 1.00 38.53 189 ASN A N 1
ATOM 1370 C CA . ASN A 1 189 ? -45.521 -17.224 74.458 1.00 38.53 189 ASN A CA 1
ATOM 1371 C C . ASN A 1 189 ? -45.735 -16.257 73.276 1.00 38.53 189 ASN A C 1
ATOM 1373 O O . ASN A 1 189 ? -45.021 -15.261 73.154 1.00 38.53 189 ASN A O 1
ATOM 1377 N N . PHE A 1 190 ? -46.701 -16.542 72.401 1.00 36.81 190 PHE A N 1
ATOM 1378 C CA . PHE A 1 190 ? -47.095 -15.624 71.331 1.00 36.81 190 PHE A CA 1
ATOM 1379 C C . PHE A 1 190 ? -48.082 -14.584 71.878 1.00 36.81 190 PHE A C 1
ATOM 1381 O O . PHE A 1 190 ? -49.260 -14.876 72.080 1.00 36.81 190 PHE A O 1
ATOM 1388 N N . GLN A 1 191 ? -47.618 -13.348 72.090 1.00 35.00 191 GLN A N 1
ATOM 1389 C CA . GLN A 1 191 ? -48.521 -12.203 72.223 1.00 35.00 191 GLN A CA 1
ATOM 1390 C C . GLN A 1 191 ? -49.035 -11.828 70.829 1.00 35.00 191 GLN A C 1
ATOM 1392 O O . GLN A 1 191 ? -48.268 -11.395 69.973 1.00 35.00 191 GLN A O 1
ATOM 1397 N N . CYS A 1 192 ? -50.332 -12.025 70.594 1.00 40.84 192 CYS A N 1
ATOM 1398 C CA . CYS A 1 192 ? -50.957 -11.920 69.272 1.00 40.84 192 CYS A CA 1
ATOM 1399 C C . CYS A 1 192 ? -51.128 -10.483 68.735 1.00 40.84 192 CYS A C 1
ATOM 1401 O O . CYS A 1 192 ? -51.643 -10.328 67.634 1.00 40.84 192 CYS A O 1
ATOM 1403 N N . ASP A 1 193 ? -50.648 -9.453 69.443 1.00 41.44 193 ASP A N 1
ATOM 1404 C CA . ASP A 1 193 ? -50.917 -8.043 69.106 1.00 41.44 193 ASP A CA 1
ATOM 1405 C C . ASP A 1 193 ? -49.668 -7.198 68.795 1.00 41.44 193 ASP A C 1
ATOM 1407 O O . ASP A 1 193 ? -49.759 -5.978 68.664 1.00 41.44 193 ASP A O 1
ATOM 1411 N N . GLN A 1 194 ? -48.487 -7.809 68.638 1.00 39.06 194 GLN A N 1
ATOM 1412 C CA . GLN A 1 194 ? -47.289 -7.083 68.199 1.00 39.06 194 GLN A CA 1
ATOM 1413 C C . GLN A 1 194 ? -46.662 -7.715 66.956 1.00 39.06 194 GLN A C 1
ATOM 1415 O O . GLN A 1 194 ? -45.815 -8.602 67.034 1.00 39.06 194 GLN A O 1
ATOM 1420 N N . THR A 1 195 ? -47.015 -7.198 65.778 1.00 38.22 195 THR A N 1
ATOM 1421 C CA . THR A 1 195 ? -46.217 -7.378 64.558 1.00 38.22 195 THR A CA 1
ATOM 1422 C C . THR A 1 195 ? -44.942 -6.538 64.645 1.00 38.22 195 THR A C 1
ATOM 1424 O O . THR A 1 195 ? -44.837 -5.474 64.038 1.00 38.22 195 THR A O 1
ATOM 1427 N N . ILE A 1 196 ? -43.946 -7.017 65.389 1.00 45.56 196 ILE A N 1
ATOM 1428 C CA . ILE A 1 196 ? -42.554 -6.613 65.181 1.00 45.56 196 ILE A CA 1
ATOM 1429 C C . ILE A 1 196 ? -42.003 -7.592 64.153 1.00 45.56 196 ILE A C 1
ATOM 1431 O O . ILE A 1 196 ? -41.669 -8.710 64.522 1.00 45.56 196 ILE A O 1
ATOM 1435 N N . ASN A 1 197 ? -42.042 -7.213 62.872 1.00 44.91 197 ASN A N 1
ATOM 1436 C CA . ASN A 1 197 ? -41.172 -7.663 61.768 1.00 44.91 197 ASN A CA 1
ATOM 1437 C C . ASN A 1 197 ? -41.871 -7.380 60.430 1.00 44.91 197 ASN A C 1
ATOM 1439 O O . ASN A 1 197 ? -42.347 -8.283 59.742 1.00 44.91 197 ASN A O 1
ATOM 1443 N N . ALA A 1 198 ? -41.934 -6.104 60.046 1.00 43.50 198 ALA A N 1
ATOM 1444 C CA . ALA A 1 198 ? -42.160 -5.761 58.649 1.00 43.50 198 ALA A CA 1
ATOM 1445 C C . ALA A 1 198 ? -40.858 -6.048 57.888 1.00 43.50 198 ALA A C 1
ATOM 1447 O O . ALA A 1 198 ? -39.843 -5.387 58.104 1.00 43.50 198 ALA A O 1
ATOM 1448 N N . TYR A 1 199 ? -40.864 -7.067 57.032 1.00 51.44 199 TYR A N 1
ATOM 1449 C CA . TYR A 1 199 ? -39.748 -7.335 56.131 1.00 51.44 199 TYR A CA 1
ATOM 1450 C C . TYR A 1 199 ? -39.715 -6.250 55.050 1.00 51.44 199 TYR A C 1
ATOM 1452 O O . TYR A 1 199 ? -40.584 -6.201 54.182 1.00 51.44 199 TYR A O 1
ATOM 1460 N N . GLU A 1 200 ? -38.715 -5.372 55.093 1.00 53.19 200 GLU A N 1
ATOM 1461 C CA . GLU A 1 200 ? -38.481 -4.386 54.039 1.00 53.19 200 GLU A CA 1
ATOM 1462 C C . GLU A 1 200 ? -37.529 -4.977 52.989 1.00 53.19 200 GLU A C 1
ATOM 1464 O O . GLU A 1 200 ? -36.391 -5.340 53.285 1.00 53.19 200 GLU A O 1
ATOM 1469 N N . THR A 1 201 ? -37.989 -5.087 51.740 1.00 58.44 201 THR A N 1
ATOM 1470 C CA . THR A 1 201 ? -37.131 -5.511 50.624 1.00 58.44 201 THR A CA 1
ATOM 1471 C C . THR A 1 201 ? -36.451 -4.289 50.020 1.00 58.44 201 THR A C 1
ATOM 1473 O O . THR A 1 201 ? -37.032 -3.584 49.195 1.00 58.44 201 THR A O 1
ATOM 1476 N N . LEU A 1 202 ? -35.203 -4.048 50.413 1.00 63.50 202 LEU A N 1
ATOM 1477 C CA . LEU A 1 202 ? -34.389 -2.961 49.875 1.00 63.50 202 LEU A CA 1
ATOM 1478 C C . LEU A 1 202 ? -33.576 -3.454 48.676 1.00 63.50 202 LEU A C 1
ATOM 1480 O O . LEU A 1 202 ? -32.797 -4.401 48.776 1.00 63.50 202 LEU A O 1
ATOM 1484 N N . LYS A 1 203 ? -33.759 -2.803 47.524 1.00 72.44 203 LYS A N 1
ATOM 1485 C CA . LYS A 1 203 ? -33.006 -3.095 46.300 1.00 72.44 203 LYS A CA 1
ATOM 1486 C C . LYS A 1 203 ? -31.818 -2.150 46.194 1.00 72.44 203 LYS A C 1
ATOM 1488 O O . LYS A 1 203 ? -31.958 -0.943 46.363 1.00 72.44 203 LYS A O 1
ATOM 1493 N N . CYS A 1 204 ? -30.664 -2.695 45.842 1.00 77.88 204 CYS A N 1
ATOM 1494 C CA . CYS A 1 204 ? -29.486 -1.922 45.481 1.00 77.88 204 CYS A CA 1
ATOM 1495 C C . CYS A 1 204 ? -28.904 -2.456 44.175 1.00 77.88 204 CYS A C 1
ATOM 1497 O O . CYS A 1 204 ? -29.214 -3.567 43.741 1.00 77.88 204 CYS A O 1
ATOM 1499 N N . ARG A 1 205 ? -28.058 -1.650 43.535 1.00 79.12 205 ARG A N 1
ATOM 1500 C CA . ARG A 1 205 ? -27.398 -2.021 42.287 1.00 79.12 205 ARG A CA 1
ATOM 1501 C C . ARG A 1 205 ? -25.901 -1.800 42.413 1.00 79.12 205 ARG A C 1
ATOM 1503 O O . ARG A 1 205 ? -25.455 -0.802 42.977 1.00 79.12 205 ARG A O 1
ATOM 1510 N N . ARG A 1 206 ? -25.137 -2.723 41.838 1.00 83.75 206 ARG A N 1
ATOM 1511 C CA . ARG A 1 206 ? -23.723 -2.519 41.536 1.00 83.75 206 ARG A CA 1
ATOM 1512 C C . ARG A 1 206 ? -23.595 -2.256 40.045 1.00 83.75 206 ARG A C 1
ATOM 1514 O O . ARG A 1 206 ? -24.134 -3.016 39.240 1.00 83.75 206 ARG A O 1
ATOM 1521 N N . THR A 1 207 ? -22.939 -1.167 39.680 1.00 80.38 207 THR A N 1
ATOM 1522 C CA . THR A 1 207 ? -22.741 -0.784 38.279 1.00 80.38 207 THR A CA 1
ATOM 1523 C C . THR A 1 207 ? -21.264 -0.579 38.010 1.00 80.38 207 THR A C 1
ATOM 1525 O O . THR A 1 207 ? -20.548 -0.039 38.847 1.00 80.38 207 THR A O 1
ATOM 1528 N N . TYR A 1 208 ? -20.802 -1.010 36.841 1.00 79.75 208 TYR A N 1
ATOM 1529 C CA . TYR A 1 208 ? -19.499 -0.608 36.328 1.00 79.75 208 TYR A CA 1
ATOM 1530 C C . TYR A 1 208 ? -19.692 0.640 35.473 1.00 79.75 208 TYR A C 1
ATOM 1532 O O . TYR A 1 208 ? -20.453 0.617 34.508 1.00 79.75 208 TYR A O 1
ATOM 1540 N N . GLU A 1 209 ? -19.023 1.725 35.836 1.00 78.06 209 GLU A N 1
ATOM 1541 C CA . GLU A 1 209 ? -18.869 2.891 34.973 1.00 78.06 209 GLU A CA 1
ATOM 1542 C C . GLU A 1 209 ? -17.594 2.707 34.163 1.00 78.06 209 GLU A C 1
ATOM 1544 O O . GLU A 1 209 ? -16.505 2.628 34.731 1.00 78.06 209 GLU A O 1
ATOM 1549 N N . VAL A 1 210 ? -17.729 2.605 32.842 1.00 82.38 210 VAL A N 1
ATOM 1550 C CA . VAL A 1 210 ? -16.589 2.521 31.927 1.00 82.38 210 VAL A CA 1
ATOM 1551 C C . VAL A 1 210 ? -16.342 3.906 31.345 1.00 82.38 210 VAL A C 1
ATOM 1553 O O . VAL A 1 210 ? -17.242 4.501 30.758 1.00 82.38 210 VAL A O 1
ATOM 1556 N N . SER A 1 211 ? -15.123 4.410 31.501 1.00 80.69 211 SER A N 1
ATOM 1557 C CA . SER A 1 211 ? -14.651 5.640 30.872 1.00 80.69 211 SER A CA 1
ATOM 1558 C C . SER A 1 211 ? -13.486 5.306 29.953 1.00 80.69 211 SER A C 1
ATOM 1560 O O . SER A 1 211 ? -12.493 4.729 30.400 1.00 80.69 211 SER A O 1
ATOM 1562 N N . CYS A 1 212 ? -13.608 5.660 28.677 1.00 76.75 212 CYS A N 1
ATOM 1563 C CA . CYS A 1 212 ? -12.544 5.506 27.694 1.00 76.75 212 CYS A CA 1
ATOM 1564 C C . CYS A 1 212 ? -12.031 6.881 27.271 1.00 76.75 212 CYS A C 1
ATOM 1566 O O . CYS A 1 212 ? -12.814 7.764 26.926 1.00 76.75 212 CYS A O 1
ATOM 1568 N N . THR A 1 213 ? -10.713 7.050 27.279 1.00 76.19 213 THR A N 1
ATOM 1569 C CA . THR A 1 213 ? -10.022 8.224 26.746 1.00 76.19 213 THR A CA 1
ATOM 1570 C C . THR A 1 213 ? -9.096 7.803 25.606 1.00 76.19 213 THR A C 1
ATOM 1572 O O . THR A 1 213 ? -8.519 6.712 25.612 1.00 76.19 213 THR A O 1
ATOM 1575 N N . GLY A 1 214 ? -8.972 8.661 24.592 1.00 70.00 214 GLY A N 1
ATOM 1576 C CA . GLY A 1 214 ? -8.275 8.332 23.344 1.00 70.00 214 GLY A CA 1
ATOM 1577 C C . GLY A 1 214 ? -9.192 7.705 22.288 1.00 70.00 214 GLY A C 1
ATOM 1578 O O . GLY A 1 214 ? -10.405 7.906 22.311 1.00 70.00 214 GLY A O 1
ATOM 1579 N N . GLY A 1 215 ? -8.598 6.963 21.349 1.00 70.88 215 GLY A N 1
ATOM 1580 C CA . GLY A 1 215 ? -9.284 6.426 20.166 1.00 70.88 215 GLY A CA 1
ATOM 1581 C C . GLY A 1 215 ? -9.298 7.366 18.949 1.00 70.88 215 GLY A C 1
ATOM 1582 O O . GLY A 1 215 ? -8.781 8.483 18.987 1.00 70.88 215 GLY A O 1
ATOM 1583 N N . GLY A 1 216 ? -9.842 6.874 17.832 1.00 75.62 216 GLY A N 1
ATOM 1584 C CA . GLY A 1 216 ? -9.807 7.548 16.529 1.00 75.62 216 GLY A CA 1
ATOM 1585 C C . GLY A 1 216 ? -8.606 7.141 15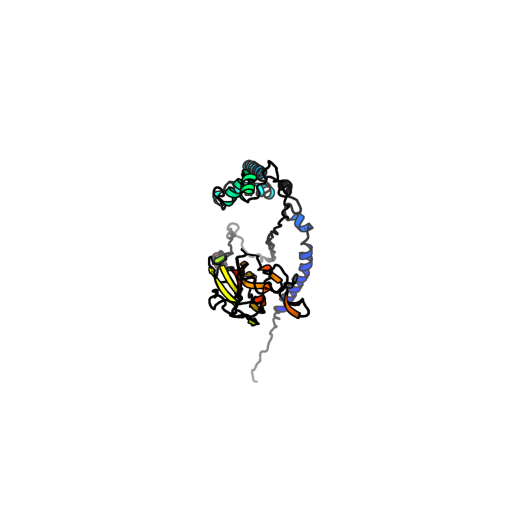.670 1.00 75.62 216 GLY A C 1
ATOM 1586 O O . GLY A 1 216 ? -8.021 6.075 15.861 1.00 75.62 216 GLY A O 1
ATOM 1587 N N . THR A 1 217 ? -8.252 7.983 14.701 1.00 78.75 217 THR A N 1
ATOM 1588 C CA . THR A 1 217 ? -7.163 7.740 13.745 1.00 78.75 217 THR A CA 1
ATOM 1589 C C . THR A 1 217 ? -6.232 8.940 13.642 1.00 78.75 217 THR A C 1
ATOM 1591 O O . THR A 1 217 ? -6.674 10.074 13.822 1.00 78.75 217 THR A O 1
ATOM 1594 N N . GLY A 1 218 ? -4.976 8.707 13.262 1.00 71.38 218 GLY A N 1
ATOM 1595 C CA . GLY A 1 218 ? -4.030 9.781 12.958 1.00 71.38 218 GLY A CA 1
ATOM 1596 C C . GLY A 1 218 ? -3.019 10.103 14.059 1.00 71.38 218 GLY A C 1
ATOM 1597 O O . GLY A 1 218 ? -2.395 11.162 14.043 1.00 71.38 218 GLY A O 1
ATOM 1598 N N . CYS A 1 219 ? -2.835 9.201 15.019 1.00 75.06 219 CYS A N 1
ATOM 1599 C CA . CYS A 1 219 ? -1.691 9.252 15.923 1.00 75.06 219 CYS A CA 1
ATOM 1600 C C . CYS A 1 219 ? -0.379 8.904 15.198 1.00 75.06 219 CYS A C 1
ATOM 1602 O O . CYS A 1 219 ? -0.357 8.586 14.006 1.00 75.06 219 CYS A O 1
ATOM 1604 N N . ALA A 1 220 ? 0.728 8.914 15.948 1.00 74.38 220 ALA A N 1
ATOM 1605 C CA . ALA A 1 220 ? 1.972 8.302 15.494 1.00 74.38 220 ALA A CA 1
ATOM 1606 C C . ALA A 1 220 ? 1.712 6.860 15.002 1.00 74.38 220 ALA A C 1
ATOM 1608 O O . ALA A 1 220 ? 0.882 6.164 15.593 1.00 74.38 220 ALA A O 1
ATOM 1609 N N . PRO A 1 221 ? 2.378 6.419 13.924 1.00 70.50 221 PRO A N 1
ATOM 1610 C CA . PRO A 1 221 ? 2.059 5.196 13.215 1.00 70.50 221 PRO A CA 1
ATOM 1611 C C . PRO A 1 221 ? 2.339 4.009 14.127 1.00 70.50 221 PRO A C 1
ATOM 1613 O O . PRO A 1 221 ? 3.482 3.618 14.350 1.00 70.50 221 PRO A O 1
ATOM 1616 N N . SER A 1 222 ? 1.273 3.459 14.693 1.00 70.50 222 SER A N 1
ATOM 1617 C CA . SER A 1 222 ? 1.304 2.259 15.507 1.00 70.50 222 SER A CA 1
ATOM 1618 C C . SER A 1 222 ? 1.159 1.044 14.588 1.00 70.50 222 SER A C 1
ATOM 1620 O O . SER A 1 222 ? 0.432 1.065 13.597 1.00 70.50 222 SER A O 1
ATOM 1622 N N . GLY A 1 223 ? 1.898 -0.023 14.888 1.00 81.81 223 GLY A N 1
ATOM 1623 C CA . GLY A 1 223 ? 1.840 -1.266 14.118 1.00 81.81 223 GLY A CA 1
ATOM 1624 C C . GLY A 1 223 ? 2.914 -1.434 13.042 1.00 81.81 223 GLY A C 1
ATOM 1625 O O . GLY A 1 223 ? 3.106 -2.565 12.625 1.00 81.81 223 GLY A O 1
ATOM 1626 N N . ILE A 1 224 ? 3.647 -0.389 12.634 1.00 89.81 224 ILE A N 1
ATOM 1627 C CA . ILE A 1 224 ? 4.771 -0.485 11.678 1.00 89.81 224 ILE A CA 1
ATOM 1628 C C . ILE A 1 224 ? 6.084 -0.226 12.419 1.00 89.81 224 ILE A C 1
ATOM 1630 O O . ILE A 1 224 ? 6.247 0.821 13.043 1.00 89.81 224 ILE A O 1
ATOM 1634 N N . ASN A 1 225 ? 7.033 -1.154 12.327 1.00 88.12 225 ASN A N 1
ATOM 1635 C CA . ASN A 1 225 ? 8.360 -1.025 12.911 1.00 88.12 225 ASN A CA 1
ATOM 1636 C C . ASN A 1 225 ? 9.434 -1.047 11.816 1.00 88.12 225 ASN A C 1
ATOM 1638 O O . ASN A 1 225 ? 9.777 -2.095 11.275 1.00 88.12 225 ASN A O 1
ATOM 1642 N N . THR A 1 226 ? 9.995 0.125 11.516 1.00 85.31 226 THR A N 1
ATOM 1643 C CA . THR A 1 226 ? 11.136 0.259 10.597 1.00 85.31 226 THR A CA 1
ATOM 1644 C C . THR A 1 226 ? 12.488 0.176 11.302 1.00 85.31 226 THR A C 1
ATOM 1646 O O . THR A 1 226 ? 13.514 0.164 10.632 1.00 85.31 226 THR A O 1
ATOM 1649 N N . GLY A 1 227 ? 12.525 0.129 12.638 1.00 85.38 227 GLY A N 1
ATOM 1650 C CA .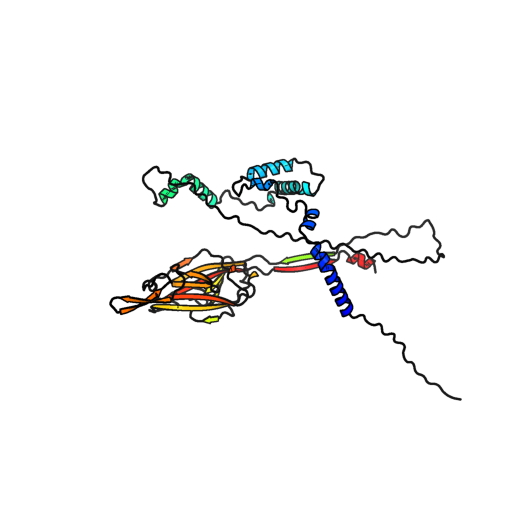 GLY A 1 227 ? 13.771 0.012 13.402 1.00 85.38 227 GLY A CA 1
ATOM 1651 C C . GLY A 1 227 ? 14.443 -1.356 13.256 1.00 85.38 227 GLY A C 1
ATOM 1652 O O . GLY A 1 227 ? 15.647 -1.469 13.456 1.00 85.38 227 GLY A O 1
ATOM 1653 N N . THR A 1 228 ? 13.679 -2.380 12.871 1.00 81.56 228 THR A N 1
ATOM 1654 C CA . THR A 1 228 ? 14.173 -3.732 12.560 1.00 81.56 228 THR A CA 1
ATOM 1655 C C . THR A 1 228 ? 14.425 -3.941 11.070 1.00 81.56 228 THR A C 1
ATOM 1657 O O . THR A 1 228 ? 14.693 -5.064 10.645 1.00 81.56 228 THR A O 1
ATOM 1660 N N . ALA A 1 229 ? 14.318 -2.886 10.258 1.00 92.06 229 ALA A N 1
ATOM 1661 C CA . ALA A 1 229 ? 14.360 -3.055 8.823 1.00 92.06 229 ALA A CA 1
ATOM 1662 C C . ALA A 1 229 ? 15.726 -3.546 8.333 1.00 92.06 229 ALA A C 1
ATOM 1664 O O . ALA A 1 229 ? 16.773 -3.041 8.740 1.00 92.06 229 ALA A O 1
ATOM 1665 N N . THR A 1 230 ? 15.702 -4.502 7.408 1.00 95.81 230 THR A N 1
ATOM 1666 C CA . THR A 1 230 ? 16.899 -5.005 6.728 1.00 95.81 230 THR A CA 1
ATOM 1667 C C . THR A 1 230 ? 16.768 -4.776 5.233 1.00 95.81 230 THR A C 1
ATOM 1669 O O . THR A 1 230 ? 15.670 -4.826 4.680 1.00 95.81 230 THR A O 1
ATOM 1672 N N . ILE A 1 231 ? 17.887 -4.467 4.581 1.00 95.88 231 ILE A N 1
ATOM 1673 C CA . ILE A 1 231 ? 17.921 -4.110 3.163 1.00 95.88 231 ILE A CA 1
ATOM 1674 C C . ILE A 1 231 ? 19.040 -4.898 2.499 1.00 95.88 231 ILE A C 1
ATOM 1676 O O . ILE A 1 231 ? 20.185 -4.851 2.947 1.00 95.88 231 ILE A O 1
ATOM 1680 N N . SER A 1 232 ? 18.704 -5.605 1.425 1.00 96.94 232 SER A N 1
ATOM 1681 C CA . SER A 1 232 ? 19.663 -6.199 0.500 1.00 96.94 232 SER A CA 1
ATOM 1682 C C . SER A 1 232 ? 19.552 -5.486 -0.843 1.00 96.94 232 SER A C 1
ATOM 1684 O O . SER A 1 232 ? 18.460 -5.389 -1.394 1.00 96.94 232 SER A O 1
ATOM 1686 N N . GLY A 1 233 ? 20.660 -4.957 -1.361 1.00 94.81 233 GLY A N 1
ATOM 1687 C CA . GLY A 1 233 ? 20.667 -4.124 -2.565 1.00 94.81 233 GLY A CA 1
ATOM 1688 C C . GLY A 1 233 ? 20.808 -2.640 -2.236 1.00 94.81 233 GLY A C 1
ATOM 1689 O O . GLY A 1 233 ? 21.694 -2.259 -1.473 1.00 94.81 233 GLY A O 1
ATOM 1690 N N . PHE A 1 234 ? 19.971 -1.795 -2.838 1.00 93.69 234 PHE A N 1
ATOM 1691 C CA . PHE A 1 234 ? 20.077 -0.335 -2.729 1.00 93.69 234 PHE A CA 1
ATOM 1692 C C . PHE A 1 234 ? 18.983 0.289 -1.854 1.00 93.69 234 PHE A C 1
ATOM 1694 O O . PHE A 1 234 ? 17.965 -0.330 -1.550 1.00 93.69 234 PHE A O 1
ATOM 1701 N N . GLY A 1 235 ? 19.143 1.569 -1.525 1.00 93.06 235 GLY A N 1
ATOM 1702 C CA . GLY A 1 235 ? 18.081 2.368 -0.922 1.00 93.06 235 GLY A CA 1
ATOM 1703 C C . GLY A 1 235 ? 17.992 2.274 0.597 1.00 93.06 235 GLY A C 1
ATOM 1704 O O . GLY A 1 235 ? 18.870 1.755 1.285 1.00 93.06 235 GLY A O 1
ATOM 1705 N N . ARG A 1 236 ? 16.917 2.860 1.121 1.00 92.62 236 ARG A N 1
ATOM 1706 C CA . ARG A 1 236 ? 16.571 2.929 2.543 1.00 92.62 236 ARG A CA 1
ATOM 1707 C C . ARG A 1 236 ? 15.073 2.737 2.731 1.00 92.62 236 ARG A C 1
ATOM 1709 O O . ARG A 1 236 ? 14.319 2.871 1.773 1.00 92.62 236 ARG A O 1
ATOM 1716 N N . ILE A 1 237 ? 14.652 2.487 3.968 1.00 94.31 237 ILE A N 1
ATOM 1717 C CA . ILE A 1 237 ? 13.253 2.582 4.386 1.00 94.31 237 ILE A CA 1
ATOM 1718 C C . ILE A 1 237 ? 13.132 3.524 5.578 1.00 94.31 237 ILE A C 1
ATOM 1720 O O . ILE A 1 237 ? 13.980 3.522 6.472 1.00 94.31 237 ILE A O 1
ATOM 1724 N N . LEU A 1 238 ? 12.104 4.364 5.569 1.00 93.06 238 LEU A N 1
ATOM 1725 C CA . LEU A 1 238 ? 11.883 5.362 6.602 1.00 93.06 238 LEU A CA 1
ATOM 1726 C C . LEU A 1 238 ? 10.395 5.609 6.807 1.00 93.06 238 LEU A C 1
ATOM 1728 O O . LEU A 1 238 ? 9.649 5.797 5.848 1.00 93.06 238 LEU A O 1
ATOM 1732 N N . LEU A 1 239 ? 10.000 5.691 8.072 1.00 91.88 239 LEU A N 1
ATOM 1733 C CA . LEU A 1 239 ? 8.681 6.137 8.487 1.00 91.88 239 LEU A CA 1
ATOM 1734 C C . LEU A 1 239 ? 8.754 7.610 8.915 1.00 91.88 239 LEU A C 1
ATOM 1736 O O . LEU A 1 239 ? 9.466 7.941 9.861 1.00 91.88 239 LEU A O 1
ATOM 1740 N N . HIS A 1 240 ? 8.050 8.500 8.219 1.00 89.75 240 HIS A N 1
ATOM 1741 C CA . HIS A 1 240 ? 8.082 9.945 8.481 1.00 89.75 240 HIS A CA 1
ATOM 1742 C C . HIS A 1 240 ? 6.723 10.608 8.226 1.00 89.75 240 HIS A C 1
ATOM 1744 O O . HIS A 1 240 ? 5.825 10.006 7.643 1.00 89.75 240 HIS A O 1
ATOM 1750 N N . GLN A 1 241 ? 6.530 11.844 8.690 1.00 87.75 241 GLN A N 1
ATOM 1751 C CA . GLN A 1 241 ? 5.236 12.519 8.557 1.00 87.75 241 GLN A CA 1
ATOM 1752 C C . GLN A 1 241 ? 4.913 12.875 7.099 1.00 87.75 241 GLN A C 1
ATOM 1754 O O . GLN A 1 241 ? 5.780 13.331 6.352 1.00 87.75 241 GLN A O 1
ATOM 1759 N N . ALA A 1 242 ? 3.642 12.694 6.723 1.00 85.50 242 ALA A N 1
ATOM 1760 C CA . ALA A 1 242 ? 3.076 13.091 5.431 1.00 85.50 242 ALA A CA 1
ATOM 1761 C C . ALA A 1 242 ? 2.188 14.351 5.517 1.00 85.50 242 ALA A C 1
ATOM 1763 O O . ALA A 1 242 ? 1.800 14.900 4.487 1.00 85.50 242 ALA A O 1
ATOM 1764 N N . GLY A 1 243 ? 1.846 14.795 6.734 1.00 83.38 243 GLY A N 1
ATOM 1765 C CA . GLY A 1 243 ? 0.858 15.848 6.992 1.00 83.38 243 GLY A CA 1
ATOM 1766 C C . GLY A 1 243 ? -0.575 15.310 7.108 1.00 83.38 243 GLY A C 1
ATOM 1767 O O . GLY A 1 243 ? -0.849 14.157 6.778 1.00 83.38 243 GLY A O 1
ATOM 1768 N N . ASN A 1 244 ? -1.503 16.134 7.612 1.00 82.94 244 ASN A N 1
ATOM 1769 C CA . ASN A 1 244 ? -2.915 15.769 7.836 1.00 82.94 244 ASN A CA 1
ATOM 1770 C C . ASN A 1 244 ? -3.099 14.454 8.618 1.00 82.94 244 ASN A C 1
ATOM 1772 O O . ASN A 1 244 ? -3.977 13.655 8.303 1.00 82.94 244 ASN A O 1
ATOM 1776 N N . ASN A 1 245 ? -2.243 14.226 9.619 1.00 83.12 245 ASN A N 1
ATOM 1777 C CA . ASN A 1 245 ? -2.193 13.020 10.451 1.00 83.12 245 ASN A CA 1
ATOM 1778 C C . ASN A 1 245 ? -1.806 11.711 9.730 1.00 83.12 245 ASN A C 1
ATOM 1780 O O . ASN A 1 245 ? -1.837 10.643 10.339 1.00 83.12 245 ASN A O 1
ATOM 1784 N N . TYR A 1 246 ? -1.401 11.779 8.461 1.00 88.38 246 TYR A N 1
ATOM 1785 C CA . TYR A 1 246 ? -0.839 10.646 7.733 1.00 88.38 246 TYR A CA 1
ATOM 1786 C C . TYR A 1 246 ? 0.675 10.560 7.904 1.00 88.38 246 TYR A C 1
ATOM 1788 O O . TYR A 1 246 ? 1.371 11.550 8.162 1.00 88.38 246 TYR A O 1
ATOM 1796 N N . TRP A 1 247 ? 1.184 9.359 7.666 1.00 90.94 247 TRP A N 1
ATOM 1797 C CA . TRP A 1 247 ? 2.605 9.051 7.654 1.00 90.94 247 TRP A CA 1
ATOM 1798 C C . TRP A 1 247 ? 2.984 8.393 6.336 1.00 90.94 247 TRP A C 1
ATOM 1800 O O . TRP A 1 247 ? 2.181 7.674 5.745 1.00 90.94 247 TRP A O 1
ATOM 1810 N N . TYR A 1 248 ? 4.202 8.643 5.875 1.00 92.12 248 TYR A N 1
ATOM 1811 C CA . TYR A 1 248 ? 4.804 7.915 4.776 1.00 92.12 248 TYR A CA 1
ATOM 1812 C C . TYR A 1 248 ? 5.722 6.834 5.318 1.00 92.12 248 TYR A C 1
ATOM 1814 O O . TYR A 1 248 ? 6.622 7.122 6.104 1.00 92.12 248 TYR A O 1
ATOM 1822 N N . LEU A 1 249 ? 5.515 5.609 4.850 1.00 94.19 249 LEU A N 1
ATOM 1823 C CA . LEU A 1 249 ? 6.556 4.601 4.783 1.00 94.19 249 LEU A CA 1
ATOM 1824 C C . LEU A 1 249 ? 7.208 4.730 3.405 1.00 94.19 249 LEU A C 1
ATOM 1826 O O . LEU A 1 249 ? 6.668 4.266 2.401 1.00 94.19 249 LEU A O 1
ATOM 1830 N N . SER A 1 250 ? 8.337 5.423 3.359 1.00 94.06 250 SER A N 1
ATOM 1831 C CA . SER A 1 250 ? 9.106 5.646 2.138 1.00 94.06 250 SER A CA 1
ATOM 1832 C C . SER A 1 250 ? 10.184 4.579 2.002 1.00 94.06 250 SER A C 1
ATOM 1834 O O . SER A 1 250 ? 10.859 4.271 2.982 1.00 94.06 250 SER A O 1
ATOM 1836 N N . ALA A 1 251 ? 10.371 4.051 0.797 1.00 95.00 251 ALA A N 1
ATOM 1837 C CA . ALA A 1 251 ? 11.384 3.064 0.453 1.00 95.00 251 ALA A CA 1
ATOM 1838 C C . ALA A 1 251 ? 12.112 3.453 -0.845 1.00 95.00 251 ALA A C 1
ATOM 1840 O O . ALA A 1 251 ? 11.500 4.030 -1.743 1.00 95.00 251 ALA A O 1
ATOM 1841 N N . GLY A 1 252 ? 13.400 3.120 -0.958 1.00 94.56 252 GLY A N 1
ATOM 1842 C CA . GLY A 1 252 ? 14.203 3.347 -2.166 1.00 94.56 252 GLY A CA 1
ATOM 1843 C C . GLY A 1 252 ? 15.260 4.446 -2.014 1.00 94.56 252 GLY A C 1
ATOM 1844 O O . GLY A 1 252 ? 15.879 4.550 -0.953 1.00 94.56 252 GLY A O 1
ATOM 1845 N N . THR A 1 253 ? 15.514 5.242 -3.058 1.00 93.19 253 THR A N 1
ATOM 1846 C CA . THR A 1 253 ? 16.592 6.260 -3.102 1.00 93.19 253 THR A CA 1
ATOM 1847 C C . THR A 1 253 ? 16.242 7.542 -2.327 1.00 93.19 253 THR A C 1
ATOM 1849 O O . THR A 1 253 ? 16.235 8.646 -2.860 1.00 93.19 253 THR A O 1
ATOM 1852 N N . ILE A 1 254 ? 15.941 7.401 -1.033 1.00 91.25 254 ILE A N 1
ATOM 1853 C CA . ILE A 1 254 ? 15.539 8.504 -0.145 1.00 91.25 254 ILE A CA 1
ATOM 1854 C C . ILE A 1 254 ? 16.668 8.981 0.776 1.00 91.25 254 ILE A C 1
ATOM 1856 O O . ILE A 1 254 ? 17.446 8.186 1.323 1.00 91.25 254 ILE A O 1
ATOM 1860 N N . ALA A 1 255 ? 16.698 10.290 1.019 1.00 88.44 255 ALA A N 1
ATOM 1861 C CA . ALA A 1 255 ? 17.599 10.932 1.969 1.00 88.44 255 ALA A CA 1
ATOM 1862 C C . ALA A 1 255 ? 17.258 10.567 3.428 1.00 88.44 255 ALA A C 1
ATOM 1864 O O . ALA A 1 255 ? 16.159 10.062 3.699 1.00 88.44 255 ALA A O 1
ATOM 1865 N N . PRO A 1 256 ? 18.174 10.775 4.400 1.00 88.06 256 PRO A N 1
ATOM 1866 C CA . PRO A 1 256 ? 17.971 10.438 5.814 1.00 88.06 256 PRO A CA 1
ATOM 1867 C C . PRO A 1 256 ? 16.643 10.893 6.424 1.00 88.06 256 PRO A C 1
ATOM 1869 O O . PRO A 1 256 ? 16.076 10.157 7.227 1.00 88.06 256 PRO A O 1
ATOM 1872 N N . ASP A 1 257 ? 16.137 12.040 5.981 1.00 86.62 257 ASP A N 1
ATOM 1873 C CA . ASP A 1 257 ? 14.893 12.686 6.405 1.00 86.62 257 ASP A CA 1
ATOM 1874 C C . ASP A 1 257 ? 13.650 12.292 5.576 1.00 86.62 257 ASP A C 1
ATOM 1876 O O . ASP A 1 257 ? 12.545 12.751 5.860 1.00 86.62 257 ASP A O 1
ATOM 1880 N N . GLY A 1 258 ? 13.807 11.438 4.560 1.00 84.50 258 GLY A N 1
ATOM 1881 C CA . GLY A 1 258 ? 12.735 11.009 3.654 1.00 84.50 258 GLY A CA 1
ATOM 1882 C C . GLY A 1 258 ? 12.528 11.923 2.444 1.00 84.50 258 GLY A C 1
ATOM 1883 O O . GLY A 1 258 ? 11.666 11.642 1.599 1.00 84.50 258 GLY A O 1
ATOM 1884 N N . SER A 1 259 ? 13.313 12.998 2.333 1.00 86.12 259 SER A N 1
ATOM 1885 C CA . SER A 1 259 ? 13.314 13.861 1.155 1.00 86.12 259 SER A CA 1
ATOM 1886 C C . SER A 1 259 ? 13.895 13.140 -0.068 1.00 86.12 259 SER A C 1
ATOM 1888 O O . SER A 1 259 ? 14.587 12.120 0.033 1.00 86.12 259 SER A O 1
ATOM 1890 N N . TRP A 1 260 ? 13.549 13.652 -1.248 1.00 87.56 260 TRP A N 1
ATOM 1891 C CA . TRP A 1 260 ? 14.134 13.206 -2.507 1.00 87.56 260 TRP A CA 1
ATOM 1892 C C . TRP A 1 260 ? 15.339 14.085 -2.831 1.00 87.56 260 TRP A C 1
ATOM 1894 O O . TRP A 1 260 ? 15.245 15.312 -2.786 1.00 87.56 260 TRP A O 1
ATOM 1904 N N . ILE A 1 261 ? 16.450 13.441 -3.174 1.00 85.94 261 ILE A N 1
ATOM 1905 C CA . ILE A 1 261 ? 17.637 14.081 -3.732 1.00 85.94 261 ILE A CA 1
ATOM 1906 C C . ILE A 1 261 ? 17.825 13.483 -5.123 1.00 85.94 261 ILE A C 1
ATOM 1908 O O . ILE A 1 261 ? 17.846 12.266 -5.269 1.00 85.94 261 ILE A O 1
ATOM 1912 N N . ASN A 1 262 ? 17.944 14.342 -6.131 1.00 85.81 262 ASN A N 1
ATOM 1913 C CA . ASN A 1 262 ? 18.097 13.917 -7.518 1.00 85.81 262 ASN A CA 1
ATOM 1914 C C . ASN A 1 262 ? 19.400 13.117 -7.696 1.00 85.81 262 ASN A C 1
ATOM 1916 O O . ASN A 1 262 ? 20.470 13.604 -7.318 1.00 85.81 262 ASN A O 1
ATOM 1920 N N . ASN A 1 263 ? 19.305 11.921 -8.280 1.00 84.56 263 ASN A N 1
ATOM 1921 C CA . ASN A 1 263 ? 20.421 11.015 -8.561 1.00 84.56 263 ASN A CA 1
ATOM 1922 C C . ASN A 1 263 ? 21.223 10.644 -7.308 1.00 84.56 263 ASN A C 1
ATOM 1924 O O . ASN A 1 263 ? 22.453 10.544 -7.346 1.00 84.56 263 ASN A O 1
ATOM 1928 N N . TYR A 1 264 ? 20.533 10.474 -6.176 1.00 85.62 264 TYR A N 1
ATOM 1929 C CA . TYR A 1 264 ? 21.186 10.338 -4.872 1.00 85.62 264 TYR A CA 1
ATOM 1930 C C . TYR A 1 264 ? 22.085 9.105 -4.773 1.00 85.62 264 TYR A C 1
ATOM 1932 O O . TYR A 1 264 ? 23.165 9.167 -4.187 1.00 85.62 264 TYR A O 1
ATOM 1940 N N . MET A 1 265 ? 21.632 7.981 -5.334 1.00 87.62 265 MET A N 1
ATOM 1941 C CA . MET A 1 265 ? 22.364 6.709 -5.303 1.00 87.62 265 MET A CA 1
ATOM 1942 C C . MET A 1 265 ? 22.902 6.284 -6.668 1.00 87.62 265 MET A C 1
ATOM 1944 O O . MET A 1 265 ? 23.878 5.539 -6.721 1.00 87.62 265 MET A O 1
ATOM 1948 N N . PHE A 1 266 ? 22.305 6.762 -7.762 1.00 91.75 266 PHE A N 1
ATOM 1949 C CA . PHE A 1 266 ? 22.715 6.405 -9.115 1.00 91.75 266 PHE A CA 1
ATOM 1950 C C . PHE A 1 266 ? 23.106 7.664 -9.886 1.00 91.75 266 PHE A C 1
ATOM 1952 O O . PHE A 1 266 ? 22.263 8.369 -10.432 1.00 91.75 266 PHE A O 1
ATOM 1959 N N . SER A 1 267 ? 24.410 7.928 -9.944 1.00 91.12 267 SER A N 1
ATOM 1960 C CA . SER A 1 267 ? 25.009 8.992 -10.753 1.00 91.12 267 SER A CA 1
ATOM 1961 C C . SER A 1 267 ? 26.036 8.375 -11.699 1.00 91.12 267 SER A C 1
ATOM 1963 O O . SER A 1 267 ? 26.944 7.671 -11.257 1.00 91.12 267 SER A O 1
ATOM 1965 N N . GLY A 1 268 ? 25.867 8.587 -13.003 1.00 91.44 268 GLY A N 1
ATOM 1966 C CA . GLY A 1 268 ? 26.666 7.949 -14.051 1.00 91.44 268 GLY A CA 1
ATOM 1967 C C . GLY A 1 268 ? 25.840 7.105 -15.021 1.00 91.44 268 GLY A C 1
ATOM 1968 O O . GLY A 1 268 ? 24.616 7.109 -14.992 1.00 91.44 268 GLY A O 1
ATOM 1969 N N . THR A 1 269 ? 26.514 6.406 -15.933 1.00 93.44 269 THR A N 1
ATOM 1970 C CA . THR A 1 269 ? 25.864 5.504 -16.902 1.00 93.44 269 THR A CA 1
ATOM 1971 C C . THR A 1 269 ? 25.988 4.071 -16.409 1.00 93.44 269 THR A C 1
ATOM 1973 O O . THR A 1 269 ? 27.102 3.620 -16.150 1.00 93.44 269 THR A O 1
ATOM 1976 N N . PHE A 1 270 ? 24.860 3.375 -16.284 1.00 93.06 270 PHE A N 1
ATOM 1977 C CA . PHE A 1 270 ? 24.799 2.020 -15.737 1.00 93.06 270 PHE A CA 1
ATOM 1978 C C . PHE A 1 270 ? 24.316 1.012 -16.776 1.00 93.06 270 PHE A C 1
ATOM 1980 O O . PHE A 1 270 ? 24.976 -0.006 -16.957 1.00 93.06 270 PHE A O 1
ATOM 1987 N N . LEU A 1 271 ? 23.213 1.306 -17.479 1.00 92.75 271 LEU A N 1
ATOM 1988 C CA . LEU A 1 271 ? 22.541 0.378 -18.403 1.00 92.75 271 LEU A CA 1
ATOM 1989 C C . LEU A 1 271 ? 22.243 -0.982 -17.740 1.00 92.75 271 LEU A C 1
ATOM 1991 O O . LEU A 1 271 ? 22.514 -2.042 -18.301 1.00 92.75 271 LEU A O 1
ATOM 1995 N N . GLN A 1 272 ? 21.713 -0.950 -16.513 1.00 94.38 272 GLN A N 1
ATOM 1996 C CA . GLN A 1 272 ? 21.525 -2.138 -15.674 1.00 94.38 272 GLN A CA 1
ATOM 1997 C C . GLN A 1 272 ? 20.180 -2.149 -14.939 1.00 94.38 272 GLN A C 1
ATOM 1999 O O . GLN A 1 272 ? 19.515 -1.125 -14.786 1.00 94.38 272 GLN A O 1
ATOM 2004 N N . ILE A 1 273 ? 19.802 -3.336 -14.458 1.00 95.56 273 ILE A N 1
ATOM 2005 C CA . ILE A 1 273 ? 18.724 -3.538 -13.486 1.00 95.56 273 ILE A CA 1
ATOM 2006 C C . ILE A 1 273 ? 19.333 -3.631 -12.087 1.00 95.56 273 ILE A C 1
ATOM 2008 O O . ILE A 1 273 ? 20.156 -4.506 -11.816 1.00 95.56 273 ILE A O 1
ATOM 2012 N N . PHE A 1 274 ? 18.859 -2.787 -11.182 1.00 96.88 274 PHE A N 1
ATOM 2013 C CA . PHE A 1 274 ? 19.125 -2.860 -9.754 1.00 96.88 274 PHE A CA 1
ATOM 2014 C C . PHE A 1 274 ? 17.925 -3.460 -9.033 1.00 96.88 274 PHE A C 1
ATOM 2016 O O . PHE A 1 274 ? 16.780 -3.110 -9.314 1.00 96.88 274 PHE A O 1
ATOM 2023 N N . GLN A 1 275 ? 18.180 -4.338 -8.068 1.00 97.25 275 GLN A N 1
ATOM 2024 C CA . GLN A 1 275 ? 17.150 -4.878 -7.187 1.00 97.25 275 GLN A CA 1
ATOM 2025 C C . GLN A 1 275 ? 17.415 -4.434 -5.749 1.00 97.25 275 GLN A C 1
ATOM 2027 O O . GLN A 1 275 ? 18.566 -4.366 -5.318 1.00 97.25 275 GLN A O 1
ATOM 2032 N N . SER A 1 276 ? 16.344 -4.131 -5.022 1.00 97.38 276 SER A N 1
ATOM 2033 C CA . SER A 1 276 ? 16.366 -3.934 -3.579 1.00 97.38 276 SER A CA 1
ATOM 2034 C C . SER A 1 276 ? 15.289 -4.790 -2.928 1.00 97.38 276 SER A C 1
ATOM 2036 O O . SER A 1 276 ? 14.127 -4.748 -3.334 1.00 97.38 276 SER A O 1
ATOM 2038 N N . ASP A 1 277 ? 15.684 -5.563 -1.925 1.00 97.88 277 ASP A N 1
ATOM 2039 C CA . ASP A 1 277 ? 14.813 -6.363 -1.077 1.00 97.88 277 ASP A CA 1
ATOM 2040 C C . ASP A 1 277 ? 14.835 -5.770 0.328 1.00 97.88 277 ASP A C 1
ATOM 2042 O O . ASP A 1 277 ? 15.843 -5.828 1.035 1.00 97.88 277 ASP A O 1
ATOM 2046 N N . ILE A 1 278 ? 13.713 -5.169 0.710 1.00 97.56 278 ILE A N 1
ATOM 2047 C CA . ILE A 1 278 ? 13.558 -4.403 1.940 1.00 97.56 278 ILE A CA 1
ATOM 2048 C C . ILE A 1 278 ? 12.564 -5.130 2.831 1.00 97.56 278 ILE A C 1
ATOM 2050 O O . ILE A 1 278 ? 11.402 -5.300 2.464 1.00 97.56 278 ILE A O 1
ATOM 2054 N N . TYR A 1 279 ? 13.001 -5.517 4.021 1.00 96.88 279 TYR A N 1
ATOM 2055 C CA . TYR A 1 279 ? 12.161 -6.169 5.014 1.00 96.88 279 TYR A CA 1
ATOM 2056 C C . TYR A 1 279 ? 11.886 -5.225 6.174 1.00 96.88 279 TYR A C 1
ATOM 2058 O O . TYR A 1 279 ? 12.778 -4.497 6.601 1.00 96.88 279 TYR A O 1
ATOM 2066 N N . PHE A 1 280 ? 10.661 -5.236 6.688 1.00 95.19 280 PHE A N 1
ATOM 2067 C CA . PHE A 1 280 ? 10.240 -4.460 7.854 1.00 95.19 280 PHE A CA 1
ATOM 2068 C C . PHE A 1 280 ? 9.140 -5.206 8.602 1.00 95.19 280 PHE A C 1
ATOM 2070 O O . PHE A 1 280 ? 8.410 -5.996 8.003 1.00 95.19 280 PHE A O 1
ATOM 2077 N N . ASP A 1 281 ? 8.991 -4.950 9.898 1.00 95.12 281 ASP A N 1
ATOM 2078 C CA . ASP A 1 281 ? 8.019 -5.686 10.698 1.00 95.12 281 ASP A CA 1
ATOM 2079 C C . ASP A 1 281 ? 6.732 -4.895 10.909 1.00 95.12 281 ASP A C 1
ATOM 2081 O O . ASP A 1 281 ? 6.735 -3.694 11.189 1.00 95.12 281 ASP A O 1
ATOM 2085 N N . ILE A 1 282 ? 5.616 -5.611 10.848 1.00 93.75 282 ILE A N 1
ATOM 2086 C CA . ILE A 1 282 ? 4.323 -5.154 11.333 1.00 93.75 282 ILE A CA 1
ATOM 2087 C C . ILE A 1 282 ? 4.074 -5.805 12.690 1.00 93.75 282 ILE A C 1
ATOM 2089 O O . ILE A 1 282 ? 3.876 -7.015 12.789 1.00 93.75 282 ILE A O 1
ATOM 2093 N N . THR A 1 283 ? 4.085 -5.006 13.753 1.00 91.44 283 THR A N 1
ATOM 2094 C CA . THR A 1 283 ? 3.895 -5.499 15.126 1.00 91.44 283 THR A CA 1
ATOM 2095 C C . THR A 1 283 ? 2.439 -5.839 15.414 1.00 91.44 283 THR A C 1
ATOM 2097 O O . THR A 1 283 ? 2.159 -6.804 16.121 1.00 91.44 283 THR A O 1
ATOM 2100 N N . ASN A 1 284 ? 1.512 -5.057 14.860 1.00 89.38 284 ASN A N 1
ATOM 2101 C CA . ASN A 1 284 ? 0.086 -5.344 14.886 1.00 89.38 284 ASN A CA 1
ATOM 2102 C C . ASN A 1 284 ? -0.621 -4.647 13.714 1.00 89.38 284 ASN A C 1
ATOM 2104 O O . ASN A 1 284 ? -0.809 -3.430 13.721 1.00 89.38 284 ASN A O 1
ATOM 2108 N N . LYS A 1 285 ? -1.048 -5.434 12.729 1.00 89.88 285 LYS A N 1
ATOM 2109 C CA . LYS A 1 285 ? -1.775 -5.002 11.533 1.00 89.88 285 LYS A CA 1
ATOM 2110 C C . LYS A 1 285 ? -3.101 -4.317 11.869 1.00 89.88 285 LYS A C 1
ATOM 2112 O O . LYS A 1 285 ? -3.526 -3.435 11.123 1.00 89.88 285 LYS A O 1
ATOM 2117 N N . ASP A 1 286 ? -3.734 -4.673 12.985 1.00 88.94 286 ASP A N 1
ATOM 2118 C CA . ASP A 1 286 ? -5.013 -4.084 13.391 1.00 88.94 286 ASP A CA 1
ATOM 2119 C C . ASP A 1 286 ? -4.864 -2.638 13.863 1.00 88.94 286 ASP A C 1
ATOM 2121 O O . ASP A 1 286 ? -5.829 -1.884 13.813 1.00 88.94 286 ASP A O 1
ATOM 2125 N N . ASN A 1 287 ? -3.649 -2.214 14.223 1.00 88.75 287 ASN A N 1
ATOM 2126 C CA . ASN A 1 287 ? -3.356 -0.821 14.555 1.00 88.75 287 ASN A CA 1
ATOM 2127 C C . ASN A 1 287 ? -3.215 0.075 13.313 1.00 88.75 287 ASN A C 1
ATOM 2129 O O . ASN A 1 287 ? -3.238 1.298 13.434 1.00 88.75 287 ASN A O 1
ATOM 2133 N N . ILE A 1 288 ? -3.103 -0.501 12.116 1.00 90.00 288 ILE A N 1
ATOM 2134 C CA . ILE A 1 288 ? -3.019 0.245 10.858 1.00 90.00 288 ILE A CA 1
ATOM 2135 C C . ILE A 1 288 ? -4.442 0.461 10.354 1.00 90.00 288 ILE A C 1
ATOM 2137 O O . ILE A 1 288 ? -5.128 -0.499 10.023 1.00 90.00 288 ILE A O 1
ATOM 2141 N N . ALA A 1 289 ? -4.914 1.699 10.275 1.00 89.12 289 ALA A N 1
ATOM 2142 C CA . ALA A 1 289 ? -6.240 2.005 9.745 1.00 89.12 289 ALA A CA 1
ATOM 2143 C C . ALA A 1 289 ? -6.282 1.830 8.221 1.00 89.12 289 ALA A C 1
ATOM 2145 O O . ALA A 1 289 ? -7.157 1.134 7.708 1.00 89.12 289 ALA A O 1
ATOM 2146 N N . THR A 1 290 ? -5.302 2.393 7.514 1.00 89.38 290 THR A N 1
ATOM 2147 C CA . THR A 1 290 ? -5.213 2.355 6.047 1.00 89.38 290 THR A CA 1
ATOM 2148 C C . THR A 1 290 ? -3.763 2.299 5.592 1.00 89.38 290 THR A C 1
ATOM 2150 O O . THR A 1 290 ? -2.901 2.856 6.275 1.00 89.38 290 THR A O 1
ATOM 2153 N N . PHE A 1 291 ? -3.492 1.701 4.432 1.00 92.19 291 PHE A N 1
ATOM 2154 C CA . PHE A 1 291 ? -2.143 1.619 3.873 1.00 92.19 291 PHE A CA 1
ATOM 2155 C C . PHE A 1 291 ? -2.183 1.665 2.342 1.00 92.19 291 PHE A C 1
ATOM 2157 O O . PHE A 1 291 ? -2.393 0.651 1.681 1.00 92.19 291 PHE A O 1
ATOM 2164 N N . PHE A 1 292 ? -1.965 2.843 1.763 1.00 91.12 292 PHE A N 1
ATOM 2165 C CA . PHE A 1 292 ? -2.073 3.063 0.321 1.00 91.12 292 PHE A CA 1
ATOM 2166 C C . PHE A 1 292 ? -0.715 3.236 -0.338 1.00 91.12 292 PHE A C 1
ATOM 2168 O O . PHE A 1 292 ? 0.167 3.876 0.226 1.00 91.12 292 PHE A O 1
ATOM 2175 N N . LEU A 1 293 ? -0.568 2.770 -1.574 1.00 90.38 293 LEU A N 1
ATOM 2176 C CA . LEU A 1 293 ? 0.516 3.236 -2.438 1.00 90.38 293 LEU A CA 1
ATOM 2177 C C . LEU A 1 293 ? 0.199 4.656 -2.938 1.00 90.38 293 LEU A C 1
ATOM 2179 O O . LEU A 1 293 ? -0.715 4.832 -3.739 1.00 90.38 293 LEU A O 1
ATOM 2183 N N . ASP A 1 294 ? 0.929 5.662 -2.456 1.00 89.50 294 ASP A N 1
ATOM 2184 C CA . ASP A 1 294 ? 0.613 7.079 -2.695 1.00 89.50 294 ASP A CA 1
ATOM 2185 C C . ASP A 1 294 ? 1.477 7.687 -3.798 1.00 89.50 294 ASP A C 1
ATOM 2187 O O . ASP A 1 294 ? 0.948 8.306 -4.721 1.00 89.50 294 ASP A O 1
ATOM 2191 N N . GLN A 1 295 ? 2.797 7.478 -3.739 1.00 89.50 295 GLN A N 1
ATOM 2192 C CA . GLN A 1 295 ? 3.733 8.050 -4.711 1.00 89.50 295 GLN A CA 1
ATOM 2193 C C . GLN A 1 295 ? 4.752 7.027 -5.170 1.00 89.50 295 GLN A C 1
ATOM 2195 O O . GLN A 1 295 ? 5.285 6.261 -4.365 1.00 89.50 295 GLN A O 1
ATOM 2200 N N . ILE A 1 296 ? 5.071 7.084 -6.458 1.00 89.69 296 ILE A N 1
ATOM 2201 C CA . ILE A 1 296 ? 6.236 6.419 -7.024 1.00 89.69 296 ILE A CA 1
ATOM 2202 C C . ILE A 1 296 ? 6.995 7.432 -7.874 1.00 89.69 296 ILE A C 1
ATOM 2204 O O . ILE A 1 296 ? 6.418 8.085 -8.744 1.00 89.69 296 ILE A O 1
ATOM 2208 N N . LEU A 1 297 ? 8.291 7.550 -7.612 1.00 89.44 297 LEU A N 1
ATOM 2209 C CA . LEU A 1 297 ? 9.236 8.246 -8.469 1.00 89.44 297 LEU A CA 1
ATOM 2210 C C . LEU A 1 297 ? 10.183 7.221 -9.058 1.00 89.44 297 LEU A C 1
ATOM 2212 O O . LEU A 1 297 ? 10.658 6.340 -8.337 1.00 89.44 297 LEU A O 1
ATOM 2216 N N . TYR A 1 298 ? 10.466 7.350 -10.345 1.00 90.44 298 TYR A N 1
ATOM 2217 C CA . TYR A 1 298 ? 11.459 6.510 -10.979 1.00 90.44 298 TYR A CA 1
ATOM 2218 C C . TYR A 1 298 ? 12.127 7.184 -12.168 1.00 90.44 298 TYR A C 1
ATOM 2220 O O . TYR A 1 298 ? 11.503 7.970 -12.880 1.00 90.44 298 TYR A O 1
ATOM 2228 N N . ASP A 1 299 ? 13.385 6.820 -12.369 1.00 89.56 299 ASP A N 1
ATOM 2229 C CA . ASP A 1 299 ? 14.182 7.111 -13.550 1.00 89.56 299 ASP A CA 1
ATOM 2230 C C . ASP A 1 299 ? 15.174 5.942 -13.733 1.00 89.56 299 ASP A C 1
ATOM 2232 O O . ASP A 1 299 ? 16.024 5.724 -12.868 1.00 89.56 299 ASP A O 1
ATOM 2236 N N . ASP A 1 300 ? 15.046 5.077 -14.740 1.00 89.38 300 ASP A N 1
ATOM 2237 C CA . ASP A 1 300 ? 14.171 5.183 -15.920 1.00 89.38 300 ASP A CA 1
ATOM 2238 C C . ASP A 1 300 ? 12.854 4.408 -15.792 1.00 89.38 300 ASP A C 1
ATOM 2240 O O . ASP A 1 300 ? 11.812 4.850 -16.272 1.00 89.38 300 ASP A O 1
ATOM 2244 N N . ASN A 1 301 ? 12.882 3.223 -15.175 1.00 92.69 301 ASN A N 1
ATOM 2245 C CA . ASN A 1 301 ? 11.707 2.364 -15.018 1.00 92.69 301 ASN A CA 1
ATOM 2246 C C . ASN A 1 301 ? 11.763 1.597 -13.698 1.00 92.69 301 ASN A C 1
ATOM 2248 O O . ASN A 1 301 ? 12.820 1.126 -13.293 1.00 92.69 301 ASN A O 1
ATOM 2252 N N . ILE A 1 302 ? 10.615 1.409 -13.049 1.00 93.56 302 ILE A N 1
ATOM 2253 C CA . ILE A 1 302 ? 10.512 0.672 -11.783 1.00 93.56 302 ILE A CA 1
ATOM 2254 C C . ILE A 1 302 ? 9.390 -0.365 -11.802 1.00 93.56 302 ILE A C 1
ATOM 2256 O O . ILE A 1 302 ? 8.350 -0.175 -12.447 1.00 93.56 302 ILE A O 1
ATOM 2260 N N . ALA A 1 303 ? 9.604 -1.446 -11.064 1.00 94.38 303 ALA A N 1
ATOM 2261 C CA . ALA A 1 303 ? 8.595 -2.412 -10.667 1.00 94.38 303 ALA A CA 1
ATOM 2262 C C . ALA A 1 303 ? 8.663 -2.630 -9.148 1.00 94.38 303 ALA A C 1
ATOM 2264 O O . ALA A 1 303 ? 9.746 -2.635 -8.553 1.00 94.38 303 ALA A O 1
ATOM 2265 N N . VAL A 1 304 ? 7.497 -2.762 -8.519 1.00 95.12 304 VAL A N 1
ATOM 2266 C CA . VAL A 1 304 ? 7.336 -2.769 -7.062 1.00 95.12 304 VAL A CA 1
ATOM 2267 C C . VAL A 1 304 ? 6.448 -3.933 -6.659 1.00 95.12 304 VAL A C 1
ATOM 2269 O O . VAL A 1 304 ? 5.328 -4.072 -7.158 1.00 95.12 304 VAL A O 1
ATOM 2272 N N . TRP A 1 305 ? 6.920 -4.721 -5.697 1.00 96.88 305 TRP A N 1
ATOM 2273 C CA . TRP A 1 305 ? 6.145 -5.785 -5.073 1.00 96.88 305 TRP A CA 1
ATOM 2274 C C . TRP A 1 305 ? 6.016 -5.562 -3.573 1.00 96.88 305 TRP A C 1
ATOM 2276 O O . TRP A 1 305 ? 6.940 -5.066 -2.929 1.00 96.88 305 TRP A O 1
ATOM 2286 N N . LEU A 1 306 ? 4.886 -6.001 -3.022 1.00 96.75 306 LEU A N 1
ATOM 2287 C CA . LEU A 1 306 ? 4.638 -6.090 -1.587 1.00 96.75 306 LEU A CA 1
ATOM 2288 C C . LEU A 1 306 ? 4.241 -7.526 -1.235 1.00 96.75 306 LEU A C 1
ATOM 2290 O O . LEU A 1 306 ? 3.240 -8.044 -1.735 1.00 96.75 306 LEU A O 1
ATOM 2294 N N . ASN A 1 307 ? 5.039 -8.176 -0.388 1.00 97.31 307 ASN A N 1
ATOM 2295 C CA . ASN A 1 307 ? 4.868 -9.573 0.021 1.00 97.31 307 ASN A CA 1
ATOM 2296 C C . ASN A 1 307 ? 4.657 -10.515 -1.179 1.00 97.31 307 ASN A C 1
ATOM 2298 O O . ASN A 1 307 ? 3.732 -11.323 -1.200 1.00 97.31 307 ASN A O 1
ATOM 2302 N N . GLY A 1 308 ? 5.477 -10.350 -2.221 1.00 96.44 308 GLY A N 1
ATOM 2303 C CA . GLY A 1 308 ? 5.411 -11.137 -3.459 1.00 96.44 308 GLY A CA 1
ATOM 2304 C C . GLY A 1 308 ? 4.333 -10.710 -4.465 1.00 96.44 308 GLY A C 1
ATOM 2305 O O . GLY A 1 308 ? 4.367 -11.161 -5.606 1.00 96.44 308 GLY A O 1
ATOM 2306 N N . ASN A 1 309 ? 3.417 -9.809 -4.103 1.00 95.38 309 ASN A N 1
ATOM 2307 C CA . ASN A 1 309 ? 2.379 -9.314 -5.010 1.00 95.38 309 ASN A CA 1
ATOM 2308 C C . ASN A 1 309 ? 2.900 -8.115 -5.798 1.00 95.38 309 ASN A C 1
ATOM 2310 O O . ASN A 1 309 ? 3.351 -7.146 -5.189 1.00 95.38 309 ASN A O 1
ATOM 2314 N N . LEU A 1 310 ? 2.822 -8.157 -7.131 1.00 93.94 310 LEU A N 1
ATOM 2315 C CA . LEU A 1 310 ? 3.155 -7.009 -7.978 1.00 93.94 310 LEU A CA 1
ATOM 2316 C C . LEU A 1 310 ? 2.101 -5.920 -7.762 1.00 93.94 310 LEU A C 1
ATOM 2318 O O . LEU A 1 310 ? 0.934 -6.117 -8.091 1.00 93.94 310 LEU A O 1
ATOM 2322 N N . ILE A 1 311 ? 2.515 -4.782 -7.208 1.00 92.69 311 ILE A N 1
ATOM 2323 C CA . ILE A 1 311 ? 1.619 -3.653 -6.922 1.00 92.69 311 ILE A CA 1
ATOM 2324 C C . ILE A 1 311 ? 1.799 -2.500 -7.909 1.00 92.69 311 ILE A C 1
ATOM 2326 O O . ILE A 1 311 ? 0.901 -1.674 -8.049 1.00 92.69 311 ILE A O 1
ATOM 2330 N N . TYR A 1 312 ? 2.941 -2.440 -8.599 1.00 91.56 312 TYR A N 1
ATOM 2331 C CA . TYR A 1 312 ? 3.188 -1.449 -9.639 1.00 91.56 312 TYR A CA 1
ATOM 2332 C C . TYR A 1 312 ? 4.242 -1.916 -10.641 1.00 91.56 312 TYR A C 1
ATOM 2334 O O . TYR A 1 312 ? 5.263 -2.482 -10.255 1.00 91.56 312 TYR A O 1
ATOM 2342 N N . HIS A 1 313 ? 4.024 -1.599 -11.916 1.00 92.19 313 HIS A N 1
ATOM 2343 C CA . HIS A 1 313 ? 5.003 -1.766 -12.982 1.00 92.19 313 HIS A CA 1
ATOM 2344 C C . HIS A 1 313 ? 4.893 -0.592 -13.957 1.00 92.19 313 HIS A C 1
ATOM 2346 O O . HIS A 1 313 ? 3.845 -0.389 -14.567 1.00 92.19 313 HIS A O 1
ATOM 2352 N N . SER A 1 314 ? 5.975 0.161 -14.128 1.00 89.81 314 SER A N 1
ATOM 2353 C CA . SER A 1 314 ? 6.020 1.382 -14.957 1.00 89.81 314 SER A CA 1
ATOM 2354 C C . SER A 1 314 ? 5.600 1.181 -16.419 1.00 89.81 314 SER A C 1
ATOM 2356 O O . SER A 1 314 ? 4.977 2.060 -17.002 1.00 89.81 314 SER A O 1
ATOM 2358 N N . THR A 1 315 ? 5.868 0.009 -16.997 1.00 89.12 315 THR A N 1
ATOM 2359 C CA . THR A 1 315 ? 5.465 -0.340 -18.378 1.00 89.12 315 THR A CA 1
ATOM 2360 C C . THR A 1 315 ? 4.179 -1.177 -18.447 1.00 89.12 315 THR A C 1
ATOM 2362 O O . THR A 1 315 ? 3.738 -1.575 -19.524 1.00 89.12 315 THR A O 1
ATOM 2365 N N . GLY A 1 316 ? 3.587 -1.510 -17.294 1.00 88.19 316 GLY A N 1
ATOM 2366 C CA . GLY A 1 316 ? 2.465 -2.445 -17.193 1.00 88.19 316 GLY A CA 1
ATOM 2367 C C . GLY A 1 316 ? 2.816 -3.916 -17.450 1.00 88.19 316 GLY A C 1
ATOM 2368 O O . GLY A 1 316 ? 1.890 -4.713 -17.603 1.00 88.19 316 GLY A O 1
ATOM 2369 N N . GLY A 1 317 ? 4.105 -4.267 -17.541 1.00 90.62 317 GLY A N 1
ATOM 2370 C CA . GLY A 1 317 ? 4.624 -5.637 -17.583 1.00 90.62 317 GLY A CA 1
ATOM 2371 C C . GLY A 1 317 ? 4.533 -6.377 -16.241 1.00 90.62 317 GLY A C 1
ATOM 2372 O O . GLY A 1 317 ? 3.783 -5.979 -15.349 1.00 90.62 317 GLY A O 1
ATOM 2373 N N . ASN A 1 318 ? 5.286 -7.471 -16.109 1.00 92.00 318 ASN A N 1
ATOM 2374 C CA . ASN A 1 318 ? 5.212 -8.364 -14.943 1.00 92.00 318 ASN A CA 1
ATOM 2375 C C . ASN A 1 318 ? 6.492 -8.371 -14.094 1.00 92.00 318 ASN A C 1
ATOM 2377 O O . ASN A 1 318 ? 6.419 -8.597 -12.887 1.00 92.00 318 ASN A O 1
ATOM 2381 N N . ASP A 1 319 ? 7.655 -8.178 -14.717 1.00 95.44 319 ASP A N 1
ATOM 2382 C CA . ASP A 1 319 ? 8.968 -8.101 -14.071 1.00 95.44 319 ASP A CA 1
ATOM 2383 C C . ASP A 1 319 ? 9.991 -7.538 -15.073 1.00 95.44 319 ASP A C 1
ATOM 2385 O O . ASP A 1 319 ? 9.850 -7.762 -16.273 1.00 95.44 319 ASP A O 1
ATOM 2389 N N . PHE A 1 320 ? 11.055 -6.896 -14.589 1.00 96.19 320 PHE A N 1
ATOM 2390 C CA . PHE A 1 320 ? 12.202 -6.510 -15.408 1.00 96.19 320 PHE A CA 1
ATOM 2391 C C . PHE A 1 320 ? 13.309 -7.557 -15.337 1.00 96.19 320 PHE A C 1
ATOM 2393 O O . PHE A 1 320 ? 13.816 -7.862 -14.255 1.00 96.19 320 PHE A O 1
ATOM 2400 N N . ASN A 1 321 ? 13.730 -8.079 -16.487 1.00 97.00 321 ASN A N 1
ATOM 2401 C CA . ASN A 1 321 ? 14.847 -9.018 -16.599 1.00 97.00 321 ASN A CA 1
ATOM 2402 C C . ASN A 1 321 ? 15.721 -8.686 -17.810 1.00 97.00 321 ASN A C 1
ATOM 2404 O O . ASN A 1 321 ? 15.276 -8.012 -18.736 1.00 97.00 321 ASN A O 1
ATOM 2408 N N . TYR A 1 322 ? 16.963 -9.164 -17.814 1.00 96.38 322 TYR A N 1
ATOM 2409 C CA . TYR A 1 322 ? 17.800 -9.059 -19.004 1.00 96.38 322 TYR A CA 1
ATOM 2410 C C . TYR A 1 322 ? 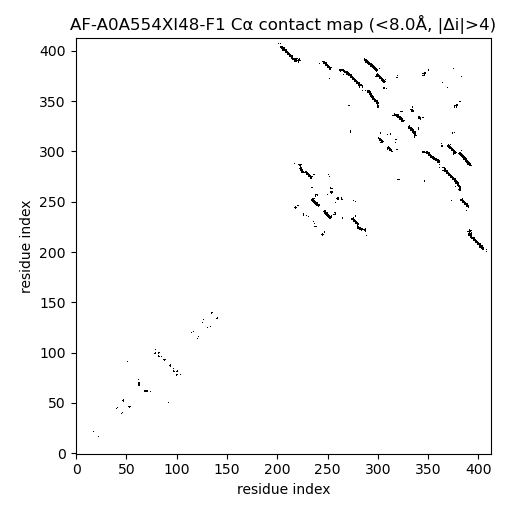17.281 -9.982 -20.104 1.00 96.38 322 TYR A C 1
ATOM 2412 O O . TYR A 1 322 ? 16.844 -11.104 -19.851 1.00 96.38 322 TYR A O 1
ATOM 2420 N N . CYS A 1 323 ? 17.376 -9.507 -21.335 1.00 95.81 323 CYS A N 1
ATOM 2421 C CA . CYS A 1 323 ? 17.132 -10.275 -22.543 1.00 95.81 323 CYS A CA 1
ATOM 2422 C C . CYS A 1 323 ? 18.188 -9.903 -23.586 1.00 95.81 323 CYS A C 1
ATOM 2424 O O . CYS A 1 323 ? 18.925 -8.928 -23.418 1.00 95.81 323 CYS A O 1
ATOM 2426 N N . THR A 1 324 ? 18.285 -10.683 -24.656 1.00 95.69 324 THR A N 1
ATOM 2427 C CA . THR A 1 324 ? 19.233 -10.416 -25.737 1.00 95.69 324 THR A CA 1
ATOM 2428 C C . THR A 1 324 ? 18.528 -10.371 -27.077 1.00 95.69 324 THR A C 1
ATOM 2430 O O . THR A 1 324 ? 17.627 -11.169 -27.331 1.00 95.69 324 THR A O 1
ATOM 2433 N N . VAL A 1 325 ? 18.974 -9.462 -27.937 1.00 93.12 325 VAL A N 1
ATOM 2434 C CA . VAL A 1 325 ? 18.534 -9.355 -29.330 1.00 93.12 325 VAL A CA 1
ATOM 2435 C C . VAL A 1 325 ? 19.769 -9.497 -30.210 1.00 93.12 325 VAL A C 1
ATOM 2437 O O . VAL A 1 325 ? 20.829 -8.963 -29.879 1.00 93.12 325 VAL A O 1
ATOM 2440 N N . THR A 1 326 ? 19.651 -10.253 -31.299 1.00 94.31 326 THR A N 1
ATOM 2441 C CA . THR A 1 326 ? 20.730 -10.419 -32.275 1.00 94.31 326 THR A CA 1
ATOM 2442 C C . THR A 1 326 ? 20.352 -9.701 -33.562 1.00 94.31 326 THR A C 1
ATOM 2444 O O . THR A 1 326 ? 19.376 -10.075 -34.209 1.00 94.31 326 THR A O 1
ATOM 2447 N N . GLU A 1 327 ? 21.144 -8.701 -33.936 1.00 91.31 327 GLU A N 1
ATOM 2448 C CA . GLU A 1 327 ? 21.001 -7.918 -35.167 1.00 91.31 327 GLU A CA 1
ATOM 2449 C C . GLU A 1 327 ? 22.339 -7.950 -35.910 1.00 91.31 327 GLU A C 1
ATOM 2451 O O . GLU A 1 327 ? 23.393 -7.785 -35.297 1.00 91.31 327 GLU A O 1
ATOM 2456 N N . ASP A 1 328 ? 22.317 -8.261 -37.208 1.00 91.31 328 ASP A N 1
ATOM 2457 C CA . ASP A 1 328 ? 23.513 -8.369 -38.062 1.00 91.31 328 ASP A CA 1
ATOM 2458 C C . ASP A 1 328 ? 24.649 -9.244 -37.483 1.00 91.31 328 ASP A C 1
ATOM 2460 O O . ASP A 1 328 ? 25.837 -9.010 -37.701 1.00 91.31 328 ASP A O 1
ATOM 2464 N N . GLY A 1 329 ? 24.283 -10.288 -36.729 1.00 92.31 329 GLY A N 1
ATOM 2465 C CA . GLY A 1 329 ? 25.228 -11.217 -36.098 1.00 92.31 329 GLY A CA 1
ATOM 2466 C C . GLY A 1 329 ? 25.866 -10.709 -34.799 1.00 92.31 329 GLY A C 1
ATOM 2467 O O . GLY A 1 329 ? 26.661 -11.431 -34.197 1.00 92.31 329 GLY A O 1
ATOM 2468 N N . ILE A 1 330 ? 25.503 -9.514 -34.328 1.00 93.50 330 ILE A N 1
ATOM 2469 C CA . ILE A 1 330 ? 25.944 -8.948 -33.050 1.00 93.50 330 ILE A CA 1
ATOM 2470 C C . ILE A 1 330 ? 24.830 -9.134 -32.018 1.00 93.50 330 ILE A C 1
ATOM 2472 O O . ILE A 1 330 ? 23.663 -8.868 -32.288 1.00 93.50 330 ILE A O 1
ATOM 2476 N N . THR A 1 331 ? 25.184 -9.624 -30.826 1.00 94.12 331 THR A N 1
ATOM 2477 C CA . THR A 1 331 ? 24.227 -9.813 -29.725 1.00 94.12 331 THR A CA 1
ATOM 2478 C C . THR A 1 331 ? 24.296 -8.641 -28.758 1.00 94.12 331 THR A C 1
ATOM 2480 O O . THR A 1 331 ? 25.342 -8.382 -28.162 1.00 94.12 331 THR A O 1
ATOM 2483 N N . TYR A 1 332 ? 23.165 -7.972 -28.576 1.00 91.19 332 TYR A N 1
ATOM 2484 C CA . TYR A 1 332 ? 22.996 -6.832 -27.686 1.00 91.19 332 TYR A CA 1
ATOM 2485 C C . TYR A 1 332 ? 22.213 -7.242 -26.438 1.00 91.19 332 TYR A C 1
ATOM 2487 O O . TYR A 1 332 ? 21.268 -8.031 -26.514 1.00 91.19 332 TYR A O 1
ATOM 2495 N N . GLN A 1 333 ? 22.604 -6.701 -25.282 1.00 93.19 333 GLN A N 1
ATOM 2496 C CA . GLN A 1 333 ? 21.855 -6.858 -24.038 1.00 93.19 333 GLN A CA 1
ATOM 2497 C C . GLN A 1 333 ? 20.794 -5.760 -23.925 1.00 93.19 333 GLN A C 1
ATOM 2499 O O . GLN A 1 333 ? 21.079 -4.573 -24.064 1.00 93.19 333 GLN A O 1
ATOM 2504 N N . HIS A 1 334 ? 19.575 -6.180 -23.622 1.00 94.88 334 HIS A N 1
ATOM 2505 C CA . HIS A 1 334 ? 18.397 -5.342 -23.468 1.00 94.88 334 HIS A CA 1
ATOM 2506 C C . HIS A 1 334 ? 17.654 -5.715 -22.186 1.00 94.88 334 HIS A C 1
ATOM 2508 O O . HIS A 1 334 ? 18.026 -6.658 -21.479 1.00 94.88 334 HIS A O 1
ATOM 2514 N N . ILE A 1 335 ? 16.580 -4.985 -21.898 1.00 95.88 335 ILE A N 1
ATOM 2515 C CA . ILE A 1 335 ? 15.661 -5.321 -20.816 1.00 95.88 335 ILE A CA 1
ATOM 2516 C C . ILE A 1 335 ? 14.356 -5.838 -21.413 1.00 95.88 335 ILE A C 1
ATOM 2518 O O . ILE A 1 335 ? 13.906 -5.368 -22.458 1.00 95.88 335 ILE A O 1
ATOM 2522 N N . THR A 1 336 ? 13.746 -6.809 -20.743 1.00 95.56 336 THR A N 1
ATOM 2523 C CA . THR A 1 336 ? 12.368 -7.214 -20.987 1.00 95.56 336 THR A CA 1
ATOM 2524 C C . THR A 1 336 ? 11.500 -6.930 -19.778 1.00 95.56 336 THR A C 1
ATOM 2526 O O . THR A 1 336 ? 11.935 -7.140 -18.649 1.00 95.56 336 THR A O 1
ATOM 2529 N N . ASP A 1 337 ? 10.271 -6.482 -20.023 1.00 93.81 337 ASP A N 1
ATOM 2530 C CA . ASP A 1 337 ? 9.211 -6.336 -19.020 1.00 93.81 337 ASP A CA 1
ATOM 2531 C C . ASP A 1 337 ? 8.304 -7.586 -18.918 1.00 93.81 337 ASP A C 1
ATOM 2533 O O . ASP A 1 337 ? 7.244 -7.580 -18.280 1.00 93.81 337 ASP A O 1
ATOM 2537 N N . GLY A 1 338 ? 8.702 -8.664 -19.605 1.00 92.00 338 GLY A N 1
ATOM 2538 C CA . GLY A 1 338 ? 7.936 -9.894 -19.778 1.00 92.00 338 GLY A CA 1
ATOM 2539 C C . GLY A 1 338 ? 7.047 -9.915 -21.026 1.00 92.00 338 GLY A C 1
ATOM 2540 O O . GLY A 1 338 ? 6.418 -10.940 -21.284 1.00 92.00 338 GLY A O 1
ATOM 2541 N N . ARG A 1 339 ? 6.984 -8.826 -21.806 1.00 91.88 339 ARG A N 1
ATOM 2542 C CA . ARG A 1 339 ? 6.238 -8.762 -23.077 1.00 91.88 339 ARG A CA 1
ATOM 2543 C C . ARG A 1 339 ? 7.127 -8.421 -24.260 1.00 91.88 339 ARG A C 1
ATOM 2545 O O . ARG A 1 339 ? 7.006 -9.046 -25.308 1.00 91.88 339 ARG A O 1
ATOM 2552 N N . THR A 1 340 ? 8.003 -7.435 -24.105 1.00 92.50 340 THR A N 1
ATOM 2553 C CA . THR A 1 340 ? 8.916 -6.989 -25.165 1.00 92.50 340 THR A CA 1
ATOM 2554 C C . THR A 1 340 ? 10.347 -6.978 -24.655 1.00 92.50 340 THR A C 1
ATOM 2556 O O . THR A 1 340 ? 10.570 -6.922 -23.452 1.00 92.50 340 THR A O 1
ATOM 2559 N N . CYS A 1 341 ? 11.322 -7.082 -25.557 1.00 94.69 341 CYS A N 1
ATOM 2560 C CA . CYS A 1 341 ? 12.747 -6.959 -25.257 1.00 94.69 341 CYS A CA 1
ATOM 2561 C C . CYS A 1 341 ? 13.278 -5.725 -25.998 1.00 94.69 341 CYS A C 1
ATOM 2563 O O . CYS A 1 341 ? 13.174 -5.675 -27.220 1.00 94.69 341 CYS A O 1
ATOM 2565 N N . SER A 1 342 ? 13.761 -4.707 -25.279 1.00 93.31 342 SER A N 1
ATOM 2566 C CA . SER A 1 342 ? 14.120 -3.410 -25.872 1.00 93.31 342 SER A CA 1
ATOM 2567 C C . SER A 1 342 ? 15.199 -2.669 -25.075 1.00 93.31 342 SER A C 1
ATOM 2569 O O . SER A 1 342 ? 15.274 -2.767 -23.850 1.00 93.31 342 SER A O 1
ATOM 2571 N N . SER A 1 343 ? 16.033 -1.881 -25.763 1.00 92.19 343 SER A N 1
ATOM 2572 C CA . SER A 1 343 ? 16.976 -0.930 -25.142 1.00 92.19 343 SER A CA 1
ATOM 2573 C C . SER A 1 343 ? 16.279 0.340 -24.667 1.00 92.19 343 SER A C 1
ATOM 2575 O O . SER A 1 343 ? 16.829 1.052 -23.833 1.00 92.19 343 SER A O 1
ATOM 2577 N N . SER A 1 344 ? 15.065 0.619 -25.152 1.00 91.94 344 SER A N 1
ATOM 2578 C CA . SER A 1 344 ? 14.315 1.829 -24.794 1.00 91.94 344 SER A CA 1
ATOM 2579 C C . SER A 1 344 ? 14.001 1.922 -23.300 1.00 91.94 344 SER A C 1
ATOM 2581 O O . SER A 1 344 ? 13.763 3.012 -22.793 1.00 91.94 344 SER A O 1
ATOM 2583 N N . PHE A 1 345 ? 14.025 0.801 -22.573 1.00 92.44 345 PHE A N 1
ATOM 2584 C CA . PHE A 1 345 ? 13.827 0.794 -21.123 1.00 92.44 345 PHE A CA 1
ATOM 2585 C C . PHE A 1 345 ? 14.961 1.483 -20.343 1.00 92.44 345 PHE A C 1
ATOM 2587 O O . PHE A 1 345 ? 14.752 1.830 -19.184 1.00 92.44 345 PHE A O 1
ATOM 2594 N N . PHE A 1 346 ? 16.117 1.732 -20.972 1.00 90.81 346 PHE A N 1
ATOM 2595 C CA . PHE A 1 346 ? 17.217 2.540 -20.427 1.00 90.81 346 PHE A CA 1
ATOM 2596 C C . PHE A 1 346 ? 17.105 4.046 -20.740 1.00 90.81 346 PHE A C 1
ATOM 2598 O O . PHE A 1 346 ? 18.069 4.777 -20.534 1.00 90.81 346 PHE A O 1
ATOM 2605 N N . GLY A 1 347 ? 15.997 4.505 -21.328 1.00 80.56 347 GLY A N 1
ATOM 2606 C CA . GLY A 1 347 ? 15.813 5.911 -21.712 1.00 80.56 347 GLY A CA 1
ATOM 2607 C C . GLY A 1 347 ? 14.380 6.399 -21.522 1.00 80.56 347 GLY A C 1
ATOM 2608 O O . GLY A 1 347 ? 13.878 7.156 -22.351 1.00 80.56 347 GLY A O 1
ATOM 2609 N N . GLY A 1 348 ? 13.705 5.909 -20.479 1.00 65.06 348 GLY A N 1
ATOM 2610 C CA . GLY A 1 348 ? 12.315 6.240 -20.153 1.00 65.06 348 GLY A CA 1
ATOM 2611 C C . GLY A 1 348 ? 12.146 7.620 -19.511 1.00 65.06 348 GLY A C 1
ATOM 2612 O O . GLY A 1 348 ? 11.073 8.216 -19.641 1.00 65.06 348 GLY A O 1
ATOM 2613 N N . GLY A 1 349 ? 13.208 8.141 -18.886 1.00 63.41 349 GLY A N 1
ATOM 2614 C CA . GLY A 1 349 ? 13.241 9.439 -18.221 1.00 63.41 349 GLY A CA 1
ATOM 2615 C C . GLY A 1 349 ? 12.503 9.491 -16.877 1.00 63.41 349 GLY A C 1
ATOM 2616 O O . GLY A 1 349 ? 11.626 8.681 -16.570 1.00 63.41 349 GLY A O 1
ATOM 2617 N N . SER A 1 350 ? 12.843 10.512 -16.086 1.00 68.00 350 SER A N 1
ATOM 2618 C CA . SER A 1 350 ? 12.262 10.789 -14.769 1.00 68.00 350 SER A CA 1
ATOM 2619 C C . SER A 1 350 ? 10.750 11.010 -14.811 1.00 68.00 350 SER A C 1
ATOM 2621 O O . SER A 1 350 ? 10.267 11.973 -15.410 1.00 68.00 350 SER A O 1
ATOM 2623 N N . ASN A 1 351 ? 10.004 10.195 -14.068 1.00 69.19 351 ASN A N 1
ATOM 2624 C CA . ASN A 1 351 ? 8.588 10.427 -13.814 1.00 69.19 351 ASN A CA 1
ATOM 2625 C C . ASN A 1 351 ? 8.252 10.392 -12.320 1.00 69.19 351 ASN A C 1
ATOM 2627 O O . ASN A 1 351 ? 8.742 9.554 -11.563 1.00 69.19 351 ASN A O 1
ATOM 2631 N N . ILE A 1 352 ? 7.344 11.285 -11.916 1.00 67.56 352 ILE A N 1
ATOM 2632 C CA . ILE A 1 352 ? 6.724 11.304 -10.588 1.00 67.56 352 ILE A CA 1
ATOM 2633 C C . ILE A 1 352 ? 5.237 11.023 -10.774 1.00 67.56 352 ILE A C 1
ATOM 2635 O O . ILE A 1 352 ? 4.505 11.868 -11.289 1.00 67.56 352 ILE A O 1
ATOM 2639 N N . TYR A 1 353 ? 4.780 9.859 -10.324 1.00 68.00 353 TYR A N 1
ATOM 2640 C CA . TYR A 1 353 ? 3.365 9.506 -10.339 1.00 68.00 353 TYR A CA 1
ATOM 2641 C C . TYR A 1 353 ? 2.797 9.555 -8.923 1.00 68.00 353 TYR A C 1
ATOM 2643 O O . TYR A 1 353 ? 3.220 8.813 -8.035 1.00 68.00 353 TYR A O 1
ATOM 2651 N N . SER A 1 354 ? 1.808 10.428 -8.729 1.00 65.56 354 SER A N 1
ATOM 2652 C CA . SER A 1 354 ? 0.964 10.449 -7.535 1.00 65.56 354 SER A CA 1
ATOM 2653 C C . SER A 1 354 ? -0.295 9.642 -7.839 1.00 65.56 354 SER A C 1
ATOM 2655 O O . SER A 1 354 ? -1.125 10.061 -8.645 1.00 65.56 354 SER A O 1
ATOM 2657 N N . TYR A 1 355 ? -0.392 8.444 -7.268 1.00 63.28 355 TYR A N 1
ATOM 2658 C CA . TYR A 1 355 ? -1.353 7.422 -7.692 1.00 63.28 355 TYR A CA 1
ATOM 2659 C C . TYR A 1 355 ? -2.761 7.621 -7.122 1.00 63.28 355 TYR A C 1
ATOM 2661 O O . TYR A 1 355 ? -3.705 6.981 -7.576 1.00 63.28 355 TYR A O 1
ATOM 2669 N N . GLY A 1 356 ? -2.926 8.462 -6.097 1.00 54.59 356 GLY A N 1
ATOM 2670 C CA . GLY A 1 356 ? -4.215 8.622 -5.414 1.00 54.59 356 GLY A CA 1
ATOM 2671 C C . GLY A 1 356 ? -4.686 7.383 -4.631 1.00 54.59 356 GLY A C 1
ATOM 2672 O O . GLY A 1 356 ? -5.745 7.450 -4.013 1.00 54.59 356 GLY A O 1
ATOM 2673 N N . GLY A 1 357 ? -3.890 6.303 -4.596 1.00 64.25 357 GLY A N 1
ATOM 2674 C CA . GLY A 1 357 ? -4.016 5.177 -3.668 1.00 64.25 357 GLY A CA 1
ATOM 2675 C C . GLY A 1 357 ? -4.754 3.943 -4.193 1.00 64.25 357 GLY A C 1
ATOM 2676 O O . GLY A 1 357 ? -5.969 3.962 -4.360 1.00 64.25 357 GLY A O 1
ATOM 2677 N N . ALA A 1 358 ? -4.044 2.816 -4.317 1.00 71.88 358 ALA A N 1
ATOM 2678 C CA . ALA A 1 358 ? -4.644 1.492 -4.120 1.00 71.88 358 ALA A CA 1
ATOM 2679 C C . ALA A 1 358 ? -4.509 1.126 -2.635 1.00 71.88 358 ALA A C 1
ATOM 2681 O O . ALA A 1 358 ? -3.426 1.296 -2.077 1.00 71.88 358 ALA A O 1
ATOM 2682 N N . GLU A 1 359 ? -5.579 0.663 -1.981 1.00 89.00 359 GLU A N 1
ATOM 2683 C CA . GLU A 1 359 ? -5.519 0.184 -0.590 1.00 89.00 359 GLU A CA 1
ATOM 2684 C C . GLU A 1 359 ? -4.829 -1.183 -0.547 1.00 89.00 359 GLU A C 1
ATOM 2686 O O . GLU A 1 359 ? -5.317 -2.159 -1.118 1.00 89.00 359 GLU A O 1
ATOM 2691 N N . LEU A 1 360 ? -3.696 -1.261 0.144 1.00 93.38 360 LEU A N 1
ATOM 2692 C CA . LEU A 1 360 ? -2.807 -2.420 0.176 1.00 93.38 360 LEU A CA 1
ATOM 2693 C C . LEU A 1 360 ? -2.698 -3.054 1.565 1.00 93.38 360 LEU A C 1
ATOM 2695 O O . LEU A 1 360 ? -2.002 -4.058 1.706 1.00 93.38 360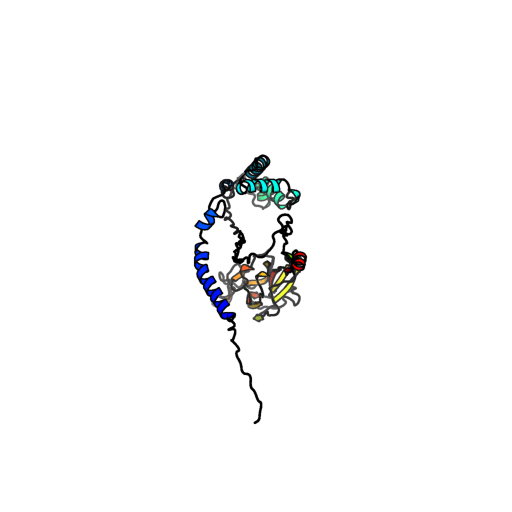 LEU A O 1
ATOM 2699 N N . LYS A 1 361 ? -3.405 -2.555 2.591 1.00 92.38 361 LYS A N 1
ATOM 2700 C CA . LYS A 1 361 ? -3.401 -3.154 3.939 1.00 92.38 361 LYS A CA 1
ATOM 2701 C C . LYS A 1 361 ? -3.707 -4.649 3.895 1.00 92.38 361 LYS A C 1
ATOM 2703 O O . LYS A 1 361 ? -3.153 -5.414 4.680 1.00 92.38 361 LYS A O 1
ATOM 2708 N N . HIS A 1 362 ? -4.568 -5.098 2.982 1.00 93.12 362 HIS A N 1
ATOM 2709 C CA . HIS A 1 362 ? -4.902 -6.515 2.835 1.00 93.12 362 HIS A CA 1
ATOM 2710 C C . HIS A 1 362 ? -3.680 -7.398 2.514 1.00 93.12 362 HIS A C 1
ATOM 2712 O O . HIS A 1 362 ? -3.646 -8.531 2.984 1.00 93.12 362 HIS A O 1
ATOM 2718 N N . LEU A 1 363 ? -2.660 -6.862 1.833 1.00 95.12 363 LEU A N 1
ATOM 2719 C CA . LEU A 1 363 ? -1.416 -7.561 1.494 1.00 95.12 363 LEU A CA 1
ATOM 2720 C C . LEU A 1 363 ? -0.413 -7.628 2.651 1.00 95.12 363 LEU A C 1
ATOM 2722 O O . LEU A 1 363 ? 0.513 -8.432 2.594 1.00 95.12 363 LEU A O 1
ATOM 2726 N N . LEU A 1 364 ? -0.574 -6.805 3.692 1.00 95.25 364 LEU A N 1
ATOM 2727 C CA . LEU A 1 364 ? 0.294 -6.832 4.870 1.00 95.25 364 LEU A CA 1
ATOM 2728 C C . LEU A 1 364 ? 0.012 -8.056 5.750 1.00 95.25 364 LEU A C 1
ATOM 2730 O O . LEU A 1 364 ? -1.126 -8.520 5.848 1.00 95.25 364 LEU A O 1
ATOM 2734 N N . VAL A 1 365 ? 1.023 -8.522 6.474 1.00 95.19 365 VAL A N 1
ATOM 2735 C CA . VAL A 1 365 ? 0.917 -9.599 7.473 1.00 95.19 365 VAL A CA 1
ATOM 2736 C C . VAL A 1 365 ? 1.485 -9.138 8.812 1.00 95.19 365 VAL A C 1
ATOM 2738 O O . VAL A 1 365 ? 2.295 -8.223 8.834 1.00 95.19 365 VAL A O 1
ATOM 2741 N N . ASN A 1 366 ? 1.075 -9.745 9.930 1.00 95.31 366 ASN A N 1
ATOM 2742 C CA . ASN A 1 366 ? 1.794 -9.556 11.196 1.00 95.31 366 ASN A CA 1
ATOM 2743 C C . ASN A 1 366 ? 3.172 -10.227 11.109 1.00 95.31 366 ASN A C 1
ATOM 2745 O O . ASN A 1 366 ? 3.286 -11.325 10.566 1.00 95.31 366 ASN A O 1
ATOM 2749 N N . GLY A 1 367 ? 4.195 -9.586 11.670 1.00 95.31 367 GLY A N 1
ATOM 2750 C CA . GLY A 1 367 ? 5.590 -9.991 11.525 1.00 95.31 367 GLY A CA 1
ATOM 2751 C C . GLY A 1 367 ? 6.243 -9.376 10.290 1.00 95.31 367 GLY A C 1
ATOM 2752 O O . GLY A 1 367 ? 5.919 -8.254 9.898 1.00 95.31 367 GLY A O 1
ATOM 2753 N N . THR A 1 368 ? 7.184 -10.097 9.692 1.00 96.44 368 THR A N 1
ATOM 2754 C CA . THR A 1 368 ? 8.028 -9.568 8.620 1.00 96.44 368 THR A CA 1
ATOM 2755 C C . THR A 1 368 ? 7.270 -9.422 7.306 1.00 96.44 368 THR A C 1
ATOM 2757 O O . THR A 1 368 ? 6.641 -10.355 6.813 1.00 96.44 368 THR A O 1
ATOM 2760 N N . ASN A 1 369 ? 7.364 -8.229 6.733 1.00 96.81 369 ASN A N 1
ATOM 2761 C CA . ASN A 1 369 ? 6.845 -7.854 5.429 1.00 96.81 369 ASN A CA 1
ATOM 2762 C C . ASN A 1 369 ? 8.012 -7.484 4.518 1.00 96.81 369 ASN A C 1
ATOM 2764 O O . ASN A 1 369 ? 9.073 -7.075 4.984 1.00 96.81 369 ASN A O 1
ATOM 2768 N N . HIS A 1 370 ? 7.802 -7.616 3.216 1.00 97.19 370 HIS A N 1
ATOM 2769 C CA . HIS A 1 370 ? 8.828 -7.492 2.193 1.00 97.19 370 HIS A CA 1
ATOM 2770 C C . HIS A 1 370 ? 8.365 -6.551 1.085 1.00 97.19 370 HIS A C 1
ATOM 2772 O O . HIS A 1 370 ? 7.349 -6.795 0.434 1.00 97.19 370 HIS A O 1
ATOM 2778 N N . VAL A 1 371 ? 9.125 -5.483 0.862 1.00 97.62 371 VAL A N 1
ATOM 2779 C CA . VAL A 1 371 ? 9.038 -4.646 -0.334 1.00 97.62 371 VAL A CA 1
ATOM 2780 C C . VAL A 1 371 ? 10.200 -5.013 -1.238 1.00 97.62 371 VAL A C 1
ATOM 2782 O O . VAL A 1 371 ? 11.360 -4.874 -0.853 1.00 97.62 371 VAL A O 1
ATOM 2785 N N . ARG A 1 372 ? 9.889 -5.437 -2.459 1.00 97.75 372 ARG A N 1
ATOM 2786 C CA . ARG A 1 372 ? 10.890 -5.630 -3.508 1.00 97.75 372 ARG A CA 1
ATOM 2787 C C . ARG A 1 372 ? 10.775 -4.501 -4.511 1.00 97.75 372 ARG A C 1
ATOM 2789 O O . ARG A 1 372 ? 9.680 -4.216 -4.995 1.00 97.75 372 ARG A O 1
ATOM 2796 N N . LEU A 1 373 ? 11.905 -3.902 -4.852 1.00 97.31 373 LEU A N 1
ATOM 2797 C CA . LEU A 1 373 ? 12.036 -2.913 -5.911 1.00 97.31 373 LEU A CA 1
ATOM 2798 C C . LEU A 1 373 ? 12.952 -3.481 -6.988 1.00 97.31 373 LEU A C 1
ATOM 2800 O O . LEU A 1 373 ? 14.037 -3.966 -6.675 1.00 97.31 373 LEU A O 1
ATOM 2804 N N . LYS A 1 374 ? 12.547 -3.383 -8.251 1.00 96.75 374 LYS A N 1
ATOM 2805 C CA . LYS A 1 374 ? 13.463 -3.491 -9.388 1.00 96.75 374 LYS A CA 1
ATOM 2806 C C . LYS A 1 374 ? 13.457 -2.177 -10.137 1.00 96.75 374 LYS A C 1
ATOM 2808 O O . LYS A 1 374 ? 12.399 -1.731 -10.568 1.00 96.75 374 LYS A O 1
ATOM 2813 N N . LEU A 1 375 ? 14.631 -1.581 -10.271 1.00 95.44 375 LEU A N 1
ATOM 2814 C CA . LEU A 1 375 ? 14.852 -0.304 -10.922 1.00 95.44 375 LEU A CA 1
ATOM 2815 C C . LEU A 1 375 ? 15.769 -0.514 -12.126 1.00 95.44 375 LEU A C 1
ATOM 2817 O O . LEU A 1 375 ? 16.876 -1.023 -11.984 1.00 95.44 375 LEU A O 1
ATOM 2821 N N . VAL A 1 376 ? 15.306 -0.131 -13.306 1.00 95.44 376 VAL A N 1
ATOM 2822 C CA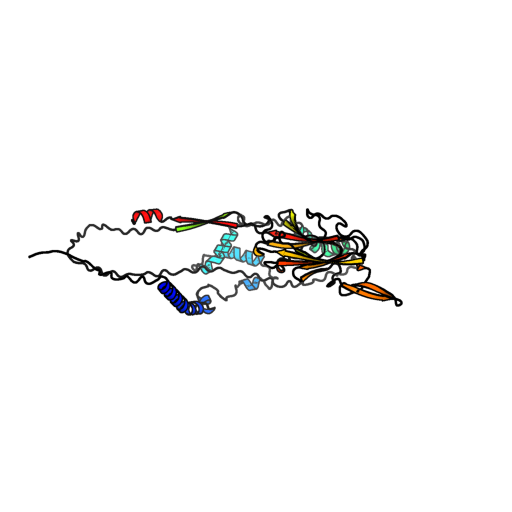 . VAL A 1 376 ? 16.120 -0.054 -14.517 1.00 95.44 376 VAL A CA 1
ATOM 2823 C C . VAL A 1 376 ? 16.735 1.334 -14.567 1.00 95.44 376 VAL A C 1
ATOM 2825 O O . VAL A 1 376 ? 16.012 2.326 -14.495 1.00 95.44 376 VAL A O 1
ATOM 2828 N N . VAL A 1 377 ? 18.057 1.392 -14.693 1.00 94.38 377 VAL A N 1
ATOM 2829 C CA . VAL A 1 377 ? 18.817 2.641 -14.692 1.00 94.38 377 VAL A CA 1
ATOM 2830 C C . VAL A 1 377 ? 19.699 2.677 -15.929 1.00 94.38 377 VAL A C 1
ATOM 2832 O O . VAL A 1 377 ? 20.650 1.898 -16.055 1.00 94.38 377 VAL A O 1
ATOM 2835 N N . GLY A 1 378 ? 19.392 3.586 -16.850 1.00 92.56 378 GLY A N 1
ATOM 2836 C CA . GLY A 1 378 ? 20.226 3.877 -18.001 1.00 92.56 378 GLY A CA 1
ATOM 2837 C C . GLY A 1 378 ? 21.344 4.847 -17.645 1.00 92.56 378 GLY A C 1
ATOM 2838 O O . GLY A 1 378 ? 22.509 4.444 -17.533 1.00 92.56 378 GLY A O 1
ATOM 2839 N N . LYS A 1 379 ? 20.987 6.122 -17.445 1.00 90.06 379 LYS A N 1
ATOM 2840 C CA . LYS A 1 379 ? 21.921 7.200 -17.093 1.00 90.06 379 LYS A CA 1
ATOM 2841 C C . LYS A 1 379 ? 21.363 8.091 -15.993 1.00 90.06 379 LYS A C 1
ATOM 2843 O O . LYS A 1 379 ? 20.461 8.889 -16.220 1.00 90.06 379 LYS A O 1
ATOM 2848 N N . ASN A 1 380 ? 22.044 8.049 -14.855 1.00 90.25 380 ASN A N 1
ATOM 2849 C CA . ASN A 1 380 ? 21.542 8.483 -13.566 1.00 90.25 380 ASN A CA 1
ATOM 2850 C C . ASN A 1 380 ? 20.197 7.819 -13.234 1.00 90.25 380 ASN A C 1
ATOM 2852 O O . ASN A 1 380 ? 19.583 7.184 -14.086 1.00 90.25 380 ASN A O 1
ATOM 2856 N N . GLY A 1 381 ? 19.763 7.887 -11.985 1.00 87.75 381 GLY A N 1
ATOM 2857 C CA . GLY A 1 381 ? 18.510 7.243 -11.640 1.00 87.75 381 GLY A CA 1
ATOM 2858 C C . GLY A 1 381 ? 18.057 7.472 -10.220 1.00 87.75 381 GLY A C 1
ATOM 2859 O O . GLY A 1 381 ? 18.845 7.702 -9.300 1.00 87.75 381 GLY A O 1
ATOM 2860 N N . ASP A 1 382 ? 16.754 7.323 -10.060 1.00 89.19 382 ASP A N 1
ATOM 2861 C CA . ASP A 1 382 ? 16.066 7.363 -8.786 1.00 89.19 382 ASP A CA 1
ATOM 2862 C C . ASP A 1 382 ? 14.958 6.320 -8.785 1.00 89.19 382 ASP A C 1
ATOM 2864 O O . ASP A 1 382 ? 14.397 5.979 -9.820 1.00 89.19 382 ASP A O 1
ATOM 2868 N N . GLY A 1 383 ? 14.635 5.800 -7.610 1.00 92.06 383 GLY A N 1
ATOM 2869 C CA . GLY A 1 383 ? 13.555 4.844 -7.433 1.00 92.06 383 GLY A CA 1
ATOM 2870 C C . GLY A 1 383 ? 13.016 4.980 -6.030 1.00 92.06 383 GLY A C 1
ATOM 2871 O O . GLY A 1 383 ? 13.621 4.454 -5.099 1.00 92.06 383 GLY A O 1
ATOM 2872 N N . ILE A 1 384 ? 11.911 5.704 -5.870 1.00 91.94 384 ILE A N 1
ATOM 2873 C CA . ILE A 1 384 ? 11.273 5.963 -4.579 1.00 91.94 384 ILE A CA 1
ATOM 2874 C C . ILE A 1 384 ? 9.844 5.454 -4.628 1.00 91.94 384 ILE A C 1
ATOM 2876 O O . ILE A 1 384 ? 9.092 5.762 -5.547 1.00 91.94 384 ILE A O 1
ATOM 2880 N N . VAL A 1 385 ? 9.447 4.737 -3.587 1.00 93.44 385 VAL A N 1
ATOM 2881 C CA . VAL A 1 385 ? 8.069 4.324 -3.342 1.00 93.44 385 VAL A CA 1
ATOM 2882 C C . VAL A 1 385 ? 7.641 4.890 -1.999 1.00 93.44 385 VAL A C 1
ATOM 2884 O O . VAL A 1 385 ? 8.348 4.726 -1.008 1.00 93.44 385 VAL A O 1
ATOM 2887 N N . ARG A 1 386 ? 6.484 5.549 -1.944 1.00 92.94 386 ARG A N 1
ATOM 2888 C CA . ARG A 1 386 ? 5.890 6.037 -0.698 1.00 92.94 386 ARG A CA 1
ATOM 2889 C C . ARG A 1 386 ? 4.536 5.397 -0.480 1.00 92.94 386 ARG A C 1
ATOM 2891 O O . ARG A 1 386 ? 3.593 5.632 -1.238 1.00 92.94 386 ARG A O 1
ATOM 2898 N N . PHE A 1 387 ? 4.438 4.636 0.600 1.00 93.19 387 PHE A N 1
ATOM 2899 C CA . PHE A 1 387 ? 3.164 4.170 1.112 1.00 93.19 387 PHE A CA 1
ATOM 2900 C C . PHE A 1 387 ? 2.635 5.172 2.126 1.00 93.19 387 PHE A C 1
ATOM 2902 O O . PHE A 1 387 ? 3.339 5.533 3.066 1.00 93.19 387 PHE A O 1
ATOM 2909 N N . LYS A 1 388 ? 1.397 5.621 1.958 1.00 91.75 388 LYS A N 1
ATOM 2910 C CA . LYS A 1 388 ? 0.725 6.508 2.899 1.00 91.75 388 LYS A CA 1
ATOM 2911 C C . LYS A 1 388 ? -0.124 5.693 3.854 1.00 91.75 388 LYS A C 1
ATOM 2913 O O . LYS A 1 388 ? -0.994 4.932 3.438 1.00 91.75 388 LYS A O 1
ATOM 2918 N N . THR A 1 389 ? 0.126 5.868 5.141 1.00 91.75 389 THR A N 1
ATOM 2919 C CA . THR A 1 389 ? -0.490 5.086 6.205 1.00 91.75 389 THR A CA 1
ATOM 2920 C C . THR A 1 389 ? -1.161 5.977 7.235 1.00 91.75 389 THR A C 1
ATOM 2922 O O . THR A 1 389 ? -0.699 7.082 7.534 1.00 91.75 389 THR A O 1
ATOM 2925 N N . LEU A 1 390 ? -2.250 5.464 7.797 1.00 90.25 390 LEU A N 1
ATOM 2926 C CA . LEU A 1 390 ? -2.961 6.041 8.931 1.00 90.25 390 LEU A CA 1
ATOM 2927 C C . LEU A 1 390 ? -3.026 4.978 10.022 1.00 90.25 390 LEU A C 1
ATOM 2929 O O . LEU A 1 390 ? -3.264 3.812 9.718 1.00 90.25 390 LEU A O 1
ATOM 2933 N N . ALA A 1 391 ? -2.818 5.358 11.277 1.00 87.75 391 ALA A N 1
ATOM 2934 C CA . ALA A 1 391 ? -2.873 4.432 12.403 1.00 87.75 391 ALA A CA 1
ATOM 2935 C C . ALA A 1 391 ? -4.044 4.743 13.336 1.00 87.75 391 ALA A C 1
ATOM 2937 O O . ALA A 1 391 ? -4.464 5.900 13.445 1.00 87.75 391 ALA A O 1
ATOM 2938 N N . TYR A 1 392 ? -4.558 3.714 14.005 1.00 83.69 392 TYR A N 1
ATOM 2939 C CA . TYR A 1 392 ? -5.517 3.867 15.088 1.00 83.69 392 TYR A CA 1
ATOM 2940 C C . TYR A 1 392 ? -4.819 4.355 16.353 1.00 83.69 392 TYR A C 1
ATOM 2942 O O . TYR A 1 392 ? -3.782 3.829 16.773 1.00 83.69 392 TYR A O 1
ATOM 2950 N N . CYS A 1 393 ? -5.430 5.356 16.978 1.00 80.81 393 CYS A N 1
ATOM 2951 C CA . CYS A 1 393 ? -4.988 5.875 18.259 1.00 80.81 393 CYS A CA 1
ATOM 2952 C C . CYS A 1 393 ? -5.238 4.831 19.354 1.00 80.81 393 CYS A C 1
ATOM 2954 O O . CYS A 1 393 ? -6.324 4.244 19.383 1.00 80.81 393 CYS A O 1
ATOM 2956 N N . PRO A 1 394 ? -4.292 4.631 20.290 1.00 76.31 394 PRO A N 1
ATOM 2957 C CA . PRO A 1 394 ? -4.523 3.795 21.459 1.00 76.31 394 PRO A CA 1
ATOM 2958 C C . PRO A 1 394 ? -5.801 4.217 22.195 1.00 76.31 394 PRO A C 1
ATOM 2960 O O . PRO A 1 394 ? -6.048 5.410 22.402 1.00 76.31 394 PRO A O 1
ATOM 2963 N N . LEU A 1 395 ? -6.606 3.230 22.585 1.00 78.25 395 LEU A N 1
ATOM 2964 C CA . LEU A 1 395 ? -7.802 3.422 23.396 1.00 78.25 395 LEU A CA 1
ATOM 2965 C C . LEU A 1 395 ? -7.494 2.987 24.830 1.00 78.25 395 LEU A C 1
ATOM 2967 O O . LEU A 1 395 ? -7.208 1.816 25.071 1.00 78.25 395 LEU A O 1
ATOM 2971 N N . ASN A 1 396 ? -7.577 3.916 25.780 1.00 79.00 396 ASN A N 1
ATOM 2972 C CA . ASN A 1 396 ? -7.385 3.624 27.195 1.00 79.00 396 ASN A CA 1
ATOM 2973 C C . ASN A 1 396 ? -8.740 3.642 27.898 1.00 79.00 396 ASN A C 1
ATOM 2975 O O . ASN A 1 396 ? -9.309 4.705 28.135 1.00 79.00 396 ASN A O 1
ATOM 2979 N N . CYS A 1 397 ? -9.261 2.465 28.238 1.00 81.88 397 CYS A N 1
ATOM 2980 C CA . CYS A 1 397 ? -10.504 2.331 28.991 1.00 81.88 397 CYS A CA 1
ATOM 2981 C C . CYS A 1 397 ? -10.220 1.960 30.447 1.00 81.88 397 CYS A C 1
ATOM 2983 O O . CYS A 1 397 ? -9.444 1.049 30.726 1.00 81.88 397 CYS A O 1
ATOM 2985 N N . SER A 1 398 ? -10.887 2.636 31.379 1.00 82.69 398 SER A N 1
ATOM 2986 C CA . SER A 1 398 ? -10.927 2.271 32.794 1.00 82.69 398 SER A CA 1
ATOM 2987 C C . SER A 1 398 ? -12.362 1.970 33.213 1.00 82.69 398 SER A C 1
ATOM 2989 O O . SER A 1 398 ? -13.306 2.569 32.699 1.00 82.69 398 SER A O 1
ATOM 2991 N N . ALA A 1 399 ? -12.527 1.020 34.132 1.00 84.88 399 ALA A N 1
ATOM 2992 C CA . ALA A 1 399 ? -13.821 0.664 34.695 1.00 84.88 399 ALA A CA 1
ATOM 2993 C C . ALA A 1 399 ? -13.795 0.877 36.209 1.00 84.88 399 ALA A C 1
ATOM 2995 O O . ALA A 1 399 ? -12.915 0.365 36.900 1.00 84.88 399 ALA A O 1
ATOM 2996 N N . ILE A 1 400 ? -14.774 1.614 36.725 1.00 85.31 400 ILE A N 1
ATOM 2997 C CA . ILE A 1 400 ? -14.943 1.868 38.154 1.00 85.31 400 ILE A CA 1
ATOM 2998 C C . ILE A 1 400 ? -16.202 1.142 38.616 1.00 85.31 400 ILE A C 1
ATOM 3000 O O . ILE A 1 400 ? -17.290 1.361 38.084 1.00 85.31 400 ILE A O 1
ATOM 3004 N N . LEU A 1 401 ? -16.067 0.281 39.626 1.00 83.06 401 LEU A N 1
ATOM 3005 C CA . LEU A 1 401 ? -17.214 -0.338 40.281 1.00 83.06 401 LEU A CA 1
ATOM 3006 C C . LEU A 1 401 ? -17.862 0.667 41.239 1.00 83.06 401 LEU A C 1
ATOM 3008 O O . LEU A 1 401 ? -17.284 1.042 42.258 1.00 83.06 401 LEU A O 1
ATOM 3012 N N . ARG A 1 402 ? -19.101 1.051 40.954 1.00 82.12 402 ARG A N 1
ATOM 3013 C CA . ARG A 1 402 ? -19.974 1.781 41.873 1.00 82.12 402 ARG A CA 1
ATOM 3014 C C . ARG A 1 402 ? -20.767 0.767 42.689 1.00 82.12 402 ARG A C 1
ATOM 3016 O O . ARG A 1 402 ? -21.685 0.121 42.176 1.00 82.12 402 ARG A O 1
ATOM 3023 N N . ASN A 1 403 ? -20.415 0.613 43.966 1.00 81.62 403 ASN A N 1
ATOM 3024 C CA . ASN A 1 403 ? -21.163 -0.244 44.885 1.00 81.62 403 ASN A CA 1
ATOM 3025 C C . ASN A 1 403 ? -22.304 0.533 45.561 1.00 81.62 403 ASN A C 1
ATOM 3027 O O . ASN A 1 403 ? -22.162 1.005 46.687 1.00 81.62 403 ASN A O 1
ATOM 3031 N N . GLY A 1 404 ? -23.461 0.618 44.900 1.00 81.12 404 GLY A N 1
ATOM 3032 C CA . GLY A 1 404 ? -24.678 1.178 45.500 1.00 81.12 404 GLY A CA 1
ATOM 3033 C C . GLY A 1 404 ? -25.260 0.335 46.645 1.00 81.12 404 GLY A C 1
ATOM 3034 O O . GLY A 1 404 ? -26.239 0.744 47.259 1.00 81.12 404 GLY A O 1
ATOM 3035 N N . CYS A 1 405 ? -24.679 -0.832 46.945 1.00 82.12 405 CYS A N 1
ATOM 3036 C CA . CYS A 1 405 ? -25.104 -1.719 48.028 1.00 82.12 405 CYS A CA 1
ATOM 3037 C C . CYS A 1 405 ? -24.320 -1.525 49.332 1.00 82.12 405 CYS A C 1
ATOM 3039 O O . CYS A 1 405 ? -24.725 -2.078 50.350 1.00 82.12 405 CYS A O 1
ATOM 3041 N N . ALA A 1 406 ? -23.246 -0.725 49.342 1.00 79.50 406 ALA A N 1
ATOM 3042 C CA . ALA A 1 406 ? -22.344 -0.616 50.493 1.00 79.50 406 ALA A CA 1
ATOM 3043 C C . ALA A 1 406 ? -23.065 -0.232 51.804 1.00 79.50 406 ALA A C 1
ATOM 3045 O O . ALA A 1 406 ? -22.772 -0.783 52.862 1.00 79.50 406 ALA A O 1
ATOM 3046 N N . GLY A 1 407 ? -24.055 0.666 51.734 1.00 76.75 407 GLY A N 1
ATOM 3047 C CA . GLY A 1 407 ? -24.855 1.061 52.899 1.00 76.75 407 GLY A CA 1
ATOM 3048 C C . GLY A 1 407 ? -25.807 -0.029 53.406 1.00 76.75 407 GLY A C 1
ATOM 3049 O O . GLY A 1 407 ? -26.036 -0.124 54.608 1.00 76.75 407 GLY A O 1
ATOM 3050 N N . LEU A 1 408 ? -26.341 -0.879 52.519 1.00 77.25 408 LEU A N 1
ATOM 3051 C CA . LEU A 1 408 ? -27.170 -2.024 52.920 1.00 77.25 408 LEU A CA 1
ATOM 3052 C C . LEU A 1 408 ? -26.312 -3.156 53.491 1.00 77.25 408 LEU A C 1
ATOM 3054 O O . LEU A 1 408 ? -26.686 -3.770 54.483 1.00 77.25 408 LEU A O 1
ATOM 3058 N N . GLU A 1 409 ? -25.136 -3.389 52.911 1.00 77.06 409 GLU A N 1
ATOM 3059 C CA . GLU A 1 409 ? -24.160 -4.363 53.409 1.00 77.06 409 GLU A CA 1
ATOM 3060 C C . GLU A 1 409 ? -23.664 -4.010 54.813 1.00 77.06 409 GLU A C 1
ATOM 3062 O O . GLU A 1 409 ? -23.519 -4.896 55.650 1.00 77.06 409 GLU A O 1
ATOM 3067 N N . ALA A 1 410 ? -23.437 -2.722 55.089 1.00 73.69 410 ALA A N 1
ATOM 3068 C CA . ALA A 1 410 ? -23.044 -2.249 56.414 1.00 73.69 410 ALA A CA 1
ATOM 3069 C C . ALA A 1 410 ? -24.144 -2.447 57.470 1.00 73.69 410 ALA A C 1
ATOM 3071 O O . ALA A 1 410 ? -23.824 -2.653 58.632 1.00 73.69 410 ALA A O 1
ATOM 3072 N N . ARG A 1 411 ? -25.423 -2.408 57.068 1.00 68.69 411 ARG A N 1
ATOM 3073 C CA . ARG A 1 411 ? -26.581 -2.660 57.947 1.00 68.69 411 ARG A CA 1
ATOM 3074 C C . ARG A 1 411 ? -26.853 -4.146 58.196 1.00 68.69 411 ARG A C 1
ATOM 3076 O O . ARG A 1 411 ? -27.596 -4.466 59.115 1.00 68.69 411 ARG A O 1
ATOM 3083 N N . ALA A 1 412 ? -26.333 -5.025 57.341 1.00 61.84 412 ALA A N 1
ATOM 3084 C CA . ALA A 1 412 ? -26.531 -6.472 57.425 1.00 61.84 412 ALA A CA 1
ATOM 3085 C C . ALA A 1 412 ? -25.431 -7.198 58.226 1.00 61.84 412 ALA A C 1
ATOM 3087 O O . ALA A 1 412 ? -25.510 -8.415 58.389 1.00 61.84 412 ALA A O 1
ATOM 3088 N N . ARG A 1 413 ? -24.402 -6.472 58.678 1.00 51.94 413 ARG A N 1
ATOM 3089 C CA . ARG A 1 413 ? -23.419 -6.936 59.667 1.00 51.94 413 ARG A CA 1
ATOM 3090 C C . ARG A 1 413 ? -23.885 -6.544 61.056 1.00 51.94 413 ARG A C 1
ATOM 3092 O O . ARG A 1 413 ? -23.617 -7.342 61.977 1.00 51.94 413 ARG A O 1
#

Organism: NCBI:txid2267262

Nearest PDB structures (foldseek):
  3ac0-assembly1_B  TM=3.671E-01  e=1.000E-02  Kluyveromyces marxianus
  2x9y-assembly1_A  TM=2.248E-01  e=7.376E-04  Streptococcus pneumoniae TIGR4
  7vrn-assembly1_A  TM=2.096E-01  e=1.028E-01  Infectious bursal disease virus
  7vrn-assembly1_K  TM=1.072E-01  e=4.728E-02  Infectious bursal disease virus

Solvent-accessible surface area (backbone atoms only — not comparable to full-atom values): 25391 Å² total; per-residue (Å²): 133,90,84,90,86,90,87,91,86,81,93,76,81,77,78,77,74,80,47,70,64,60,58,50,50,50,50,51,51,52,56,54,65,49,43,60,60,55,52,69,60,65,41,78,75,53,42,54,80,73,37,89,68,57,95,58,80,62,86,65,62,68,50,40,55,94,80,71,40,76,57,62,66,57,50,52,50,50,50,57,47,38,72,68,54,76,79,51,90,50,67,76,76,26,46,58,38,51,50,50,46,52,53,69,75,43,64,86,80,46,92,78,80,83,67,88,81,40,65,66,61,55,48,51,51,47,47,70,76,38,44,68,62,56,45,39,72,71,73,68,61,69,97,63,101,65,89,76,84,66,92,75,88,80,84,77,77,86,84,83,82,88,84,81,83,87,80,82,79,83,78,79,84,81,81,81,80,80,83,76,84,77,81,76,78,91,82,71,90,79,69,92,83,65,89,86,74,83,84,79,90,81,85,66,54,74,46,74,50,72,50,72,50,75,46,64,71,37,43,78,68,38,30,63,39,64,90,74,46,48,75,49,74,62,63,46,72,46,78,44,82,64,57,97,47,30,30,27,47,34,36,25,44,48,43,100,86,66,47,85,48,88,40,67,80,32,73,57,79,65,71,41,78,48,53,23,44,37,35,32,32,20,80,34,58,85,30,40,69,46,33,18,50,33,37,40,36,25,18,21,33,40,36,34,26,46,64,86,42,80,76,46,41,73,85,69,49,83,51,83,43,82,37,75,50,74,55,98,88,44,78,44,84,27,39,19,34,80,82,55,72,38,63,62,53,42,67,57,48,79,46,78,46,75,64,83,44,55,83,43,54,85,66,59,51,71,40,79,36,39,42,38,40,40,35,27,26,16,65,32,22,41,43,34,39,30,33,38,31,31,6,38,30,70,68,50,70,47,74,46,80,44,65,62,38,55,71,59,56,64,71,74,108

Sequence (413 aa):
MRVIVAVLSGLMVGIAAAGTDQAFQAGKTLGAGSRQQAASQISAGSATGKVPSYGASAPETNYFQGGRGELSGHGITKMQTCATATPDSDPIKRQECEAVNFLARNPNTRPQFDLSNNPMFARAKNIRNNAENIFASLGMGGTGSTTQCVPRTITTPAQYSTDTCSSIREVGEQQCTMGRVIKIDADSNFQCDQTINAYETLKCRRTYEVSCTGGGTGCAPSGINTGTATISGFGRILLHQAGNNYWYLSAGTIAPDGSWINNYMFSGTFLQIFQSDIYFDITNKDNIATFFLDQILYDDNIAVWLNGNLIYHSTGGNDFNYCTVTEDGITYQHITDGRTCSSSFFGGGSNIYSYGGAELKHLLVNGTNHVRLKLVVGKNGDGIVRFKTLAYCPLNCSAILRNGCAGLEARAR